Protein AF-0000000075372600 (afdb_homodimer)

Structure (mmCIF, N/CA/C/O backbone):
data_AF-0000000075372600-model_v1
#
loop_
_entity.id
_entity.type
_entity.pdbx_description
1 polymer 'Uncharacterized protein isoform 3'
#
loop_
_atom_site.group_PDB
_atom_site.id
_atom_site.type_symbol
_atom_site.label_atom_id
_atom_site.label_alt_id
_atom_site.label_comp_id
_atom_site.label_asym_id
_atom_site.label_entity_id
_atom_site.label_seq_id
_atom_site.pdbx_PDB_ins_code
_atom_site.Cartn_x
_atom_site.Cartn_y
_atom_site.Cartn_z
_atom_site.occupancy
_atom_site.B_iso_or_equiv
_atom_site.auth_seq_id
_atom_site.auth_comp_id
_atom_site.auth_asym_id
_atom_site.auth_atom_id
_atom_site.pdbx_PDB_model_num
ATOM 1 N N . MET A 1 1 ? 0.836 -6.895 10.203 1 96.25 1 MET A N 1
ATOM 2 C CA . MET A 1 1 ? 1.667 -5.848 9.617 1 96.25 1 MET A CA 1
ATOM 3 C C . MET A 1 1 ? 2.412 -6.367 8.391 1 96.25 1 MET A C 1
ATOM 5 O O . MET A 1 1 ? 2.617 -7.574 8.25 1 96.25 1 MET A O 1
ATOM 9 N N . VAL A 1 2 ? 2.715 -5.445 7.41 1 97.88 2 VAL A N 1
ATOM 10 C CA . VAL A 1 2 ? 3.381 -5.828 6.172 1 97.88 2 VAL A CA 1
ATOM 11 C C . VAL A 1 2 ? 4.625 -4.969 5.961 1 97.88 2 VAL A C 1
ATOM 13 O O . VAL A 1 2 ? 4.68 -3.826 6.426 1 97.88 2 VAL A O 1
ATOM 16 N N . GLY A 1 3 ? 5.637 -5.586 5.32 1 97.5 3 GLY A N 1
ATOM 17 C CA . GLY A 1 3 ? 6.879 -4.887 5.031 1 97.5 3 GLY A CA 1
ATOM 18 C C . GLY A 1 3 ? 6.965 -4.391 3.6 1 97.5 3 GLY A C 1
ATOM 19 O O . GLY A 1 3 ? 6.148 -4.77 2.756 1 97.5 3 GLY A O 1
ATOM 20 N N . LEU A 1 4 ? 7.93 -3.576 3.35 1 97.81 4 LEU A N 1
ATOM 21 C CA . LEU A 1 4 ? 8.094 -2.965 2.035 1 97.81 4 LEU A CA 1
ATOM 22 C C . LEU A 1 4 ? 8.367 -4.023 0.972 1 97.81 4 LEU A C 1
ATOM 24 O O . LEU A 1 4 ? 7.832 -3.947 -0.137 1 97.81 4 LEU A O 1
ATOM 28 N N . GLU A 1 5 ? 9.18 -4.984 1.256 1 96.56 5 GLU A N 1
ATOM 29 C CA . GLU A 1 5 ? 9.5 -6.027 0.285 1 96.56 5 GLU A CA 1
ATOM 30 C C . GLU A 1 5 ? 8.242 -6.75 -0.185 1 96.56 5 GLU A C 1
ATOM 32 O O . GLU A 1 5 ? 8.07 -6.996 -1.381 1 96.56 5 GLU A O 1
ATOM 37 N N . ALA A 1 6 ? 7.41 -7.098 0.727 1 97.5 6 ALA A N 1
ATOM 38 C CA . ALA A 1 6 ? 6.16 -7.766 0.384 1 97.5 6 ALA A CA 1
ATOM 39 C C . ALA A 1 6 ? 5.27 -6.859 -0.465 1 97.5 6 ALA A C 1
ATOM 41 O O . ALA A 1 6 ? 4.625 -7.324 -1.408 1 97.5 6 ALA A O 1
ATOM 42 N N . MET A 1 7 ? 5.238 -5.578 -0.104 1 97.75 7 MET A N 1
ATOM 43 C CA . MET A 1 7 ? 4.441 -4.629 -0.873 1 97.75 7 MET A CA 1
ATOM 44 C C . MET A 1 7 ? 4.969 -4.504 -2.299 1 97.75 7 MET A C 1
ATOM 46 O O . MET A 1 7 ? 4.188 -4.391 -3.246 1 97.75 7 MET A O 1
ATOM 50 N N . GLU A 1 8 ? 6.25 -4.531 -2.42 1 97.12 8 GLU A N 1
ATOM 51 C CA . GLU A 1 8 ? 6.855 -4.449 -3.744 1 97.12 8 GLU A CA 1
ATOM 52 C C . GLU A 1 8 ? 6.551 -5.695 -4.57 1 97.12 8 GLU A C 1
ATOM 54 O O . GLU A 1 8 ? 6.234 -5.598 -5.758 1 97.12 8 GLU A O 1
ATOM 59 N N . ARG A 1 9 ? 6.613 -6.812 -3.971 1 96.44 9 ARG A N 1
ATOM 60 C CA . ARG A 1 9 ? 6.348 -8.062 -4.668 1 96.44 9 ARG A CA 1
ATOM 61 C C . ARG A 1 9 ? 4.875 -8.18 -5.047 1 96.44 9 ARG A C 1
ATOM 63 O O . ARG A 1 9 ? 4.535 -8.75 -6.086 1 96.44 9 ARG A O 1
ATOM 70 N N . ALA A 1 10 ? 4.039 -7.617 -4.219 1 97.56 10 ALA A N 1
ATOM 71 C CA . ALA A 1 10 ? 2.6 -7.684 -4.445 1 97.56 10 ALA A CA 1
ATOM 72 C C . ALA A 1 10 ? 2.178 -6.727 -5.559 1 97.56 10 ALA A C 1
ATOM 74 O O . ALA A 1 10 ? 1.085 -6.855 -6.117 1 97.56 10 ALA A O 1
ATOM 75 N N . ASN A 1 11 ? 3.023 -5.863 -5.863 1 95.88 11 ASN A N 1
ATOM 76 C CA . ASN A 1 11 ? 2.664 -4.734 -6.715 1 95.88 11 ASN A CA 1
ATOM 77 C C . ASN A 1 11 ? 2.229 -5.195 -8.102 1 95.88 11 ASN A C 1
ATOM 79 O O . ASN A 1 11 ? 1.267 -4.664 -8.664 1 95.88 11 ASN A O 1
ATOM 83 N N . SER A 1 12 ? 2.928 -6.129 -8.68 1 93.69 12 SER A N 1
ATOM 84 C CA . SER A 1 12 ? 2.584 -6.598 -10.016 1 93.69 12 SER A CA 1
ATOM 85 C C . SER A 1 12 ? 1.216 -7.273 -10.031 1 93.69 12 SER A C 1
ATOM 87 O O . SER A 1 12 ? 0.449 -7.109 -10.984 1 93.69 12 SER A O 1
ATOM 89 N N . THR A 1 13 ? 0.95 -7.996 -9.039 1 95.88 13 THR A N 1
ATOM 90 C CA . THR A 1 13 ? -0.352 -8.641 -8.914 1 95.88 13 THR A CA 1
ATOM 91 C C . THR A 1 13 ? -1.461 -7.602 -8.781 1 95.88 13 THR A C 1
ATOM 93 O O . THR A 1 13 ? -2.51 -7.719 -9.414 1 95.88 13 THR A O 1
ATOM 96 N N . LEU A 1 14 ? -1.203 -6.609 -7.988 1 95.75 14 LEU A N 1
ATOM 97 C CA . LEU A 1 14 ? -2.193 -5.562 -7.762 1 95.75 14 LEU A CA 1
ATOM 98 C C . LEU A 1 14 ? -2.461 -4.781 -9.047 1 95.75 14 LEU A C 1
ATOM 100 O O . LEU A 1 14 ? -3.611 -4.469 -9.359 1 95.75 14 LEU A O 1
ATOM 104 N N . GLU A 1 15 ? -1.406 -4.484 -9.734 1 93.19 15 GLU A N 1
ATOM 105 C CA . GLU A 1 15 ? -1.583 -3.807 -11.016 1 93.19 15 GLU A CA 1
ATOM 106 C C . GLU A 1 15 ? -2.412 -4.652 -11.984 1 93.19 15 GLU A C 1
ATOM 108 O O . GLU A 1 15 ? -3.348 -4.152 -12.609 1 93.19 15 GLU A O 1
ATOM 113 N N . ASP A 1 16 ? -2.051 -5.895 -12.094 1 93.56 16 ASP A N 1
ATOM 114 C CA . ASP A 1 16 ? -2.801 -6.797 -12.961 1 93.56 16 ASP A CA 1
ATOM 115 C C . ASP A 1 16 ? -4.262 -6.895 -12.523 1 93.56 16 ASP A C 1
ATOM 117 O O . ASP A 1 16 ? -5.168 -6.895 -13.359 1 93.56 16 ASP A O 1
ATOM 121 N N . PHE A 1 17 ? -4.461 -6.984 -11.281 1 95.69 17 PHE A N 1
ATOM 122 C CA . PHE A 1 17 ? -5.816 -7.109 -10.766 1 95.69 17 PHE A CA 1
ATOM 123 C C . PHE A 1 17 ? -6.656 -5.895 -11.148 1 95.69 17 PHE A C 1
ATOM 125 O O . PHE A 1 17 ? -7.801 -6.035 -11.578 1 95.69 17 PHE A O 1
ATOM 132 N N . CYS A 1 18 ? -6.113 -4.75 -10.969 1 92.88 18 CYS A N 1
ATOM 133 C CA . CYS A 1 18 ? -6.844 -3.533 -11.305 1 92.88 18 CYS A CA 1
ATOM 134 C C . CYS A 1 18 ? -7.133 -3.467 -12.797 1 92.88 18 CYS A C 1
ATOM 136 O O . CYS A 1 18 ? -8.219 -3.062 -13.203 1 92.88 18 CYS A O 1
ATOM 138 N N . ARG A 1 19 ? -6.219 -3.934 -13.539 1 91.5 19 ARG A N 1
ATOM 139 C CA . ARG A 1 19 ? -6.336 -3.789 -14.984 1 91.5 19 ARG A CA 1
ATOM 140 C C . ARG A 1 19 ? -7.188 -4.906 -15.578 1 91.5 19 ARG A C 1
ATOM 142 O O . ARG A 1 19 ? -7.824 -4.727 -16.609 1 91.5 19 ARG A O 1
ATOM 149 N N . SER A 1 20 ? -7.234 -6.07 -14.875 1 93.38 20 SER A N 1
ATOM 150 C CA . SER A 1 20 ? -7.852 -7.234 -15.5 1 93.38 20 SER A CA 1
ATOM 151 C C . SER A 1 20 ? -9.117 -7.652 -14.766 1 93.38 20 SER A C 1
ATOM 153 O O . SER A 1 20 ? -9.977 -8.336 -15.328 1 93.38 20 SER A O 1
ATOM 155 N N . TYR A 1 21 ? -9.32 -7.227 -13.57 1 95.56 21 TYR A N 1
ATOM 156 C CA . TYR A 1 21 ? -10.438 -7.754 -12.797 1 95.56 21 TYR A CA 1
ATOM 157 C C . TYR A 1 21 ? -11.43 -6.648 -12.461 1 95.56 21 TYR A C 1
ATOM 159 O O . TYR A 1 21 ? -12.617 -6.918 -12.25 1 95.56 21 TYR A O 1
ATOM 167 N N . PHE A 1 22 ? -10.984 -5.383 -12.406 1 94.88 22 PHE A N 1
ATOM 168 C CA . PHE A 1 22 ? -11.891 -4.285 -12.062 1 94.88 22 PHE A CA 1
ATOM 169 C C . PHE A 1 22 ? -13.055 -4.219 -13.047 1 94.88 22 PHE A C 1
ATOM 171 O O . PHE A 1 22 ? -14.172 -3.855 -12.664 1 94.88 22 PHE A O 1
ATOM 178 N N . MET A 1 23 ? -12.789 -4.531 -14.266 1 95.19 23 MET A N 1
ATOM 179 C CA . MET A 1 23 ? -13.836 -4.477 -15.281 1 95.19 23 MET A CA 1
ATOM 180 C C . MET A 1 23 ? -15 -5.387 -14.906 1 95.19 23 MET A C 1
ATOM 182 O O . MET A 1 23 ? -16.156 -5.082 -15.211 1 95.19 23 MET A O 1
ATOM 186 N N . PHE A 1 24 ? -14.758 -6.473 -14.203 1 97.38 24 PHE A N 1
ATOM 187 C CA . PHE A 1 24 ? -15.812 -7.387 -13.781 1 97.38 24 PHE A CA 1
ATOM 188 C C . PHE A 1 24 ? -16.641 -6.773 -12.648 1 97.38 24 PHE A C 1
ATOM 190 O O . PHE A 1 24 ? -17.719 -7.266 -12.328 1 97.38 24 PHE A O 1
ATOM 197 N N . HIS A 1 25 ? -16.125 -5.711 -12.094 1 96.25 25 HIS A N 1
ATOM 198 C CA . HIS A 1 25 ? -16.812 -4.992 -11.023 1 96.25 25 HIS A CA 1
ATOM 199 C C . HIS A 1 25 ? -17.375 -3.666 -11.523 1 96.25 25 HIS A C 1
ATOM 201 O O . HIS A 1 25 ? -17.812 -2.832 -10.727 1 96.25 25 HIS A O 1
ATOM 207 N N . GLY A 1 26 ? -17.25 -3.434 -12.805 1 92.94 26 GLY A N 1
ATOM 208 C CA . GLY A 1 26 ? -17.75 -2.197 -13.383 1 92.94 26 GLY A CA 1
ATOM 209 C C . GLY A 1 26 ? -16.906 -0.99 -13.031 1 92.94 26 GLY A C 1
ATOM 210 O O . GLY A 1 26 ? -17.375 0.145 -13.078 1 92.94 26 GLY A O 1
ATOM 211 N N . ILE A 1 27 ? -15.742 -1.23 -12.609 1 92.5 27 ILE A N 1
ATOM 212 C CA . ILE A 1 27 ? -14.859 -0.146 -12.195 1 92.5 27 ILE A CA 1
ATOM 213 C C . ILE A 1 27 ? -13.953 0.259 -13.352 1 92.5 27 ILE A C 1
ATOM 215 O O . ILE A 1 27 ? -13.297 -0.589 -13.961 1 92.5 27 ILE A O 1
ATOM 219 N N . ASP A 1 28 ? -13.922 1.519 -13.602 1 86.62 28 ASP A N 1
ATOM 220 C CA . ASP A 1 28 ? -13.062 2.078 -14.641 1 86.62 28 ASP A CA 1
ATOM 221 C C . ASP A 1 28 ? -11.719 2.514 -14.062 1 86.62 28 ASP A C 1
ATOM 223 O O . ASP A 1 28 ? -11.648 3.492 -13.312 1 86.62 28 ASP A O 1
ATOM 227 N N . ILE A 1 29 ? -10.719 1.922 -14.5 1 84.12 29 ILE A N 1
ATOM 228 C CA . ILE A 1 29 ? -9.398 2.109 -13.914 1 84.12 29 ILE A CA 1
ATOM 229 C C . ILE A 1 29 ? -8.766 3.395 -14.445 1 84.12 29 ILE A C 1
ATOM 231 O O . ILE A 1 29 ? -7.777 3.883 -13.898 1 84.12 29 ILE A O 1
ATOM 235 N N . THR A 1 30 ? -9.398 3.998 -15.414 1 79.38 30 THR A N 1
ATOM 236 C CA . THR A 1 30 ? -8.844 5.223 -15.977 1 79.38 30 THR A CA 1
ATOM 237 C C . THR A 1 30 ? -9.047 6.398 -15.023 1 79.38 30 THR A C 1
ATOM 239 O O . THR A 1 30 ? -8.43 7.453 -15.188 1 79.38 30 THR A O 1
ATOM 242 N N . SER A 1 31 ? -9.828 6.207 -14.055 1 80 31 SER A N 1
ATOM 243 C CA . SER A 1 31 ? -9.969 7.199 -12.992 1 80 31 SER A CA 1
ATOM 244 C C . SER A 1 31 ? -9.078 6.867 -11.805 1 80 31 SER A C 1
ATOM 246 O O . SER A 1 31 ? -9.344 5.914 -11.062 1 80 31 SER A O 1
ATOM 248 N N . PRO A 1 32 ? -8.148 7.641 -11.609 1 77.44 32 PRO A N 1
ATOM 249 C CA . PRO A 1 32 ? -7.203 7.305 -10.547 1 77.44 32 PRO A CA 1
ATOM 250 C C . PRO A 1 32 ? -7.871 7.207 -9.172 1 77.44 32 PRO A C 1
ATOM 252 O O . PRO A 1 32 ? -7.426 6.434 -8.32 1 77.44 32 PRO A O 1
ATOM 255 N N . GLN A 1 33 ? -8.914 7.898 -8.961 1 82.81 33 GLN A N 1
ATOM 256 C CA . GLN A 1 33 ? -9.594 7.938 -7.672 1 82.81 33 GLN A CA 1
ATOM 257 C C . GLN A 1 33 ? -10.109 6.555 -7.277 1 82.81 33 GLN A C 1
ATOM 259 O O . GLN A 1 33 ? -10.133 6.207 -6.098 1 82.81 33 GLN A O 1
ATOM 264 N N . VAL A 1 34 ? -10.422 5.848 -8.273 1 81.69 34 VAL A N 1
ATOM 265 C CA . VAL A 1 34 ? -11.023 4.551 -8.008 1 81.69 34 VAL A CA 1
ATOM 266 C C . VAL A 1 34 ? -9.977 3.59 -7.457 1 81.69 34 VAL A C 1
ATOM 268 O O . VAL A 1 34 ? -10.273 2.748 -6.605 1 81.69 34 VAL A O 1
ATOM 271 N N . ILE A 1 35 ? -8.805 3.75 -7.895 1 83.06 35 ILE A N 1
ATOM 272 C CA . ILE A 1 35 ? -7.715 2.898 -7.426 1 83.06 35 ILE A CA 1
ATOM 273 C C . ILE A 1 35 ? -7.48 3.137 -5.938 1 83.06 35 ILE A C 1
ATOM 275 O O . ILE A 1 35 ? -7.324 2.186 -5.168 1 83.06 35 ILE A O 1
ATOM 279 N N . PHE A 1 36 ? -7.617 4.328 -5.531 1 89.75 36 PHE A N 1
ATOM 280 C CA . PHE A 1 36 ? -7.305 4.688 -4.156 1 89.75 36 PHE A CA 1
ATOM 281 C C . PHE A 1 36 ? -8.438 4.281 -3.219 1 89.75 36 PHE A C 1
ATOM 283 O O . PHE A 1 36 ? -8.211 4.035 -2.033 1 89.75 36 PHE A O 1
ATOM 290 N N . LYS A 1 37 ? -9.562 4.199 -3.785 1 90.44 37 LYS A N 1
ATOM 291 C CA . LYS A 1 37 ? -10.727 3.902 -2.947 1 90.44 37 LYS A CA 1
ATOM 292 C C . LYS A 1 37 ? -10.594 2.527 -2.299 1 90.44 37 LYS A C 1
ATOM 294 O O . LYS A 1 37 ? -10.922 2.357 -1.122 1 90.44 37 LYS A O 1
ATOM 299 N N . TYR A 1 38 ? -10.078 1.561 -2.979 1 92.56 38 TYR A N 1
ATOM 300 C CA . TYR A 1 38 ? -10.102 0.184 -2.494 1 92.56 38 TYR A CA 1
ATOM 301 C C . TYR A 1 38 ? -8.688 -0.318 -2.229 1 92.56 38 TYR A C 1
ATOM 303 O O . TYR A 1 38 ? -8.5 -1.357 -1.591 1 92.56 38 TYR A O 1
ATOM 311 N N . PHE A 1 39 ? -7.762 0.408 -2.533 1 93.88 39 PHE A N 1
ATOM 312 C CA . PHE A 1 39 ? -6.383 -0.059 -2.643 1 93.88 39 PHE A CA 1
ATOM 313 C C . PHE A 1 39 ? -5.812 -0.38 -1.267 1 93.88 39 PHE A C 1
ATOM 315 O O . PHE A 1 39 ? -5.062 -1.349 -1.11 1 93.88 39 PHE A O 1
ATOM 322 N N . PRO A 1 40 ? -6.117 0.382 -0.22 1 96.62 40 PRO A N 1
ATOM 323 C CA . PRO A 1 40 ? -5.48 0.066 1.06 1 96.62 40 PRO A CA 1
ATOM 324 C C . PRO A 1 40 ? -5.766 -1.36 1.525 1 96.62 40 PRO A C 1
ATOM 326 O O . PRO A 1 40 ? -4.844 -2.086 1.907 1 96.62 40 PRO A O 1
ATOM 329 N N . VAL A 1 41 ? -7.004 -1.769 1.387 1 97.88 41 VAL A N 1
ATOM 330 C CA . VAL A 1 41 ? -7.379 -3.105 1.836 1 97.88 41 VAL A CA 1
ATOM 331 C C . VAL A 1 41 ? -6.785 -4.152 0.895 1 97.88 41 VAL A C 1
ATOM 333 O O . VAL A 1 41 ? -6.234 -5.16 1.345 1 97.88 41 VAL A O 1
ATOM 336 N N . LEU A 1 42 ? -6.863 -3.92 -0.395 1 97.94 42 LEU A N 1
ATOM 337 C CA . LEU A 1 42 ? -6.363 -4.867 -1.384 1 97.94 42 LEU A CA 1
ATOM 338 C C . LEU A 1 42 ? -4.848 -5.012 -1.283 1 97.94 42 LEU A C 1
ATOM 340 O O . LEU A 1 42 ? -4.324 -6.125 -1.28 1 97.94 42 LEU A O 1
ATOM 344 N N . SER A 1 43 ? -4.23 -3.875 -1.196 1 98 43 SER A N 1
ATOM 345 C CA . SER A 1 43 ? -2.775 -3.861 -1.118 1 98 43 SER A CA 1
ATOM 346 C C . SER A 1 43 ? -2.285 -4.512 0.172 1 98 43 SER A C 1
ATOM 348 O O . SER A 1 43 ? -1.305 -5.258 0.163 1 98 43 SER A O 1
ATOM 350 N N . PHE A 1 44 ? -2.93 -4.25 1.273 1 98.69 44 PHE A N 1
ATOM 351 C CA . PHE A 1 44 ? -2.551 -4.855 2.543 1 98.69 44 PHE A CA 1
ATOM 352 C C . PHE A 1 44 ? -2.695 -6.375 2.484 1 98.69 44 PHE A C 1
ATOM 354 O O . PHE A 1 44 ? -1.79 -7.105 2.889 1 98.69 44 PHE A O 1
ATOM 361 N N . THR A 1 45 ? -3.812 -6.797 1.965 1 98.88 45 THR A N 1
ATOM 362 C CA . THR A 1 45 ? -4.109 -8.219 1.902 1 98.88 45 THR A CA 1
ATOM 363 C C . THR A 1 45 ? -3.105 -8.945 1.006 1 98.88 45 THR A C 1
ATOM 365 O O . THR A 1 45 ? -2.525 -9.953 1.403 1 98.88 45 THR A O 1
ATOM 368 N N . GLU A 1 46 ? -2.926 -8.414 -0.186 1 98.81 46 GLU A N 1
ATOM 369 C CA . GLU A 1 46 ? -2.008 -9.047 -1.127 1 98.81 46 GLU A CA 1
ATOM 370 C C . GLU A 1 46 ? -0.581 -9.055 -0.586 1 98.81 46 GLU A C 1
ATOM 372 O O . GLU A 1 46 ? 0.151 -10.031 -0.765 1 98.81 46 GLU A O 1
ATOM 377 N N . SER A 1 47 ? -0.183 -7.949 0.046 1 98.75 47 SER A N 1
ATOM 378 C CA . SER A 1 47 ? 1.152 -7.875 0.63 1 98.75 47 SER A CA 1
ATOM 379 C C . SER A 1 47 ? 1.327 -8.906 1.738 1 98.75 47 SER A C 1
ATOM 381 O O . SER A 1 47 ? 2.398 -9.5 1.878 1 98.75 47 SER A O 1
ATOM 383 N N . PHE A 1 48 ? 0.292 -9.078 2.51 1 98.75 48 PHE A N 1
ATOM 384 C CA . PHE A 1 48 ? 0.341 -10.086 3.564 1 98.75 48 PHE A CA 1
ATOM 385 C C . PHE A 1 48 ? 0.529 -11.477 2.977 1 98.75 48 PHE A C 1
ATOM 387 O O . PHE A 1 48 ? 1.312 -12.273 3.496 1 98.75 48 PHE A O 1
ATOM 394 N N . ILE A 1 49 ? -0.189 -11.758 1.936 1 98.75 49 ILE A N 1
ATOM 395 C CA . ILE A 1 49 ? -0.088 -13.047 1.26 1 98.75 49 ILE A CA 1
ATOM 396 C C . ILE A 1 49 ? 1.333 -13.242 0.737 1 98.75 49 ILE A C 1
ATOM 398 O O . ILE A 1 49 ? 1.92 -14.312 0.909 1 98.75 49 ILE A O 1
ATOM 402 N N . TYR A 1 50 ? 1.877 -12.258 0.154 1 98.06 50 TYR A N 1
ATOM 403 C CA . TYR A 1 50 ? 3.225 -12.367 -0.393 1 98.06 50 TYR A CA 1
ATOM 404 C C . TYR A 1 50 ? 4.254 -12.539 0.719 1 98.06 50 TYR A C 1
ATOM 406 O O . TYR A 1 50 ? 5.305 -13.148 0.51 1 98.06 50 TYR A O 1
ATOM 414 N N . GLN A 1 51 ? 3.996 -11.969 1.883 1 96.94 51 GLN A N 1
ATOM 415 C CA . GLN A 1 51 ? 4.867 -12.219 3.025 1 96.94 51 GLN A CA 1
ATOM 416 C C . GLN A 1 51 ? 4.895 -13.703 3.383 1 96.94 51 GLN A C 1
ATOM 418 O O . GLN A 1 51 ? 5.965 -14.266 3.627 1 96.94 51 GLN A O 1
ATOM 423 N N . LEU A 1 52 ? 3.75 -14.289 3.416 1 97.44 52 LEU A N 1
ATOM 424 C CA . LEU A 1 52 ? 3.652 -15.711 3.732 1 97.44 52 LEU A CA 1
ATOM 425 C C . LEU A 1 52 ? 4.238 -16.562 2.609 1 97.44 52 LEU A C 1
ATOM 427 O O . LEU A 1 52 ? 4.887 -17.578 2.867 1 97.44 52 LEU A O 1
ATOM 431 N N . ASP A 1 53 ? 3.955 -16.141 1.368 1 96.38 53 ASP A N 1
ATOM 432 C CA . ASP A 1 53 ? 4.543 -16.844 0.23 1 96.38 53 ASP A CA 1
ATOM 433 C C . ASP A 1 53 ? 6.066 -16.828 0.301 1 96.38 53 ASP A C 1
ATOM 435 O O . ASP A 1 53 ? 6.723 -17.812 -0.051 1 96.38 53 ASP A O 1
ATOM 439 N N . GLY A 1 54 ? 6.625 -15.688 0.699 1 93.88 54 GLY A N 1
ATOM 440 C CA . GLY A 1 54 ? 8.062 -15.594 0.888 1 93.88 54 GLY A CA 1
ATOM 441 C C . GLY A 1 54 ? 8.594 -16.578 1.914 1 93.88 54 GLY A C 1
ATOM 442 O O . GLY A 1 54 ? 9.664 -17.156 1.73 1 93.88 54 GLY A O 1
ATOM 443 N N . LEU A 1 55 ? 7.883 -16.734 2.949 1 93.75 55 LEU A N 1
ATOM 444 C CA . LEU A 1 55 ? 8.258 -17.719 3.965 1 93.75 55 LEU A CA 1
ATOM 445 C C . LEU A 1 55 ? 8.227 -19.125 3.393 1 93.75 55 LEU A C 1
ATOM 447 O O . LEU A 1 55 ? 9.125 -19.922 3.654 1 93.75 55 LEU A O 1
ATOM 451 N N . ASN A 1 56 ? 7.176 -19.391 2.662 1 94.56 56 ASN A N 1
ATOM 452 C CA . ASN A 1 56 ? 7.055 -20.703 2.025 1 94.56 56 ASN A CA 1
ATOM 453 C C . ASN A 1 56 ? 8.227 -20.984 1.092 1 94.56 56 ASN A C 1
ATOM 455 O O . ASN A 1 56 ? 8.773 -22.078 1.093 1 94.56 56 ASN A O 1
ATOM 459 N N . GLU A 1 57 ? 8.562 -19.984 0.307 1 90.94 57 GLU A N 1
ATOM 460 C CA . GLU A 1 57 ? 9.68 -20.094 -0.624 1 90.94 57 GLU A CA 1
ATOM 461 C C . GLU A 1 57 ? 10.992 -20.375 0.116 1 90.94 57 GLU A C 1
ATOM 463 O O . GLU A 1 57 ? 11.828 -21.141 -0.362 1 90.94 57 GLU A O 1
ATOM 468 N N . LYS A 1 58 ? 11.188 -19.812 1.221 1 88.19 58 LYS A N 1
ATOM 469 C CA . LYS A 1 58 ? 12.406 -19.984 2.002 1 88.19 58 LYS A CA 1
ATOM 470 C C . LYS A 1 58 ? 12.492 -21.406 2.566 1 88.19 58 LYS A C 1
ATOM 472 O O . LYS A 1 58 ? 13.578 -21.953 2.719 1 88.19 58 LYS A O 1
ATOM 477 N N . ILE A 1 59 ? 11.406 -21.906 2.875 1 88.56 59 ILE A N 1
ATOM 478 C CA . ILE A 1 59 ? 11.375 -23.297 3.338 1 88.56 59 ILE A CA 1
ATOM 479 C C . ILE A 1 59 ? 11.859 -24.219 2.225 1 88.56 59 ILE A C 1
ATOM 481 O O . ILE A 1 59 ? 12.586 -25.188 2.484 1 88.56 59 ILE A O 1
ATOM 485 N N . LEU A 1 60 ? 11.516 -23.922 0.992 1 87.12 60 LEU A N 1
ATOM 486 C CA . LEU A 1 60 ? 11.805 -24.766 -0.163 1 87.12 60 LEU A CA 1
ATOM 487 C C . LEU A 1 60 ? 13.203 -24.484 -0.698 1 87.12 60 LEU A C 1
ATOM 489 O O . LEU A 1 60 ? 13.742 -25.266 -1.487 1 87.12 60 LEU A O 1
ATOM 493 N N . TYR A 1 61 ? 13.75 -23.422 -0.163 1 81.81 61 TYR A N 1
ATOM 494 C CA . TYR A 1 61 ? 15.039 -22.984 -0.687 1 81.81 61 TYR A CA 1
ATOM 495 C C . TYR A 1 61 ? 16.094 -24.062 -0.503 1 81.81 61 TYR A C 1
ATOM 497 O O . TYR A 1 61 ? 16.188 -24.672 0.564 1 81.81 61 TYR A O 1
ATOM 505 N N . ILE A 1 62 ? 16.781 -24.406 -1.512 1 70.56 62 ILE A N 1
ATOM 506 C CA . ILE A 1 62 ? 17.875 -25.375 -1.522 1 70.56 62 ILE A CA 1
ATOM 507 C C . ILE A 1 62 ? 19.219 -24.656 -1.518 1 70.56 62 ILE A C 1
ATOM 509 O O . ILE A 1 62 ? 19.531 -23.906 -2.443 1 70.56 62 ILE A O 1
ATOM 513 N N . PRO A 1 63 ? 19.906 -24.812 -0.299 1 65.81 63 PRO A N 1
ATOM 514 C CA . PRO A 1 63 ? 21.219 -24.141 -0.272 1 65.81 63 PRO A CA 1
ATOM 515 C C . PRO A 1 63 ? 22.156 -24.641 -1.358 1 65.81 63 PRO A C 1
ATOM 517 O O . PRO A 1 63 ? 22.125 -25.828 -1.709 1 65.81 63 PRO A O 1
ATOM 520 N N . MET A 1 64 ? 22.469 -23.781 -2.215 1 57.31 64 MET A N 1
ATOM 521 C CA . MET A 1 64 ? 23.484 -24.141 -3.188 1 57.31 64 MET A CA 1
ATOM 522 C C . MET A 1 64 ? 24.75 -24.625 -2.486 1 57.31 64 MET A C 1
ATOM 524 O O . MET A 1 64 ? 25.047 -24.188 -1.372 1 57.31 64 MET A O 1
ATOM 528 N N . GLU A 1 65 ? 25.156 -25.828 -2.707 1 54 65 GLU A N 1
ATOM 529 C CA . GLU A 1 65 ? 26.297 -26.578 -2.17 1 54 65 GLU A CA 1
ATOM 530 C C . GLU A 1 65 ? 27.391 -25.625 -1.68 1 54 65 GLU A C 1
ATOM 532 O O . GLU A 1 65 ? 28.391 -26.078 -1.116 1 54 65 GLU A O 1
ATOM 537 N N . GLY A 1 66 ? 27.422 -24.359 -2.076 1 51.28 66 GLY A N 1
ATOM 538 C CA . GLY A 1 66 ? 28.75 -23.922 -1.679 1 51.28 66 GLY A CA 1
ATOM 539 C C . GLY A 1 66 ? 28.984 -24.031 -0.184 1 51.28 66 GLY A C 1
ATOM 540 O O . GLY A 1 66 ? 28.078 -24.391 0.572 1 51.28 66 GLY A O 1
ATOM 541 N N . VAL A 1 67 ? 30.188 -23.594 0.338 1 56.38 67 VAL A N 1
ATOM 542 C CA . VAL A 1 67 ? 30.859 -23.672 1.634 1 56.38 67 VAL A CA 1
ATOM 543 C C . VAL A 1 67 ? 29.969 -23.047 2.709 1 56.38 67 VAL A C 1
ATOM 545 O O . VAL A 1 67 ? 29.969 -21.828 2.875 1 56.38 67 VAL A O 1
ATOM 548 N N . THR A 1 68 ? 28.703 -23.594 2.791 1 64.88 68 THR A N 1
ATOM 549 C CA . THR A 1 68 ? 27.984 -22.969 3.9 1 64.88 68 THR A CA 1
ATOM 550 C C . THR A 1 68 ? 28.625 -23.359 5.234 1 64.88 68 THR A C 1
ATOM 552 O O . THR A 1 68 ? 28.969 -24.516 5.445 1 64.88 68 THR A O 1
ATOM 555 N N . THR A 1 69 ? 29.031 -22.484 5.992 1 77 69 THR A N 1
ATOM 556 C CA . THR A 1 69 ? 29.547 -22.719 7.34 1 77 69 THR A CA 1
ATOM 557 C C . THR A 1 69 ? 28.5 -23.375 8.219 1 77 69 THR A C 1
ATOM 559 O O . THR A 1 69 ? 27.297 -23.25 7.969 1 77 69 THR A O 1
ATOM 562 N N . PRO A 1 70 ? 28.938 -24.266 8.977 1 82 70 PRO A N 1
ATOM 563 C CA . PRO A 1 70 ? 28.031 -24.891 9.922 1 82 70 PRO A CA 1
ATOM 564 C C . PRO A 1 70 ? 27.094 -23.891 10.602 1 82 70 PRO A C 1
ATOM 566 O O . PRO A 1 70 ? 25.922 -24.203 10.852 1 82 70 PRO A O 1
ATOM 569 N N . GLU A 1 71 ? 27.594 -22.781 10.875 1 82.69 71 GLU A N 1
ATOM 570 C CA . GLU A 1 71 ? 26.781 -21.766 11.531 1 82.69 71 GLU A CA 1
ATOM 571 C C . GLU A 1 71 ? 25.625 -21.328 10.641 1 82.69 71 GLU A C 1
ATOM 573 O O . GLU A 1 71 ? 24.5 -21.172 11.117 1 82.69 71 GLU A O 1
ATOM 578 N N . LYS A 1 72 ? 25.812 -21.234 9.391 1 81.25 72 LYS A N 1
ATOM 579 C CA . LYS A 1 72 ? 24.797 -20.812 8.438 1 81.25 72 LYS A CA 1
ATOM 580 C C . LYS A 1 72 ? 23.75 -21.906 8.219 1 81.25 72 LYS A C 1
ATOM 582 O O . LYS A 1 72 ? 22.578 -21.625 8.023 1 81.25 72 LYS A O 1
ATOM 587 N N . GLU A 1 73 ? 24.297 -23.016 8.367 1 81.62 73 GLU A N 1
ATOM 588 C CA . GLU A 1 73 ? 23.391 -24.156 8.227 1 81.62 73 GLU A CA 1
ATOM 589 C C . GLU A 1 73 ? 22.438 -24.25 9.406 1 81.62 73 GLU A C 1
ATOM 591 O O . GLU A 1 73 ? 21.25 -24.562 9.234 1 81.62 73 GLU A O 1
ATOM 596 N N . LEU A 1 74 ? 22.969 -23.984 10.492 1 85.44 74 LEU A N 1
ATOM 597 C CA . LEU A 1 74 ? 22.141 -24.016 11.695 1 85.44 74 LEU A CA 1
ATOM 598 C C . LEU A 1 74 ? 21.109 -22.906 11.68 1 85.44 74 LEU A C 1
ATOM 600 O O . LEU A 1 74 ? 19.969 -23.094 12.094 1 85.44 74 LEU A O 1
ATOM 604 N N . GLU A 1 75 ? 21.5 -21.828 11.227 1 83.31 75 GLU A N 1
ATOM 605 C CA . GLU A 1 75 ? 20.594 -20.703 11.133 1 83.31 75 GLU A CA 1
ATOM 606 C C . GLU A 1 75 ? 19.453 -20.984 10.148 1 83.31 75 GLU A C 1
ATOM 608 O O . GLU A 1 75 ? 18.297 -20.625 10.398 1 83.31 75 GLU A O 1
ATOM 613 N N . LYS A 1 76 ? 19.844 -21.531 9.133 1 83.56 76 LYS A N 1
ATOM 614 C CA . LYS A 1 76 ? 18.875 -21.906 8.117 1 83.56 76 LYS A CA 1
ATOM 615 C C . LYS A 1 76 ? 17.859 -22.906 8.672 1 83.56 76 LYS A C 1
ATOM 617 O O . LYS A 1 76 ? 16.656 -22.781 8.453 1 83.56 76 LYS A O 1
ATOM 622 N N . GLU A 1 77 ? 18.344 -23.766 9.352 1 83.88 77 GLU A N 1
ATOM 623 C CA . GLU A 1 77 ? 17.484 -24.797 9.914 1 83.88 77 GLU A CA 1
ATOM 624 C C . GLU A 1 77 ? 16.516 -24.203 10.945 1 83.88 77 GLU A C 1
ATOM 626 O O . GLU A 1 77 ? 15.352 -24.594 11.008 1 83.88 77 GLU A O 1
ATOM 631 N N . LYS A 1 78 ? 17.031 -23.359 11.68 1 85.5 78 LYS A N 1
ATOM 632 C CA . LYS A 1 78 ? 16.203 -22.703 12.68 1 85.5 78 LYS A CA 1
ATOM 633 C C . LYS A 1 78 ? 15.102 -21.891 12.016 1 85.5 78 LYS A C 1
ATOM 635 O O . LYS A 1 78 ? 13.945 -21.922 12.461 1 85.5 78 LYS A O 1
ATOM 640 N N . PHE A 1 79 ? 15.539 -21.297 10.977 1 87.06 79 PHE A N 1
ATOM 641 C CA . PHE A 1 79 ? 14.555 -20.5 10.266 1 87.06 79 PHE A CA 1
ATOM 642 C C . PHE A 1 79 ? 13.477 -21.375 9.641 1 87.06 79 PHE A C 1
ATOM 644 O O . PHE A 1 79 ? 12.289 -21.062 9.711 1 87.06 79 PHE A O 1
ATOM 651 N N . GLN A 1 80 ? 13.906 -22.359 9.055 1 86.25 80 GLN A N 1
ATOM 652 C CA . GLN A 1 80 ? 12.961 -23.266 8.422 1 86.25 80 GLN A CA 1
ATOM 653 C C . GLN A 1 80 ? 12 -23.875 9.445 1 86.25 80 GLN A C 1
ATOM 655 O O . GLN A 1 80 ? 10.805 -24.016 9.172 1 86.25 80 GLN A O 1
ATOM 660 N N . GLY A 1 81 ? 12.508 -24.172 10.609 1 87.31 81 GLY A N 1
ATOM 661 C CA . GLY A 1 81 ? 11.664 -24.656 11.688 1 87.31 81 GLY A CA 1
ATOM 662 C C . GLY A 1 81 ? 10.633 -23.641 12.148 1 87.31 81 GLY A C 1
ATOM 663 O O . GLY A 1 81 ? 9.461 -23.984 12.344 1 87.31 81 GLY A O 1
ATOM 664 N N . TRP A 1 82 ? 11.094 -22.531 12.219 1 89.44 82 TRP A N 1
ATOM 665 C CA . TRP A 1 82 ? 10.195 -21.453 12.609 1 89.44 82 TRP A CA 1
ATOM 666 C C . TRP A 1 82 ? 9.109 -21.234 11.562 1 89.44 82 TRP A C 1
ATOM 668 O O . TRP A 1 82 ? 7.93 -21.078 11.898 1 89.44 82 TRP A O 1
ATOM 678 N N . ALA A 1 83 ? 9.516 -21.156 10.312 1 88.75 83 ALA A N 1
ATOM 679 C CA . ALA A 1 83 ? 8.57 -20.938 9.219 1 88.75 83 ALA A CA 1
ATOM 680 C C . ALA A 1 83 ? 7.535 -22.062 9.164 1 88.75 83 ALA A C 1
ATOM 682 O O . ALA A 1 83 ? 6.348 -21.797 8.953 1 88.75 83 ALA A O 1
ATOM 683 N N . MET A 1 84 ? 7.961 -23.219 9.414 1 90.06 84 MET A N 1
ATOM 684 C CA . MET A 1 84 ? 7.047 -24.359 9.414 1 90.06 84 MET A CA 1
ATOM 685 C C . MET A 1 84 ? 6.039 -24.25 10.555 1 90.06 84 MET A C 1
ATOM 687 O O . MET A 1 84 ? 4.871 -24.609 10.391 1 90.06 84 MET A O 1
ATOM 691 N N . ASN A 1 85 ? 6.508 -23.781 11.602 1 90.25 85 ASN A N 1
ATOM 692 C CA . ASN A 1 85 ? 5.617 -23.578 12.742 1 90.25 85 ASN A CA 1
ATOM 693 C C . ASN A 1 85 ? 4.539 -22.547 12.438 1 90.25 85 ASN A C 1
ATOM 695 O O . ASN A 1 85 ? 3.4 -22.672 12.883 1 90.25 85 ASN A O 1
ATOM 699 N N . VAL A 1 86 ? 4.926 -21.578 11.711 1 90.75 86 VAL A N 1
ATOM 700 C CA . VAL A 1 86 ? 3.973 -20.547 11.312 1 90.75 86 VAL A CA 1
ATOM 701 C C . VAL A 1 86 ? 2.848 -21.188 10.492 1 90.75 86 VAL A C 1
ATOM 703 O O . VAL A 1 86 ? 1.671 -20.891 10.711 1 90.75 86 VAL A O 1
ATOM 706 N N . PHE A 1 87 ? 3.191 -22 9.617 1 92.69 87 PHE A N 1
ATOM 707 C CA . PHE A 1 87 ? 2.203 -22.594 8.711 1 92.69 87 PHE A CA 1
ATOM 708 C C . PHE A 1 87 ? 1.383 -23.656 9.43 1 92.69 87 PHE A C 1
ATOM 710 O O . PHE A 1 87 ? 0.269 -23.969 9.008 1 92.69 87 PHE A O 1
ATOM 717 N N . GLU A 1 88 ? 1.908 -24.109 10.523 1 90.31 88 GLU A N 1
ATOM 718 C CA . GLU A 1 88 ? 1.164 -25.078 11.312 1 90.31 88 GLU A CA 1
ATOM 719 C C . GLU A 1 88 ? 0.113 -24.406 12.188 1 90.31 88 GLU A C 1
ATOM 721 O O . GLU A 1 88 ? -0.907 -25 12.523 1 90.31 88 GLU A O 1
ATOM 726 N N . LYS A 1 89 ? 0.351 -23.188 12.672 1 87.88 89 LYS A N 1
ATOM 727 C CA . LYS A 1 89 ? -0.5 -22.453 13.609 1 87.88 89 LYS A CA 1
ATOM 728 C C . LYS A 1 89 ? -1.458 -21.531 12.859 1 87.88 89 LYS A C 1
ATOM 730 O O . LYS A 1 89 ? -1.707 -20.406 13.297 1 87.88 89 LYS A O 1
ATOM 735 N N . ASP A 1 90 ? -1.939 -21.688 11.664 1 92.06 90 ASP A N 1
ATOM 736 C CA . ASP A 1 90 ? -2.846 -20.859 10.883 1 92.06 90 ASP A CA 1
ATOM 737 C C . ASP A 1 90 ? -2.166 -19.562 10.445 1 92.06 90 ASP A C 1
ATOM 739 O O . ASP A 1 90 ? -2.352 -18.516 11.062 1 92.06 90 ASP A O 1
ATOM 743 N N . PRO A 1 91 ? -1.556 -19.578 9.484 1 96 91 PRO A N 1
ATOM 744 C CA . PRO A 1 91 ? -0.719 -18.453 9.062 1 96 91 PRO A CA 1
ATOM 745 C C . PRO A 1 91 ? -1.534 -17.203 8.727 1 96 91 PRO A C 1
ATOM 747 O O . PRO A 1 91 ? -1.019 -16.078 8.805 1 96 91 PRO A O 1
ATOM 750 N N . PHE A 1 92 ? -2.816 -17.328 8.477 1 97.81 92 PHE A N 1
ATOM 751 C CA . PHE A 1 92 ? -3.627 -16.203 8.039 1 97.81 92 PHE A CA 1
ATOM 752 C C . PHE A 1 92 ? -4.395 -15.594 9.203 1 97.81 92 PHE A C 1
ATOM 754 O O . PHE A 1 92 ? -5.105 -14.602 9.047 1 97.81 92 PHE A O 1
ATOM 761 N N . ARG A 1 93 ? -4.227 -16.109 10.367 1 96.81 93 ARG A N 1
ATOM 762 C CA . ARG A 1 93 ? -5.027 -15.688 11.508 1 96.81 93 ARG A CA 1
ATOM 763 C C . ARG A 1 93 ? -4.949 -14.18 11.703 1 96.81 93 ARG A C 1
ATOM 765 O O . ARG A 1 93 ? -5.977 -13.516 11.859 1 96.81 93 ARG A O 1
ATOM 772 N N . PRO A 1 94 ? -3.777 -13.578 11.703 1 96.94 94 PRO A N 1
ATOM 773 C CA . PRO A 1 94 ? -3.713 -12.125 11.883 1 96.94 94 PRO A CA 1
ATOM 774 C C . PRO A 1 94 ? -4.48 -11.359 10.805 1 96.94 94 PRO A C 1
ATOM 776 O O . PRO A 1 94 ? -5.168 -10.383 11.102 1 96.94 94 PRO A O 1
ATOM 779 N N . LEU A 1 95 ? -4.367 -11.773 9.594 1 98.38 95 LEU A N 1
ATOM 780 C CA . LEU A 1 95 ? -5.07 -11.125 8.5 1 98.38 95 LEU A CA 1
ATOM 781 C C . LEU A 1 95 ? -6.578 -11.312 8.625 1 98.38 95 LEU A C 1
ATOM 783 O O . LEU A 1 95 ? -7.348 -10.375 8.414 1 98.38 95 LEU A O 1
ATOM 787 N N . LEU A 1 96 ? -6.98 -12.523 8.969 1 98.25 96 LEU A N 1
ATOM 788 C CA . LEU A 1 96 ? -8.398 -12.812 9.148 1 98.25 96 LEU A CA 1
ATOM 789 C C . LEU A 1 96 ? -9 -11.93 10.234 1 98.25 96 LEU A C 1
ATOM 791 O O . LEU A 1 96 ? -10.117 -11.43 10.086 1 98.25 96 LEU A O 1
ATOM 795 N N . ASN A 1 97 ? -8.25 -11.719 11.258 1 97.81 97 ASN A N 1
ATOM 796 C CA . ASN A 1 97 ? -8.719 -10.867 12.344 1 97.81 97 ASN A CA 1
ATOM 797 C C . ASN A 1 97 ? -8.906 -9.422 11.875 1 97.81 97 ASN A C 1
ATOM 799 O O . ASN A 1 97 ? -9.883 -8.773 12.242 1 97.81 97 ASN A O 1
ATOM 803 N N . VAL A 1 98 ? -8.008 -8.953 11.141 1 98 98 VAL A N 1
ATOM 804 C CA . VAL A 1 98 ? -8.07 -7.594 10.617 1 98 98 VAL A CA 1
ATOM 805 C C . VAL A 1 98 ? -9.305 -7.441 9.719 1 98 98 VAL A C 1
ATOM 807 O O . VAL A 1 98 ? -10.055 -6.469 9.844 1 98 98 VAL A O 1
ATOM 810 N N . LEU A 1 99 ? -9.539 -8.375 8.859 1 98.38 99 LEU A N 1
ATOM 811 C CA . LEU A 1 99 ? -10.664 -8.32 7.934 1 98.38 99 LEU A CA 1
ATOM 812 C C . LEU A 1 99 ? -11.992 -8.469 8.672 1 98.38 99 LEU A C 1
ATOM 814 O O . LEU A 1 99 ? -12.984 -7.828 8.32 1 98.38 99 LEU A O 1
ATOM 818 N N . LYS A 1 100 ? -11.961 -9.32 9.664 1 97.94 100 LYS A N 1
ATOM 819 C CA . LYS A 1 100 ? -13.156 -9.492 10.484 1 97.94 100 LYS A CA 1
ATOM 820 C C . LYS A 1 100 ? -13.531 -8.195 11.195 1 97.94 100 LYS A C 1
ATOM 822 O O . LYS A 1 100 ? -14.703 -7.805 11.211 1 97.94 100 LYS A O 1
ATOM 827 N N . CYS A 1 101 ? -12.578 -7.539 11.734 1 97 101 CYS A N 1
ATOM 828 C CA . CYS A 1 101 ? -12.797 -6.293 12.461 1 97 101 CYS A CA 1
ATOM 829 C C . CYS A 1 101 ? -13.352 -5.219 11.539 1 97 101 CYS A C 1
ATOM 831 O O . CYS A 1 101 ? -14.094 -4.34 11.977 1 97 101 CYS A O 1
ATOM 833 N N . ARG A 1 102 ? -13.109 -5.34 10.281 1 95.81 102 ARG A N 1
ATOM 834 C CA . ARG A 1 102 ? -13.578 -4.359 9.312 1 95.81 102 ARG A CA 1
ATOM 835 C C . ARG A 1 102 ? -14.898 -4.801 8.68 1 95.81 102 ARG A C 1
ATOM 837 O O . ARG A 1 102 ? -15.414 -4.133 7.785 1 95.81 102 ARG A O 1
ATOM 844 N N . GLY A 1 103 ? -15.352 -5.957 9.094 1 96.75 103 GLY A N 1
ATOM 845 C CA . GLY A 1 103 ? -16.594 -6.477 8.555 1 96.75 103 GLY A CA 1
ATOM 846 C C . GLY A 1 103 ? -16.469 -6.98 7.125 1 96.75 103 GLY A C 1
ATOM 847 O O . GLY A 1 103 ? -17.453 -7.031 6.383 1 96.75 103 GLY A O 1
ATOM 848 N N . LEU A 1 104 ? -15.266 -7.363 6.7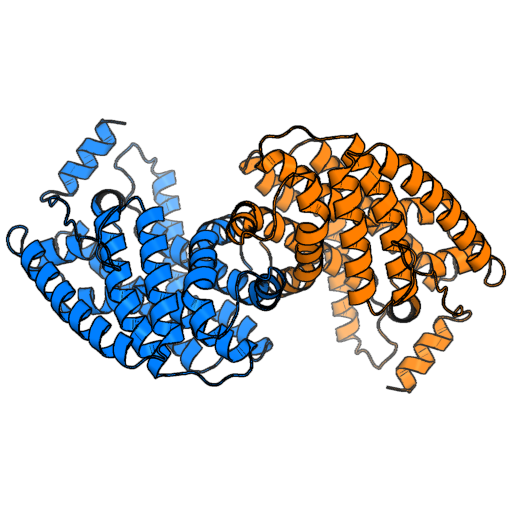81 1 98.19 104 LEU A N 1
ATOM 849 C CA . LEU A 1 104 ? -15.023 -7.723 5.391 1 98.19 104 LEU A CA 1
ATOM 850 C C . LEU A 1 104 ? -14.891 -9.234 5.234 1 98.19 104 LEU A C 1
ATOM 852 O O . LEU A 1 104 ? -14.938 -9.758 4.117 1 98.19 104 LEU A O 1
ATOM 856 N N . LEU A 1 105 ? -14.766 -9.914 6.309 1 98.44 105 LEU A N 1
ATOM 857 C CA . LEU A 1 105 ? -14.492 -11.344 6.246 1 98.44 105 LEU A CA 1
ATOM 858 C C . LEU A 1 105 ? -15.773 -12.141 6.008 1 98.44 105 LEU A C 1
ATOM 860 O O . LEU A 1 105 ? -16.734 -12.023 6.77 1 98.44 105 LEU A O 1
ATOM 864 N N . THR A 1 106 ? -15.836 -12.844 4.945 1 98.25 106 THR A N 1
ATOM 865 C CA . THR A 1 106 ? -16.922 -13.773 4.652 1 98.25 106 THR A CA 1
ATOM 866 C C . THR A 1 106 ? -16.422 -15.219 4.691 1 98.25 106 THR A C 1
ATOM 868 O O . THR A 1 106 ? -15.211 -15.461 4.715 1 98.25 106 THR A O 1
ATOM 871 N N . GLU A 1 107 ? -17.312 -16.125 4.699 1 97.88 107 GLU A N 1
ATOM 872 C CA . GLU A 1 107 ? -16.938 -17.547 4.684 1 97.88 107 GLU A CA 1
ATOM 873 C C . GLU A 1 107 ? -16.203 -17.906 3.398 1 97.88 107 GLU A C 1
ATOM 875 O O . GLU A 1 107 ? -15.266 -18.703 3.418 1 97.88 107 GLU A O 1
ATOM 880 N N . ARG A 1 108 ? -16.609 -17.359 2.334 1 98.06 108 ARG A N 1
ATOM 881 C CA . ARG A 1 108 ? -15.969 -17.625 1.054 1 98.06 108 ARG A CA 1
ATOM 882 C C . ARG A 1 108 ? -14.523 -17.156 1.057 1 98.06 108 ARG A C 1
ATOM 884 O O . ARG A 1 108 ? -13.641 -17.812 0.501 1 98.06 108 ARG A O 1
ATOM 891 N N . ILE A 1 109 ? -14.312 -15.977 1.623 1 98.69 109 ILE A N 1
ATOM 892 C CA . ILE A 1 109 ? -12.953 -15.453 1.727 1 98.69 109 ILE A CA 1
ATOM 893 C C . ILE A 1 109 ? -12.109 -16.375 2.611 1 98.69 109 ILE A C 1
ATOM 895 O O . ILE A 1 109 ? -10.969 -16.688 2.277 1 98.69 109 ILE A O 1
ATOM 899 N N . ARG A 1 110 ? -12.656 -16.844 3.666 1 98.31 110 ARG A N 1
ATOM 900 C CA . ARG A 1 110 ? -11.969 -17.781 4.547 1 98.31 110 ARG A CA 1
ATOM 901 C C . ARG A 1 110 ? -11.578 -19.062 3.803 1 98.31 110 ARG A C 1
ATOM 903 O O . ARG A 1 110 ? -10.477 -19.578 3.99 1 98.31 110 ARG A O 1
ATOM 910 N N . GLU A 1 111 ? -12.469 -19.531 3.033 1 98.38 111 GLU A N 1
ATOM 911 C CA . GLU A 1 111 ? -12.227 -20.75 2.27 1 98.38 111 GLU A CA 1
ATOM 912 C C . GLU A 1 111 ? -11.086 -20.547 1.268 1 98.38 111 GLU A C 1
ATOM 914 O O . GLU A 1 111 ? -10.289 -21.453 1.046 1 98.38 111 GLU A O 1
ATOM 919 N N . GLU A 1 112 ? -11.062 -19.375 0.694 1 98.62 112 GLU A N 1
ATOM 920 C CA . GLU A 1 112 ? -9.984 -19.109 -0.251 1 98.62 112 GLU A CA 1
ATOM 921 C C . GLU A 1 112 ? -8.633 -19.031 0.458 1 98.62 112 GLU A C 1
ATOM 923 O O . GLU A 1 112 ? -7.617 -19.484 -0.082 1 98.62 112 GLU A O 1
ATOM 928 N N . PHE A 1 113 ? -8.617 -18.453 1.65 1 98.62 113 PHE A N 1
ATOM 929 C CA . PHE A 1 113 ? -7.371 -18.453 2.408 1 98.62 113 PHE A CA 1
ATOM 930 C C . PHE A 1 113 ? -6.945 -19.875 2.75 1 98.62 113 PHE A C 1
ATOM 932 O O . PHE A 1 113 ? -5.758 -20.203 2.686 1 98.62 113 PHE A O 1
ATOM 939 N N . LYS A 1 114 ? -7.871 -20.688 3.043 1 97.94 114 LYS A N 1
ATOM 940 C CA . LYS A 1 114 ? -7.57 -22.109 3.279 1 97.94 114 LYS A CA 1
ATOM 941 C C . LYS A 1 114 ? -7.008 -22.766 2.023 1 97.94 114 LYS A C 1
ATOM 943 O O . LYS A 1 114 ? -6.098 -23.594 2.105 1 97.94 114 LYS A O 1
ATOM 948 N N . SER A 1 115 ? -7.59 -22.406 0.918 1 98.31 115 SER A N 1
ATOM 949 C CA . SER A 1 115 ? -7.066 -22.891 -0.354 1 98.31 115 SER A CA 1
ATOM 950 C C . SER A 1 115 ? -5.605 -22.5 -0.539 1 98.31 115 SER A C 1
ATOM 952 O O . SER A 1 115 ? -4.812 -23.281 -1.07 1 98.31 115 SER A O 1
ATOM 954 N N . GLY A 1 116 ? -5.258 -21.312 -0.103 1 98.44 116 GLY A N 1
ATOM 955 C CA . GLY A 1 116 ? -3.869 -20.891 -0.16 1 98.44 116 GLY A CA 1
ATOM 956 C C . GLY A 1 116 ? -2.951 -21.719 0.707 1 98.44 116 GLY A C 1
ATOM 957 O O . GLY A 1 116 ? -1.855 -22.094 0.282 1 98.44 116 GLY A O 1
ATOM 958 N N . GLU A 1 117 ? -3.414 -22.047 1.851 1 97.75 117 GLU A N 1
ATOM 959 C CA . GLU A 1 117 ? -2.643 -22.906 2.746 1 97.75 117 GLU A CA 1
ATOM 960 C C . GLU A 1 117 ? -2.418 -24.281 2.133 1 97.75 117 GLU A C 1
ATOM 962 O O . GLU A 1 117 ? -1.314 -24.828 2.203 1 97.75 117 GLU A O 1
ATOM 967 N N . VAL A 1 118 ? -3.475 -24.812 1.579 1 98.06 118 VAL A N 1
ATOM 968 C CA . VAL A 1 118 ? -3.385 -26.109 0.941 1 98.06 118 VAL A CA 1
ATOM 969 C C . VAL A 1 118 ? -2.42 -26.047 -0.24 1 98.06 118 VAL A C 1
ATOM 971 O O . VAL A 1 118 ? -1.609 -26.953 -0.438 1 98.06 118 VAL A O 1
ATOM 974 N N . TYR A 1 119 ? -2.5 -25 -0.963 1 98.31 119 TYR A N 1
ATOM 975 C CA . TYR A 1 119 ? -1.585 -24.844 -2.088 1 98.31 119 TYR A CA 1
ATOM 976 C C . TYR A 1 119 ? -0.135 -24.875 -1.619 1 98.31 119 TYR A C 1
ATOM 978 O O . TYR A 1 119 ? 0.693 -25.594 -2.182 1 98.31 119 TYR A O 1
ATOM 986 N N . TRP A 1 120 ? 0.179 -24.062 -0.654 1 97.75 120 TRP A N 1
ATOM 987 C CA . TRP A 1 120 ? 1.555 -24 -0.171 1 97.75 120 TRP A CA 1
ATOM 988 C C . TRP A 1 120 ? 2.014 -25.359 0.346 1 97.75 120 TRP A C 1
ATOM 990 O O . TRP A 1 120 ? 3.162 -25.75 0.137 1 97.75 120 TRP A O 1
ATOM 1000 N N . ALA A 1 121 ? 1.152 -26.047 1.032 1 96.81 121 ALA A N 1
ATOM 1001 C CA . ALA A 1 121 ? 1.479 -27.391 1.504 1 96.81 121 ALA A CA 1
ATOM 1002 C C . ALA A 1 121 ? 1.761 -28.328 0.335 1 96.81 121 ALA A C 1
ATOM 1004 O O . ALA A 1 121 ? 2.709 -29.125 0.376 1 96.81 121 ALA A O 1
ATOM 1005 N N . LEU A 1 122 ? 0.901 -28.297 -0.681 1 98.12 122 LEU A N 1
ATOM 1006 C CA . LEU A 1 122 ? 1.089 -29.125 -1.866 1 98.12 122 LEU A CA 1
ATOM 1007 C C . LEU A 1 122 ? 2.387 -28.766 -2.582 1 98.12 122 LEU A C 1
ATOM 1009 O O . LEU A 1 122 ? 3.105 -29.641 -3.057 1 98.12 122 LEU A O 1
ATOM 1013 N N . GLU A 1 123 ? 2.613 -27.469 -2.658 1 97.69 123 GLU A N 1
ATOM 1014 C CA . GLU A 1 123 ? 3.848 -27.016 -3.293 1 97.69 123 GLU A CA 1
ATOM 1015 C C . GLU A 1 123 ? 5.07 -27.594 -2.59 1 97.69 123 GLU A C 1
ATOM 1017 O O . GLU A 1 123 ? 5.984 -28.109 -3.24 1 97.69 123 GLU A O 1
ATOM 1022 N N . ARG A 1 124 ? 5.145 -27.5 -1.303 1 95.5 124 ARG A N 1
ATOM 1023 C CA . ARG A 1 124 ? 6.262 -28.047 -0.545 1 95.5 124 ARG A CA 1
ATOM 1024 C C . ARG A 1 124 ? 6.371 -29.562 -0.76 1 95.5 124 ARG A C 1
ATOM 1026 O O . ARG A 1 124 ? 7.469 -30.078 -0.945 1 95.5 124 ARG A O 1
ATOM 1033 N N . LYS A 1 125 ? 5.246 -30.234 -0.697 1 96.94 125 LYS A N 1
ATOM 1034 C CA . LYS A 1 125 ? 5.211 -31.688 -0.889 1 96.94 125 LYS A CA 1
ATOM 1035 C C . LYS A 1 125 ? 5.754 -32.062 -2.262 1 96.94 125 LYS A C 1
ATOM 1037 O O . LYS A 1 125 ? 6.633 -32.938 -2.371 1 96.94 125 LYS A O 1
ATOM 1042 N N . LEU A 1 126 ? 5.25 -31.453 -3.289 1 98.12 126 LEU A N 1
ATOM 1043 C CA . LEU A 1 126 ? 5.582 -31.797 -4.668 1 98.12 126 LEU A CA 1
ATOM 1044 C C . LEU A 1 126 ? 7.035 -31.453 -4.98 1 98.12 126 LEU A C 1
ATOM 1046 O O . LEU A 1 126 ? 7.758 -32.281 -5.555 1 98.12 126 LEU A O 1
ATOM 1050 N N . CYS A 1 127 ? 7.484 -30.312 -4.578 1 96.31 127 CYS A N 1
ATOM 1051 C CA . CYS A 1 127 ? 8.844 -29.875 -4.883 1 96.31 127 CYS A CA 1
ATOM 1052 C C . CYS A 1 127 ? 9.867 -30.688 -4.09 1 96.31 127 CYS A C 1
ATOM 1054 O O . CYS A 1 127 ? 10.945 -30.984 -4.594 1 96.31 127 CYS A O 1
ATOM 1056 N N . SER A 1 128 ? 9.5 -30.984 -2.877 1 93.88 128 SER A N 1
ATOM 1057 C CA . SER A 1 128 ? 10.383 -31.844 -2.1 1 93.88 128 SER A CA 1
ATOM 1058 C C . SER A 1 128 ? 10.484 -33.25 -2.717 1 93.88 128 SER A C 1
ATOM 1060 O O . SER A 1 128 ? 11.562 -33.844 -2.754 1 93.88 128 SER A O 1
ATOM 1062 N N . ALA A 1 129 ? 9.383 -33.781 -3.096 1 95.69 129 ALA A N 1
ATOM 1063 C CA . ALA A 1 129 ? 9.367 -35.094 -3.734 1 95.69 129 ALA A CA 1
ATOM 1064 C C . ALA A 1 129 ? 10.234 -35.125 -4.988 1 95.69 129 ALA A C 1
ATOM 1066 O O . ALA A 1 129 ? 10.953 -36.094 -5.246 1 95.69 129 ALA A O 1
ATOM 1067 N N . LEU A 1 130 ? 10.227 -34.062 -5.762 1 93.94 130 LEU A N 1
ATOM 1068 C CA . LEU A 1 130 ? 11.062 -33.938 -6.953 1 93.94 130 LEU A CA 1
ATOM 1069 C C . LEU A 1 130 ? 12.539 -33.969 -6.59 1 93.94 130 LEU A C 1
ATOM 1071 O O . LEU A 1 130 ? 13.328 -34.656 -7.242 1 93.94 130 LEU A O 1
ATOM 1075 N N . MET A 1 131 ? 12.852 -33.312 -5.555 1 90.19 131 MET A N 1
ATOM 1076 C CA . MET A 1 131 ? 14.25 -33.219 -5.125 1 90.19 131 MET A CA 1
ATOM 1077 C C . MET A 1 131 ? 14.742 -34.562 -4.633 1 90.19 131 MET A C 1
ATOM 1079 O O . MET A 1 131 ? 15.914 -34.906 -4.816 1 90.19 131 MET A O 1
ATOM 1083 N N . CYS A 1 132 ? 13.859 -35.25 -4.109 1 91.5 132 CYS A N 1
ATOM 1084 C CA . CYS A 1 132 ? 14.227 -36.531 -3.541 1 91.5 132 CYS A CA 1
ATOM 1085 C C . CYS A 1 132 ? 13.961 -37.656 -4.531 1 91.5 132 CYS A C 1
ATOM 1087 O O . CYS A 1 132 ? 14.062 -38.844 -4.18 1 91.5 132 CYS A O 1
ATOM 1089 N N . LYS A 1 133 ? 13.57 -37.312 -5.66 1 92.31 133 LYS A N 1
ATOM 1090 C CA . LYS A 1 133 ? 13.312 -38.281 -6.73 1 92.31 133 LYS A CA 1
ATOM 1091 C C . LYS A 1 133 ? 12.211 -39.281 -6.336 1 92.31 133 LYS A C 1
ATOM 1093 O O . LYS A 1 133 ? 12.32 -40.469 -6.59 1 92.31 133 LYS A O 1
ATOM 1098 N N . MET A 1 134 ? 11.289 -38.719 -5.672 1 95.44 134 MET A N 1
ATOM 1099 C CA . MET A 1 134 ? 10.125 -39.5 -5.289 1 95.44 134 MET A CA 1
ATOM 1100 C C . MET A 1 134 ? 8.977 -39.312 -6.277 1 95.44 134 MET A C 1
ATOM 1102 O O . MET A 1 134 ? 8.938 -38.281 -6.988 1 95.44 134 MET A O 1
ATOM 1106 N N . GLU A 1 135 ? 8.109 -40.25 -6.258 1 96 135 GLU A N 1
ATOM 1107 C CA . GLU A 1 135 ? 6.949 -40.156 -7.137 1 96 135 GLU A CA 1
ATOM 1108 C C . GLU A 1 135 ? 5.973 -39.094 -6.648 1 96 135 GLU A C 1
ATOM 1110 O O . GLU A 1 135 ? 5.883 -38.812 -5.445 1 96 135 GLU A O 1
ATOM 1115 N N . ILE A 1 136 ? 5.273 -38.469 -7.621 1 97.06 136 ILE A N 1
ATOM 1116 C CA . ILE A 1 136 ? 4.262 -37.469 -7.273 1 97.06 136 ILE A CA 1
ATOM 1117 C C . ILE A 1 136 ? 2.947 -37.812 -7.977 1 97.06 136 ILE A C 1
ATOM 1119 O O . ILE A 1 136 ? 2.941 -38.5 -9 1 97.06 136 ILE A O 1
ATOM 1123 N N . SER A 1 137 ? 1.863 -37.406 -7.41 1 97.31 137 SER A N 1
ATOM 1124 C CA . SER A 1 137 ? 0.535 -37.688 -7.941 1 97.31 137 SER A CA 1
ATOM 1125 C C . SER A 1 137 ? 0.049 -36.562 -8.859 1 97.31 137 SER A C 1
ATOM 1127 O O . SER A 1 137 ? 0.2 -35.406 -8.539 1 97.31 137 SER A O 1
ATOM 1129 N N . ILE A 1 138 ? -0.58 -37 -9.977 1 97.94 138 ILE A N 1
ATOM 1130 C CA . ILE A 1 138 ? -1.145 -36.031 -10.914 1 97.94 138 ILE A CA 1
ATOM 1131 C C . ILE A 1 138 ? -2.301 -35.281 -10.258 1 97.94 138 ILE A C 1
ATOM 1133 O O . ILE A 1 138 ? -2.518 -34.094 -10.523 1 97.94 138 ILE A O 1
ATOM 1137 N N . GLU A 1 139 ? -2.967 -35.938 -9.367 1 98.12 139 GLU A N 1
ATOM 1138 C CA . GLU A 1 139 ? -4.066 -35.312 -8.648 1 98.12 139 GLU A CA 1
ATOM 1139 C C . GLU A 1 139 ? -3.57 -34.156 -7.801 1 98.12 139 GLU A C 1
ATOM 1141 O O . GLU A 1 139 ? -4.184 -33.062 -7.785 1 98.12 139 GLU A O 1
ATOM 1146 N N . ASP A 1 140 ? -2.477 -34.375 -7.117 1 98.56 140 ASP A N 1
ATOM 1147 C CA . ASP A 1 140 ? -1.889 -33.312 -6.301 1 98.56 140 ASP A CA 1
ATOM 1148 C C . ASP A 1 140 ? -1.401 -32.156 -7.176 1 98.56 140 ASP A C 1
ATOM 1150 O O . ASP A 1 140 ? -1.553 -30.984 -6.809 1 98.56 140 ASP A O 1
ATOM 1154 N N . VAL A 1 141 ? -0.832 -32.438 -8.32 1 98.69 141 VAL A N 1
ATOM 1155 C CA . VAL A 1 141 ? -0.318 -31.438 -9.242 1 98.69 141 VAL A CA 1
ATOM 1156 C C . VAL A 1 141 ? -1.464 -30.562 -9.742 1 98.69 141 VAL A C 1
ATOM 1158 O O . VAL A 1 141 ? -1.378 -29.328 -9.695 1 98.69 141 VAL A O 1
ATOM 1161 N N . MET A 1 142 ? -2.523 -31.219 -10.18 1 98.38 142 MET A N 1
ATOM 1162 C CA . MET A 1 142 ? -3.658 -30.484 -10.734 1 98.38 142 MET A CA 1
ATOM 1163 C C . MET A 1 142 ? -4.355 -29.656 -9.648 1 98.38 142 MET A C 1
ATOM 1165 O O . MET A 1 142 ? -4.801 -28.547 -9.906 1 98.38 142 MET A O 1
ATOM 1169 N N . ARG A 1 143 ? -4.445 -30.25 -8.5 1 98.5 143 ARG A N 1
ATOM 1170 C CA . ARG A 1 143 ? -5.016 -29.5 -7.387 1 98.5 143 ARG A CA 1
ATOM 1171 C C . ARG A 1 143 ? -4.184 -28.266 -7.074 1 98.5 143 ARG A C 1
ATOM 1173 O O . ARG A 1 143 ? -4.73 -27.188 -6.855 1 98.5 143 ARG A O 1
ATOM 1180 N N . ALA A 1 144 ? -2.893 -28.359 -7.098 1 98.62 144 ALA A N 1
ATOM 1181 C CA . ALA A 1 144 ? -1.991 -27.25 -6.777 1 98.62 144 ALA A CA 1
ATOM 1182 C C . ALA A 1 144 ? -2.152 -26.109 -7.77 1 98.62 144 ALA A C 1
ATOM 1184 O O . ALA A 1 144 ? -2.297 -24.953 -7.375 1 98.62 144 ALA A O 1
ATOM 1185 N N . ILE A 1 145 ? -2.15 -26.406 -9.039 1 98.44 145 ILE A N 1
ATOM 1186 C CA . ILE A 1 145 ? -2.199 -25.344 -10.031 1 98.44 145 ILE A CA 1
ATOM 1187 C C . ILE A 1 145 ? -3.551 -24.625 -9.961 1 98.44 145 ILE A C 1
ATOM 1189 O O . ILE A 1 145 ? -3.639 -23.422 -10.18 1 98.44 145 ILE A O 1
ATOM 1193 N N . HIS A 1 146 ? -4.59 -25.359 -9.617 1 97.94 146 HIS A N 1
ATOM 1194 C CA . HIS A 1 146 ? -5.914 -24.766 -9.523 1 97.94 146 HIS A CA 1
ATOM 1195 C C . HIS A 1 146 ? -6.031 -23.875 -8.289 1 97.94 146 HIS A C 1
ATOM 1197 O O . HIS A 1 146 ? -6.859 -22.953 -8.25 1 97.94 146 HIS A O 1
ATOM 1203 N N . LEU A 1 147 ? -5.234 -24.141 -7.312 1 98.5 147 LEU A N 1
ATOM 1204 C CA . LEU A 1 147 ? -5.309 -23.375 -6.066 1 98.5 147 LEU A CA 1
ATOM 1205 C C . LEU A 1 147 ? -4.332 -22.203 -6.086 1 98.5 147 LEU A C 1
ATOM 1207 O O . LEU A 1 147 ? -4.438 -21.297 -5.262 1 98.5 147 LEU A O 1
ATOM 1211 N N . LYS A 1 148 ? -3.469 -22.109 -7.012 1 97.69 148 LYS A N 1
ATOM 1212 C CA . LYS A 1 148 ? -2.332 -21.203 -7.066 1 97.69 148 LYS A CA 1
ATOM 1213 C C . LYS A 1 148 ? -2.793 -19.75 -7.074 1 97.69 148 LYS A C 1
ATOM 1215 O O . LYS A 1 148 ? -2.152 -18.875 -6.473 1 97.69 148 LYS A O 1
ATOM 1220 N N . SER A 1 149 ? -3.93 -19.453 -7.715 1 98 149 SER A N 1
ATOM 1221 C CA . SER A 1 149 ? -4.395 -18.078 -7.898 1 98 149 SER A CA 1
ATOM 1222 C C . SER A 1 149 ? -5.391 -17.688 -6.812 1 98 149 SER A C 1
ATOM 1224 O O . SER A 1 149 ? -6.246 -16.828 -7.031 1 98 149 SER A O 1
ATOM 1226 N N . PHE A 1 150 ? -5.289 -18.312 -5.637 1 98.62 150 PHE A N 1
ATOM 1227 C CA . PHE A 1 150 ? -6.25 -18.047 -4.574 1 98.62 150 PHE A CA 1
ATOM 1228 C C . PHE A 1 150 ? -6.242 -16.562 -4.199 1 98.62 150 PHE A C 1
ATOM 1230 O O . PHE A 1 150 ? -7.27 -16.016 -3.787 1 98.62 150 PHE A O 1
ATOM 1237 N N . ASP A 1 151 ? -5.109 -15.938 -4.277 1 98.56 151 ASP A N 1
ATOM 1238 C CA . ASP A 1 151 ? -5.016 -14.531 -3.895 1 98.56 151 ASP A CA 1
ATOM 1239 C C . ASP A 1 151 ? -5.891 -13.664 -4.793 1 98.56 151 ASP A C 1
ATOM 1241 O O . ASP A 1 151 ? -6.559 -12.742 -4.316 1 98.56 151 ASP A O 1
ATOM 1245 N N . TYR A 1 152 ? -5.984 -13.969 -6.121 1 98.5 152 TYR A N 1
ATOM 1246 C CA . TYR A 1 152 ? -6.871 -13.227 -7.016 1 98.5 152 TYR A CA 1
ATOM 1247 C C . TYR A 1 152 ? -8.328 -13.422 -6.613 1 98.5 152 TYR A C 1
ATOM 1249 O O . TYR A 1 152 ? -9.133 -12.484 -6.691 1 98.5 152 TYR A O 1
ATOM 1257 N N . ARG A 1 153 ? -8.641 -14.594 -6.223 1 98.56 153 ARG A N 1
ATOM 1258 C CA . ARG A 1 153 ? -10.008 -14.867 -5.793 1 98.56 153 ARG A CA 1
ATOM 1259 C C . ARG A 1 153 ? -10.328 -14.133 -4.492 1 98.56 153 ARG A C 1
ATOM 1261 O O . ARG A 1 153 ? -11.422 -13.594 -4.336 1 98.56 153 ARG A O 1
ATOM 1268 N N . VAL A 1 154 ? -9.344 -14.109 -3.613 1 98.81 154 VAL A N 1
ATOM 1269 C CA . VAL A 1 154 ? -9.516 -13.352 -2.379 1 98.81 154 VAL A CA 1
ATOM 1270 C C . VAL A 1 154 ? -9.734 -11.875 -2.707 1 98.81 154 VAL A C 1
ATOM 1272 O O . VAL A 1 154 ? -10.656 -11.25 -2.182 1 98.81 154 VAL A O 1
ATOM 1275 N N . LEU A 1 155 ? -8.922 -11.305 -3.545 1 98.69 155 LEU A N 1
ATOM 1276 C CA . LEU A 1 155 ? -9.031 -9.898 -3.908 1 98.69 155 LEU A CA 1
ATOM 1277 C C . LEU A 1 155 ? -10.383 -9.609 -4.551 1 98.69 155 LEU A C 1
ATOM 1279 O O . LEU A 1 155 ? -11.008 -8.578 -4.266 1 98.69 155 LEU A O 1
ATOM 1283 N N . ASN A 1 156 ? -10.805 -10.516 -5.398 1 98.5 156 ASN A N 1
ATOM 1284 C CA . ASN A 1 156 ? -12.102 -10.367 -6.043 1 98.5 156 ASN A CA 1
ATOM 1285 C C . ASN A 1 156 ? -13.234 -10.344 -5.02 1 98.5 156 ASN A C 1
ATOM 1287 O O . ASN A 1 156 ? -14.117 -9.484 -5.086 1 98.5 156 ASN A O 1
ATOM 1291 N N . LEU A 1 157 ? -13.18 -11.266 -4.141 1 98.75 157 LEU A N 1
ATOM 1292 C CA . LEU A 1 157 ? -14.219 -11.375 -3.119 1 98.75 157 LEU A CA 1
ATOM 1293 C C . LEU A 1 157 ? -14.195 -10.156 -2.197 1 98.75 157 LEU A C 1
ATOM 1295 O O . LEU A 1 157 ? -15.25 -9.656 -1.798 1 98.75 157 LEU A O 1
ATOM 1299 N N . LEU A 1 158 ? -13.016 -9.711 -1.842 1 98.56 158 LEU A N 1
ATOM 1300 C CA . LEU A 1 158 ? -12.891 -8.508 -1.027 1 98.56 158 LEU A CA 1
ATOM 1301 C C . LEU A 1 158 ? -13.516 -7.305 -1.732 1 98.56 158 LEU A C 1
ATOM 1303 O O . LEU A 1 158 ? -14.188 -6.488 -1.099 1 98.56 158 LEU A O 1
ATOM 1307 N N . LEU A 1 159 ? -13.242 -7.219 -3.014 1 97.69 159 LEU A N 1
ATOM 1308 C CA . LEU A 1 159 ? -13.781 -6.086 -3.76 1 97.69 159 LEU A CA 1
ATOM 1309 C C . LEU A 1 159 ? -15.312 -6.121 -3.773 1 97.69 159 LEU A C 1
ATOM 1311 O O . LEU A 1 159 ? -15.961 -5.078 -3.658 1 97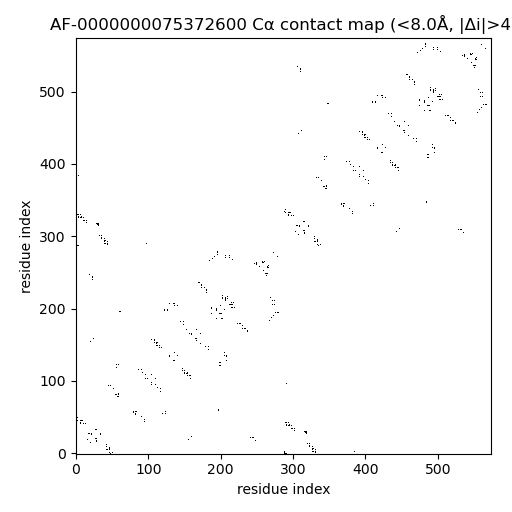.69 159 LEU A O 1
ATOM 1315 N N . TYR A 1 160 ? -15.898 -7.324 -3.928 1 98.12 160 TYR A N 1
ATOM 1316 C CA . TYR A 1 160 ? -17.344 -7.441 -3.809 1 98.12 160 TYR A CA 1
ATOM 1317 C C . TYR A 1 160 ? -17.828 -6.914 -2.463 1 98.12 160 TYR A C 1
ATOM 1319 O O . TYR A 1 160 ? -18.812 -6.176 -2.395 1 98.12 160 TYR A O 1
ATOM 1327 N N . GLN A 1 161 ? -17.141 -7.289 -1.404 1 97.69 161 GLN A N 1
ATOM 1328 C CA . GLN A 1 161 ? -17.516 -6.875 -0.058 1 97.69 161 GLN A CA 1
ATOM 1329 C C . GLN A 1 161 ? -17.344 -5.371 0.121 1 97.69 161 GLN A C 1
ATOM 1331 O O . GLN A 1 161 ? -18.219 -4.711 0.701 1 97.69 161 GLN A O 1
ATOM 1336 N N . LEU A 1 162 ? -16.297 -4.84 -0.356 1 96.62 162 LEU A N 1
ATOM 1337 C CA . LEU A 1 162 ? -16.016 -3.416 -0.224 1 96.62 162 LEU A CA 1
ATOM 1338 C C . LEU A 1 162 ? -17.047 -2.582 -0.963 1 96.62 162 LEU A C 1
ATOM 1340 O O . LEU A 1 162 ? -17.375 -1.466 -0.545 1 96.62 162 LEU A O 1
ATOM 1344 N N . ARG A 1 163 ? -17.562 -3.109 -2.004 1 95.5 163 ARG A N 1
ATOM 1345 C CA . ARG A 1 163 ? -18.531 -2.391 -2.822 1 95.5 163 ARG A CA 1
ATOM 1346 C C . ARG A 1 163 ? -19.953 -2.682 -2.363 1 95.5 163 ARG A C 1
ATOM 1348 O O . ARG A 1 163 ? -20.906 -2.059 -2.84 1 95.5 163 ARG A O 1
ATOM 1355 N N . GLY A 1 164 ? -20.156 -3.619 -1.486 1 95.62 164 GLY A N 1
ATOM 1356 C CA . GLY A 1 164 ? -21.469 -4.004 -1.016 1 95.62 164 GLY A CA 1
ATOM 1357 C C . GLY A 1 164 ? -22.281 -4.742 -2.062 1 95.62 164 GLY A C 1
ATOM 1358 O O . GLY A 1 164 ? -23.5 -4.566 -2.145 1 95.62 164 GLY A O 1
ATOM 1359 N N . GLU A 1 165 ? -21.562 -5.504 -2.9 1 96.94 165 GLU A N 1
ATOM 1360 C CA . GLU A 1 165 ? -22.234 -6.234 -3.977 1 96.94 165 GLU A CA 1
ATOM 1361 C C . GLU A 1 165 ? -22.172 -7.738 -3.74 1 96.94 165 GLU A C 1
ATOM 1363 O O . GLU A 1 165 ? -21.25 -8.234 -3.098 1 96.94 165 GLU A O 1
ATOM 1368 N N . GLU A 1 166 ? -23.109 -8.344 -4.266 1 97 166 GLU A N 1
ATOM 1369 C CA . GLU A 1 166 ? -23.109 -9.797 -4.211 1 97 166 GLU A CA 1
ATOM 1370 C C . GLU A 1 166 ? -22.125 -10.391 -5.215 1 97 166 GLU A C 1
ATOM 1372 O O . GLU A 1 166 ? -21.938 -9.844 -6.305 1 97 166 GLU A O 1
ATOM 1377 N N . VAL A 1 167 ? -21.656 -11.5 -4.848 1 98 167 VAL A N 1
ATOM 1378 C CA . VAL A 1 167 ? -20.688 -12.18 -5.703 1 98 167 VAL A CA 1
ATOM 1379 C C . VAL A 1 167 ? -21.375 -12.695 -6.961 1 98 167 VAL A C 1
ATOM 1381 O O . VAL A 1 167 ? -22.453 -13.305 -6.883 1 98 167 VAL A O 1
ATOM 1384 N N . ASN A 1 168 ? -20.812 -12.414 -8.094 1 97.81 168 ASN A N 1
ATOM 1385 C CA . ASN A 1 168 ? -21.266 -12.961 -9.367 1 97.81 168 ASN A CA 1
ATOM 1386 C C . ASN A 1 168 ? -20.594 -14.289 -9.68 1 97.81 168 ASN A C 1
ATOM 1388 O O . ASN A 1 168 ? -19.469 -14.32 -10.172 1 97.81 168 ASN A O 1
ATOM 1392 N N . ASP A 1 169 ? -21.297 -15.336 -9.594 1 97.12 169 ASP A N 1
ATOM 1393 C CA . ASP A 1 169 ? -20.719 -16.672 -9.695 1 97.12 169 ASP A CA 1
ATOM 1394 C C . ASP A 1 169 ? -20.281 -16.969 -11.133 1 97.12 169 ASP A C 1
ATOM 1396 O O . ASP A 1 169 ? -19.328 -17.703 -11.352 1 97.12 169 ASP A O 1
ATOM 1400 N N . LEU A 1 170 ? -20.969 -16.453 -12.062 1 97.5 170 LEU A N 1
ATOM 1401 C CA . LEU A 1 170 ? -20.547 -16.609 -13.445 1 97.5 170 LEU A CA 1
ATOM 1402 C C . LEU A 1 170 ? -19.172 -15.992 -13.672 1 97.5 170 LEU A C 1
ATOM 1404 O O . LEU A 1 170 ? -18.312 -16.594 -14.32 1 97.5 170 LEU A O 1
ATOM 1408 N N . HIS A 1 171 ? -19.016 -14.742 -13.164 1 97.81 171 HIS A N 1
ATOM 1409 C CA . HIS A 1 171 ? -17.719 -14.094 -13.258 1 97.81 171 HIS A CA 1
ATOM 1410 C C . HIS A 1 171 ? -16.625 -14.922 -12.578 1 97.81 171 HIS A C 1
ATOM 1412 O O . HIS A 1 171 ? -15.539 -15.102 -13.141 1 97.81 171 HIS A O 1
ATOM 1418 N N . MET A 1 172 ? -16.938 -15.453 -11.43 1 97.94 172 MET A N 1
ATOM 1419 C CA . MET A 1 172 ? -15.961 -16.234 -10.68 1 97.94 172 MET A CA 1
ATOM 1420 C C . MET A 1 172 ? -15.594 -17.5 -11.445 1 97.94 172 MET A C 1
ATOM 1422 O O . MET A 1 172 ? -14.422 -17.906 -11.453 1 97.94 172 MET A O 1
ATOM 1426 N N . GLU A 1 173 ? -16.547 -18.141 -12.031 1 97.38 173 GLU A N 1
ATOM 1427 C CA . GLU A 1 173 ? -16.297 -19.359 -12.812 1 97.38 173 GLU A CA 1
ATOM 1428 C C . GLU A 1 173 ? -15.406 -19.062 -14.023 1 97.38 173 GLU A C 1
ATOM 1430 O O . GLU A 1 173 ? -14.445 -19.781 -14.281 1 97.38 173 GLU A O 1
ATOM 1435 N N . PHE A 1 174 ? -15.766 -18.062 -14.727 1 98.12 174 PHE A N 1
ATOM 1436 C CA . PHE A 1 174 ? -14.969 -17.656 -15.883 1 98.12 174 PHE A CA 1
ATOM 1437 C C . PHE A 1 174 ? -13.531 -17.359 -15.477 1 98.12 174 PHE A C 1
ATOM 1439 O O . PHE A 1 174 ? -12.594 -17.828 -16.125 1 98.12 174 PHE A O 1
ATOM 1446 N N . LEU A 1 175 ? -13.406 -16.578 -14.422 1 96.88 175 LEU A N 1
ATOM 1447 C CA . LEU A 1 175 ? -12.078 -16.156 -13.984 1 96.88 175 LEU A CA 1
ATOM 1448 C C . LEU A 1 175 ? -11.258 -17.359 -13.516 1 96.88 175 LEU A C 1
ATOM 1450 O O . LEU A 1 175 ? -10.039 -17.375 -13.695 1 96.88 175 LEU A O 1
ATOM 1454 N N . SER A 1 176 ? -11.914 -18.328 -12.969 1 96.56 176 SER A N 1
ATOM 1455 C CA . SER A 1 176 ? -11.211 -19.531 -12.539 1 96.56 176 SER A CA 1
ATOM 1456 C C . SER A 1 176 ? -10.555 -20.234 -13.719 1 96.56 176 SER A C 1
ATOM 1458 O O . SER A 1 176 ? -9.422 -20.719 -13.617 1 96.56 176 SER A O 1
ATOM 1460 N N . VAL A 1 177 ? -11.219 -20.312 -14.82 1 96.88 177 VAL A N 1
ATOM 1461 C CA . VAL A 1 177 ? -10.68 -20.953 -16.016 1 96.88 177 VAL A CA 1
ATOM 1462 C C . VAL A 1 177 ? -9.562 -20.078 -16.609 1 96.88 177 VAL A C 1
ATOM 1464 O O . VAL A 1 177 ? -8.523 -20.594 -17.016 1 96.88 177 VAL A O 1
ATOM 1467 N N . SER A 1 178 ? -9.812 -18.812 -16.625 1 95.75 178 SER A N 1
ATOM 1468 C CA . SER A 1 178 ? -8.797 -17.891 -17.109 1 95.75 178 SER A CA 1
ATOM 1469 C C . SER A 1 178 ? -7.523 -17.969 -16.266 1 95.75 178 SER A C 1
ATOM 1471 O O . SER A 1 178 ? -6.418 -18 -16.812 1 95.75 178 SER A O 1
ATOM 1473 N N . GLU A 1 179 ? -7.695 -18.031 -15 1 96.5 179 GLU A N 1
ATOM 1474 C CA . GLU A 1 179 ? -6.566 -18.141 -14.078 1 96.5 179 GLU A CA 1
ATOM 1475 C C . GLU A 1 179 ? -5.715 -19.375 -14.383 1 96.5 179 GLU A C 1
ATOM 1477 O O . GLU A 1 179 ? -4.484 -19.312 -14.352 1 96.5 179 GLU A O 1
ATOM 1482 N N . PHE A 1 180 ? -6.355 -20.438 -14.648 1 97 180 PHE A N 1
ATOM 1483 C CA . PHE A 1 180 ? -5.656 -21.688 -14.961 1 97 180 PHE A CA 1
ATOM 1484 C C . PHE A 1 180 ? -4.754 -21.5 -16.172 1 97 180 PHE A C 1
ATOM 1486 O O . PHE A 1 180 ? -3.578 -21.875 -16.141 1 97 180 PHE A O 1
ATOM 1493 N N . LEU A 1 181 ? -5.293 -20.938 -17.188 1 95.62 181 LEU A N 1
ATOM 1494 C CA . LEU A 1 181 ? -4.551 -20.734 -18.422 1 95.62 181 LEU A CA 1
ATOM 1495 C C . LEU A 1 181 ? -3.412 -19.734 -18.219 1 95.62 181 LEU A C 1
ATOM 1497 O O . LEU A 1 181 ? -2.312 -19.922 -18.734 1 95.62 181 LEU A O 1
ATOM 1501 N N . VAL A 1 182 ? -3.645 -18.734 -17.453 1 93.75 182 VAL A N 1
ATOM 1502 C CA . VAL A 1 182 ? -2.621 -17.734 -17.172 1 93.75 182 VAL A CA 1
ATOM 1503 C C . VAL A 1 182 ? -1.497 -18.359 -16.344 1 93.75 182 VAL A C 1
ATOM 1505 O O . VAL A 1 182 ? -0.318 -18.094 -16.594 1 93.75 182 VAL A O 1
ATOM 1508 N N . GLU A 1 183 ? -1.879 -19.203 -15.383 1 96.06 183 GLU A N 1
ATOM 1509 C CA . GLU A 1 183 ? -0.873 -19.875 -14.562 1 96.06 183 GLU A CA 1
ATOM 1510 C C . GLU A 1 183 ? 0.02 -20.781 -15.406 1 96.06 183 GLU A C 1
ATOM 1512 O O . GLU A 1 183 ? 1.229 -20.844 -15.18 1 96.06 183 GLU A O 1
ATOM 1517 N N . ILE A 1 184 ? -0.593 -21.453 -16.312 1 96.12 184 ILE A N 1
ATOM 1518 C CA . ILE A 1 184 ? 0.195 -22.297 -17.203 1 96.12 184 ILE A CA 1
ATOM 1519 C C . ILE A 1 184 ? 1.161 -21.438 -18.016 1 96.12 184 ILE A C 1
ATOM 1521 O O . ILE A 1 184 ? 2.342 -21.766 -18.141 1 96.12 184 ILE A O 1
ATOM 1525 N N . SER A 1 185 ? 0.619 -20.406 -18.531 1 93.06 185 SER A N 1
ATOM 1526 C CA . SER A 1 185 ? 1.456 -19.5 -19.312 1 93.06 185 SER A CA 1
ATOM 1527 C C . SER A 1 185 ? 2.641 -19 -18.5 1 93.06 185 SER A C 1
ATOM 1529 O O . SER A 1 185 ? 3.773 -18.984 -18.984 1 93.06 185 SER A O 1
ATOM 1531 N N . ASP A 1 186 ? 2.395 -18.625 -17.312 1 92.56 186 ASP A N 1
ATOM 1532 C CA . ASP A 1 186 ? 3.449 -18.141 -16.422 1 92.56 186 ASP A CA 1
ATOM 1533 C C . ASP A 1 186 ? 4.465 -19.234 -16.125 1 92.56 186 ASP A C 1
ATOM 1535 O O . ASP A 1 186 ? 5.672 -18.984 -16.094 1 92.56 186 ASP A O 1
ATOM 1539 N N . ASP A 1 187 ? 3.98 -20.391 -15.859 1 96.44 187 ASP A N 1
ATOM 1540 C CA . ASP A 1 187 ? 4.863 -21.516 -15.594 1 96.44 187 ASP A CA 1
ATOM 1541 C C . ASP A 1 187 ? 5.773 -21.797 -16.797 1 96.44 187 ASP A C 1
ATOM 1543 O O . ASP A 1 187 ? 6.965 -22.062 -16.625 1 96.44 187 ASP A O 1
ATOM 1547 N N . LEU A 1 188 ? 5.184 -21.734 -17.953 1 95.5 188 LEU A N 1
ATOM 1548 C CA . LEU A 1 188 ? 5.98 -21.984 -19.156 1 95.5 188 LEU A CA 1
ATOM 1549 C C . LEU A 1 188 ? 7.023 -20.891 -19.359 1 95.5 188 LEU A C 1
ATOM 1551 O O . LEU A 1 188 ? 8.164 -21.172 -19.734 1 95.5 188 LEU A O 1
ATOM 1555 N N . PHE A 1 189 ? 6.695 -19.766 -19.078 1 92.06 189 PHE A N 1
ATOM 1556 C CA . PHE A 1 189 ? 7.602 -18.625 -19.219 1 92.06 189 PHE A CA 1
ATOM 1557 C C . PHE A 1 189 ? 8.734 -18.719 -18.188 1 92.06 189 PHE A C 1
ATOM 1559 O O . PHE A 1 189 ? 9.883 -18.422 -18.516 1 92.06 189 PHE A O 1
ATOM 1566 N N . ASP A 1 190 ? 8.414 -19.141 -17 1 94.12 190 ASP A N 1
ATOM 1567 C CA . ASP A 1 190 ? 9.375 -19.141 -15.898 1 94.12 190 ASP A CA 1
ATOM 1568 C C . ASP A 1 190 ? 9.992 -20.516 -15.703 1 94.12 190 ASP A C 1
ATOM 1570 O O . ASP A 1 190 ? 10.602 -20.797 -14.664 1 94.12 190 ASP A O 1
ATOM 1574 N N . TYR A 1 191 ? 9.906 -21.328 -16.625 1 96.38 191 TYR A N 1
ATOM 1575 C CA . TYR A 1 191 ? 10.242 -22.734 -16.469 1 96.38 191 TYR A CA 1
ATOM 1576 C C . TYR A 1 191 ? 11.664 -22.906 -15.938 1 96.38 191 TYR A C 1
ATOM 1578 O O . TYR A 1 191 ? 11.883 -23.531 -14.906 1 96.38 191 TYR A O 1
ATOM 1586 N N . GLU A 1 192 ? 12.625 -22.312 -16.578 1 95.31 192 GLU A N 1
ATOM 1587 C CA . GLU A 1 192 ? 14.023 -22.469 -16.203 1 95.31 192 GLU A CA 1
ATOM 1588 C C . GLU A 1 192 ? 14.281 -21.922 -14.805 1 95.31 192 GLU A C 1
ATOM 1590 O O . GLU A 1 192 ? 14.969 -22.562 -14 1 95.31 192 GLU A O 1
ATOM 1595 N N . ASP A 1 193 ? 13.711 -20.828 -14.523 1 93.06 193 ASP A N 1
ATOM 1596 C CA . ASP A 1 193 ? 13.875 -20.219 -13.211 1 93.06 193 ASP A CA 1
ATOM 1597 C C . ASP A 1 193 ? 13.258 -21.094 -12.117 1 93.06 193 ASP A C 1
ATOM 1599 O O . ASP A 1 193 ? 13.812 -21.219 -11.023 1 93.06 193 ASP A O 1
ATOM 1603 N N . ASP A 1 194 ? 12.109 -21.625 -12.453 1 94.38 194 ASP A N 1
ATOM 1604 C CA . ASP A 1 194 ? 11.422 -22.453 -11.461 1 94.38 194 ASP A CA 1
ATOM 1605 C C . ASP A 1 194 ? 12.219 -23.734 -11.172 1 94.38 194 ASP A C 1
ATOM 1607 O O . ASP A 1 194 ? 12.203 -24.234 -10.039 1 94.38 194 ASP A O 1
ATOM 1611 N N . VAL A 1 195 ? 12.898 -24.203 -12.156 1 93.81 195 VAL A N 1
ATOM 1612 C CA . VAL A 1 195 ? 13.773 -25.344 -11.953 1 93.81 195 VAL A CA 1
ATOM 1613 C C . VAL A 1 195 ? 14.938 -24.953 -11.047 1 93.81 195 VAL A C 1
ATOM 1615 O O . VAL A 1 195 ? 15.258 -25.672 -10.094 1 93.81 195 VAL A O 1
ATOM 1618 N N . LEU A 1 196 ? 15.5 -23.828 -11.328 1 90.62 196 LEU A N 1
ATOM 1619 C CA . LEU A 1 196 ? 16.656 -23.375 -10.57 1 90.62 196 LEU A CA 1
ATOM 1620 C C . LEU A 1 196 ? 16.297 -23.125 -9.109 1 90.62 196 LEU A C 1
ATOM 1622 O O . LEU A 1 196 ? 17.062 -23.453 -8.211 1 90.62 196 LEU A O 1
ATOM 1626 N N . GLU A 1 197 ? 15.148 -22.672 -8.891 1 90.19 197 GLU A N 1
ATOM 1627 C CA . GLU A 1 197 ? 14.758 -22.25 -7.551 1 90.19 197 GLU A CA 1
ATOM 1628 C C . GLU A 1 197 ? 13.93 -23.328 -6.848 1 90.19 197 GLU A C 1
ATOM 1630 O O . GLU A 1 197 ? 13.531 -23.156 -5.695 1 90.19 197 GLU A O 1
ATOM 1635 N N . ASN A 1 198 ? 13.641 -24.391 -7.551 1 92.56 198 ASN A N 1
ATOM 1636 C CA . ASN A 1 198 ? 12.844 -25.484 -7.027 1 92.56 198 ASN A CA 1
ATOM 1637 C C . ASN A 1 198 ? 11.422 -25.047 -6.68 1 92.56 198 ASN A C 1
ATOM 1639 O O . ASN A 1 198 ? 10.922 -25.344 -5.598 1 92.56 198 ASN A O 1
ATOM 1643 N N . ASN A 1 199 ? 10.844 -24.266 -7.516 1 93.62 199 ASN A N 1
ATOM 1644 C CA . ASN A 1 199 ? 9.469 -23.812 -7.367 1 93.62 199 ASN A CA 1
ATOM 1645 C C . ASN A 1 199 ? 8.5 -24.734 -8.102 1 93.62 199 ASN A C 1
ATOM 1647 O O . ASN A 1 199 ? 8.898 -25.5 -8.992 1 93.62 199 ASN A O 1
ATOM 1651 N N . PHE A 1 200 ? 7.324 -24.688 -7.715 1 97.38 200 PHE A N 1
ATOM 1652 C CA . PHE A 1 200 ? 6.285 -25.422 -8.422 1 97.38 200 PHE A CA 1
ATOM 1653 C C . PHE A 1 200 ? 6.168 -24.938 -9.867 1 97.38 200 PHE A C 1
ATOM 1655 O O . PHE A 1 200 ? 6.227 -23.734 -10.133 1 97.38 200 PHE A O 1
ATOM 1662 N N . ASN A 1 201 ? 6.016 -25.844 -10.758 1 97.94 201 ASN A N 1
ATOM 1663 C CA . ASN A 1 201 ? 5.805 -25.625 -12.18 1 97.94 201 ASN A CA 1
ATOM 1664 C C . ASN A 1 201 ? 5.098 -26.812 -12.836 1 97.94 201 ASN A C 1
ATOM 1666 O O . ASN A 1 201 ? 5.559 -27.953 -12.727 1 97.94 201 ASN A O 1
ATOM 1670 N N . ILE A 1 202 ? 4.117 -26.484 -13.492 1 98.44 202 ILE A N 1
ATOM 1671 C CA . ILE A 1 202 ? 3.256 -27.562 -13.969 1 98.44 202 ILE A CA 1
ATOM 1672 C C . ILE A 1 202 ? 4.016 -28.422 -14.969 1 98.44 202 ILE A C 1
ATOM 1674 O O . ILE A 1 202 ? 3.836 -29.641 -15.008 1 98.44 202 ILE A O 1
ATOM 1678 N N . LEU A 1 203 ? 4.828 -27.812 -15.773 1 98 203 LEU A N 1
ATOM 1679 C CA . LEU A 1 203 ? 5.586 -28.594 -16.75 1 98 203 LEU A CA 1
ATOM 1680 C C . LEU A 1 203 ? 6.602 -29.5 -16.047 1 98 203 LEU A C 1
ATOM 1682 O O . LEU A 1 203 ? 6.781 -30.656 -16.438 1 98 203 LEU A O 1
ATOM 1686 N N . ARG A 1 204 ? 7.277 -28.969 -15.023 1 97.06 204 ARG A N 1
ATOM 1687 C CA . ARG A 1 204 ? 8.18 -29.766 -14.195 1 97.06 204 ARG A CA 1
ATOM 1688 C C . ARG A 1 204 ? 7.465 -30.969 -13.609 1 97.06 204 ARG A C 1
ATOM 1690 O O . ARG A 1 204 ? 7.988 -32.094 -13.641 1 97.06 204 ARG A O 1
ATOM 1697 N N . MET A 1 205 ? 6.289 -30.75 -13.133 1 98.38 205 MET A N 1
ATOM 1698 C CA . MET A 1 205 ? 5.52 -31.797 -12.484 1 98.38 205 MET A CA 1
ATOM 1699 C C . MET A 1 205 ? 5.062 -32.844 -13.508 1 98.38 205 MET A C 1
ATOM 1701 O O . MET A 1 205 ? 5.125 -34.031 -13.242 1 98.38 205 MET A O 1
ATOM 1705 N N . PHE A 1 206 ? 4.582 -32.375 -14.633 1 98.25 206 PHE A N 1
ATOM 1706 C CA . PHE A 1 206 ? 4.121 -33.281 -15.68 1 98.25 206 PHE A CA 1
ATOM 1707 C C . PHE A 1 206 ? 5.266 -34.125 -16.188 1 98.25 206 PHE A C 1
ATOM 1709 O O . PHE A 1 206 ? 5.074 -35.344 -16.453 1 98.25 206 PHE A O 1
ATOM 1716 N N . ALA A 1 207 ? 6.457 -33.531 -16.359 1 97.38 207 ALA A N 1
ATOM 1717 C CA . ALA A 1 207 ? 7.621 -34.281 -16.781 1 97.38 207 ALA A CA 1
ATOM 1718 C C . ALA A 1 207 ? 7.906 -35.438 -15.82 1 97.38 207 ALA A C 1
ATOM 1720 O O . ALA A 1 207 ? 8.289 -36.531 -16.234 1 97.38 207 ALA A O 1
ATOM 1721 N N . LYS A 1 208 ? 7.762 -35.156 -14.609 1 96.94 208 LYS A N 1
ATOM 1722 C CA . LYS A 1 208 ? 7.996 -36.188 -13.594 1 96.94 208 LYS A CA 1
ATOM 1723 C C . LYS A 1 208 ? 6.926 -37.281 -13.648 1 96.94 208 LYS A C 1
ATOM 1725 O O . LYS A 1 208 ? 7.23 -38.469 -13.508 1 96.94 208 LYS A O 1
ATOM 1730 N N . VAL A 1 209 ? 5.652 -36.906 -13.859 1 97.69 209 VAL A N 1
ATOM 1731 C CA . VAL A 1 209 ? 4.527 -37.812 -13.797 1 97.69 209 VAL A CA 1
ATOM 1732 C C . VAL A 1 209 ? 4.469 -38.656 -15.086 1 97.69 209 VAL A C 1
ATOM 1734 O O . VAL A 1 209 ? 4.309 -39.875 -15.039 1 97.69 209 VAL A O 1
ATOM 1737 N N . TYR A 1 210 ? 4.656 -38 -16.234 1 97.06 210 TYR A N 1
ATOM 1738 C CA . TYR A 1 210 ? 4.367 -38.656 -17.516 1 97.06 210 TYR A CA 1
ATOM 1739 C C . TYR A 1 210 ? 5.652 -38.969 -18.266 1 97.06 210 TYR A C 1
ATOM 1741 O O . TYR A 1 210 ? 5.629 -39.719 -19.25 1 97.06 210 TYR A O 1
ATOM 1749 N N . GLY A 1 211 ? 6.801 -38.469 -17.781 1 95.5 211 GLY A N 1
ATOM 1750 C CA . GLY A 1 211 ? 8.047 -38.594 -18.516 1 95.5 211 GLY A CA 1
ATOM 1751 C C . GLY A 1 211 ? 8.258 -37.469 -19.5 1 95.5 211 GLY A C 1
ATOM 1752 O O . GLY A 1 211 ? 7.297 -36.812 -19.906 1 95.5 211 GLY A O 1
ATOM 1753 N N . PRO A 1 212 ? 9.43 -37.188 -19.844 1 94.44 212 PRO A N 1
ATOM 1754 C CA . PRO A 1 212 ? 9.781 -36.031 -20.688 1 94.44 212 PRO A CA 1
ATOM 1755 C C . PRO A 1 212 ? 9.148 -36.094 -22.062 1 94.44 212 PRO A C 1
ATOM 1757 O O . PRO A 1 212 ? 8.82 -35.031 -22.641 1 94.44 212 PRO A O 1
ATOM 1760 N N . SER A 1 213 ? 8.945 -37.219 -22.609 1 94.81 213 SER A N 1
ATOM 1761 C CA . SER A 1 213 ? 8.445 -37.344 -23.984 1 94.81 213 SER A CA 1
ATOM 1762 C C . SER A 1 213 ? 6.941 -37.094 -24.047 1 94.81 213 SER A C 1
ATOM 1764 O O . SER A 1 213 ? 6.445 -36.531 -25.016 1 94.81 213 SER A O 1
ATOM 1766 N N . THR A 1 214 ? 6.203 -37.375 -23.047 1 97.12 214 THR A N 1
ATOM 1767 C CA . THR A 1 214 ? 4.746 -37.344 -23.047 1 97.12 214 THR A CA 1
ATOM 1768 C C . THR A 1 214 ? 4.234 -36.062 -22.391 1 97.12 214 THR A C 1
ATOM 1770 O O . THR A 1 214 ? 3.129 -35.625 -22.688 1 97.12 214 THR A O 1
ATOM 1773 N N . ALA A 1 215 ? 4.98 -35.469 -21.562 1 97.5 215 ALA A N 1
ATOM 1774 C CA . ALA A 1 215 ? 4.562 -34.344 -20.719 1 97.5 215 ALA A CA 1
ATOM 1775 C C . ALA A 1 215 ? 4.043 -33.188 -21.547 1 97.5 215 ALA A C 1
ATOM 1777 O O . ALA A 1 215 ? 2.969 -32.656 -21.266 1 97.5 215 ALA A O 1
ATOM 1778 N N . PRO A 1 216 ? 4.746 -32.812 -22.625 1 96.38 216 PRO A N 1
ATOM 1779 C CA . PRO A 1 216 ? 4.254 -31.672 -23.406 1 96.38 216 PRO A CA 1
ATOM 1780 C C . PRO A 1 216 ? 2.896 -31.938 -24.047 1 96.38 216 PRO A C 1
ATOM 1782 O O . PRO A 1 216 ? 2.035 -31.062 -24.078 1 96.38 216 PRO A O 1
ATOM 1785 N N . ALA A 1 217 ? 2.779 -33.125 -24.531 1 96.69 217 ALA A N 1
ATOM 1786 C CA . ALA A 1 217 ? 1.517 -33.469 -25.188 1 96.69 217 ALA A CA 1
ATOM 1787 C C . ALA A 1 217 ? 0.37 -33.5 -24.172 1 96.69 217 ALA A C 1
ATOM 1789 O O . ALA A 1 217 ? -0.745 -33.062 -24.484 1 96.69 217 ALA A O 1
ATOM 1790 N N . MET A 1 218 ? 0.606 -34.031 -23.031 1 97.56 218 MET A N 1
ATOM 1791 C CA . MET A 1 218 ? -0.415 -34.062 -21.984 1 97.56 218 MET A CA 1
ATOM 1792 C C . MET A 1 218 ? -0.806 -32.656 -21.562 1 97.56 218 MET A C 1
ATOM 1794 O O . MET A 1 218 ? -1.987 -32.375 -21.375 1 97.56 218 MET A O 1
ATOM 1798 N N . LEU A 1 219 ? 0.178 -31.797 -21.406 1 97.69 219 LEU A N 1
ATOM 1799 C CA . LEU A 1 219 ? -0.101 -30.406 -21.047 1 97.69 219 LEU A CA 1
ATOM 1800 C C . LEU A 1 219 ? -0.919 -29.719 -22.141 1 97.69 219 LEU A C 1
ATOM 1802 O O . LEU A 1 219 ? -1.854 -28.969 -21.828 1 97.69 219 LEU A O 1
ATOM 1806 N N . ALA A 1 220 ? -0.59 -29.938 -23.375 1 96 220 ALA A N 1
ATOM 1807 C CA . ALA A 1 220 ? -1.321 -29.375 -24.5 1 96 220 ALA A CA 1
ATOM 1808 C C . ALA A 1 220 ? -2.791 -29.781 -24.469 1 96 220 ALA A C 1
ATOM 1810 O O . ALA A 1 220 ? -3.67 -29 -24.828 1 96 220 ALA A O 1
ATOM 1811 N N . LYS A 1 221 ? -2.967 -30.984 -24.109 1 96.81 221 LYS A N 1
ATOM 1812 C CA . LYS A 1 221 ? -4.34 -31.469 -24.016 1 96.81 221 LYS A CA 1
ATOM 1813 C C . LYS A 1 221 ? -5.117 -30.688 -22.953 1 96.81 221 LYS A C 1
ATOM 1815 O O . LYS A 1 221 ? -6.258 -30.266 -23.188 1 96.81 221 LYS A O 1
ATOM 1820 N N . TYR A 1 222 ? -4.527 -30.531 -21.766 1 96.25 222 TYR A N 1
ATOM 1821 C CA . TYR A 1 222 ? -5.168 -29.766 -20.703 1 96.25 222 TYR A CA 1
ATOM 1822 C C . TYR A 1 222 ? -5.414 -28.328 -21.141 1 96.25 222 TYR A C 1
ATOM 1824 O O . TYR A 1 222 ? -6.445 -27.734 -20.812 1 96.25 222 TYR A O 1
ATOM 1832 N N . ILE A 1 223 ? -4.508 -27.734 -21.891 1 96.25 223 ILE A N 1
ATOM 1833 C CA . ILE A 1 223 ? -4.641 -26.375 -22.391 1 96.25 223 ILE A CA 1
ATOM 1834 C C . ILE A 1 223 ? -5.82 -26.297 -23.344 1 96.25 223 ILE A C 1
ATOM 1836 O O . ILE A 1 223 ? -6.684 -25.422 -23.203 1 96.25 223 ILE A O 1
ATOM 1840 N N . THR A 1 224 ? -5.867 -27.219 -24.266 1 95.62 224 THR A N 1
ATOM 1841 C CA . THR A 1 224 ? -6.926 -27.234 -25.266 1 95.62 224 THR A CA 1
ATOM 1842 C C . THR A 1 224 ? -8.297 -27.344 -24.609 1 95.62 224 THR A C 1
ATOM 1844 O O . THR A 1 224 ? -9.219 -26.609 -24.938 1 95.62 224 THR A O 1
ATOM 1847 N N . ASP A 1 225 ? -8.383 -28.297 -23.719 1 96.31 225 ASP A N 1
ATOM 1848 C CA . ASP A 1 225 ? -9.641 -28.5 -23 1 96.31 225 ASP A CA 1
ATOM 1849 C C . ASP A 1 225 ? -10.055 -27.234 -22.266 1 96.31 225 ASP A C 1
ATOM 1851 O O . ASP A 1 225 ? -11.234 -26.859 -22.266 1 96.31 225 ASP A O 1
ATOM 1855 N N . SER A 1 226 ? -9.156 -26.609 -21.625 1 96.31 226 SER A N 1
ATOM 1856 C CA . SER A 1 226 ? -9.438 -25.406 -20.844 1 96.31 226 SER A CA 1
ATOM 1857 C C . SER A 1 226 ? -9.766 -24.219 -21.75 1 96.31 226 SER A C 1
ATOM 1859 O O . SER A 1 226 ? -10.586 -23.375 -21.391 1 96.31 226 SER A O 1
ATOM 1861 N N . GLU A 1 227 ? -9.102 -24.125 -22.891 1 95.81 227 GLU A N 1
ATOM 1862 C CA . GLU A 1 227 ? -9.406 -23.062 -23.844 1 95.81 227 GLU A CA 1
ATOM 1863 C C . GLU A 1 227 ? -10.844 -23.188 -24.359 1 95.81 227 GLU A C 1
ATOM 1865 O O . GLU A 1 227 ? -11.523 -22.172 -24.547 1 95.81 227 GLU A O 1
ATOM 1870 N N . GLU A 1 228 ? -11.227 -24.375 -24.562 1 96.31 228 GLU A N 1
ATOM 1871 C CA . GLU A 1 228 ? -12.609 -24.578 -25 1 96.31 228 GLU A CA 1
ATOM 1872 C C . GLU A 1 228 ? -13.602 -24.109 -23.938 1 96.31 228 GLU A C 1
ATOM 1874 O O . GLU A 1 228 ? -14.594 -23.453 -24.266 1 96.31 228 GLU A O 1
ATOM 1879 N N . ARG A 1 229 ? -13.352 -24.531 -22.781 1 96.69 229 ARG A N 1
ATOM 1880 C CA . ARG A 1 229 ? -14.195 -24.078 -21.688 1 96.69 229 ARG A CA 1
ATOM 1881 C C . ARG A 1 229 ? -14.172 -22.562 -21.562 1 96.69 229 ARG A C 1
ATOM 1883 O O . ARG A 1 229 ? -15.211 -21.922 -21.344 1 96.69 229 ARG A O 1
ATOM 1890 N N . TYR A 1 230 ? -13.008 -21.984 -21.641 1 96.56 230 TYR A N 1
ATOM 1891 C CA . TYR A 1 230 ? -12.82 -20.531 -21.609 1 96.56 230 TYR A CA 1
ATOM 1892 C C . TYR A 1 230 ? -13.68 -19.844 -22.672 1 96.56 230 TYR A C 1
ATOM 1894 O O . TYR A 1 230 ? -14.414 -18.906 -22.359 1 96.56 230 TYR A O 1
ATOM 1902 N N . ASP A 1 231 ? -13.641 -20.328 -23.844 1 95.31 231 ASP A N 1
ATOM 1903 C CA . ASP A 1 231 ? -14.383 -19.734 -24.953 1 95.31 231 ASP A CA 1
ATOM 1904 C C . ASP A 1 231 ? -15.891 -19.828 -24.719 1 95.31 231 ASP A C 1
ATOM 1906 O O . ASP A 1 231 ? -16.625 -18.891 -25 1 95.31 231 ASP A O 1
ATOM 1910 N N . ASN A 1 232 ? -16.297 -20.922 -24.25 1 96.81 232 ASN A N 1
ATOM 1911 C CA . ASN A 1 232 ? -17.719 -21.125 -23.969 1 96.81 232 ASN A CA 1
ATOM 1912 C C . ASN A 1 232 ? -18.203 -20.172 -22.891 1 96.81 232 ASN A C 1
ATOM 1914 O O . ASN A 1 232 ? -19.281 -19.578 -23.016 1 96.81 232 ASN A O 1
ATOM 1918 N N . LEU A 1 233 ? -17.438 -20.031 -21.875 1 97.06 233 LEU A N 1
ATOM 1919 C CA . LEU A 1 233 ? -17.812 -19.141 -20.781 1 97.06 233 LEU A CA 1
ATOM 1920 C C . LEU A 1 233 ? -17.75 -17.672 -21.203 1 97.06 233 LEU A C 1
ATOM 1922 O O . LEU A 1 233 ? -18.594 -16.875 -20.812 1 97.06 233 LEU A O 1
ATOM 1926 N N . LEU A 1 234 ? -16.734 -17.359 -21.953 1 96.31 234 LEU A N 1
ATOM 1927 C CA . LEU A 1 234 ? -16.578 -15.992 -22.453 1 96.31 234 LEU A CA 1
ATOM 1928 C C . LEU A 1 234 ? -17.828 -15.547 -23.219 1 96.31 234 LEU A C 1
ATOM 1930 O O . LEU A 1 234 ? -18.25 -14.391 -23.109 1 96.31 234 LEU A O 1
ATOM 1934 N N . LYS A 1 235 ? -18.422 -16.469 -23.891 1 95.75 235 LYS A N 1
ATOM 1935 C CA . LYS A 1 235 ? -19.609 -16.172 -24.703 1 95.75 235 LYS A CA 1
ATOM 1936 C C . LYS A 1 235 ? -20.828 -15.93 -23.812 1 95.75 235 LYS A C 1
ATOM 1938 O O . LYS A 1 235 ? -21.797 -15.312 -24.25 1 95.75 235 LYS A O 1
ATOM 1943 N N . THR A 1 236 ? -20.734 -16.453 -22.656 1 97.12 236 THR A N 1
ATOM 1944 C CA . THR A 1 236 ? -21.875 -16.328 -21.75 1 97.12 236 THR A CA 1
ATOM 1945 C C . THR A 1 236 ? -21.812 -15 -21 1 97.12 236 THR A C 1
ATOM 1947 O O . THR A 1 236 ? -22.812 -14.562 -20.438 1 97.12 236 THR A O 1
ATOM 1950 N N . LEU A 1 237 ? -20.703 -14.312 -20.984 1 97.19 237 LEU A N 1
ATOM 1951 C CA . LEU A 1 237 ? -20.562 -13.023 -20.312 1 97.19 237 LEU A CA 1
ATOM 1952 C C . LEU A 1 237 ? -21.297 -11.93 -21.078 1 97.19 237 LEU A C 1
ATOM 1954 O O . LEU A 1 237 ? -21.641 -12.117 -22.25 1 97.19 237 LEU A O 1
ATOM 1958 N N . ASP A 1 238 ? -21.562 -10.797 -20.391 1 96.69 238 ASP A N 1
ATOM 1959 C CA . ASP A 1 238 ? -22.016 -9.602 -21.094 1 96.69 238 ASP A CA 1
ATOM 1960 C C . ASP A 1 238 ? -21.094 -9.258 -22.25 1 96.69 238 ASP A C 1
ATOM 1962 O O . ASP A 1 238 ? -19.859 -9.25 -22.094 1 96.69 238 ASP A O 1
ATOM 1966 N N . PRO A 1 239 ? -21.609 -8.984 -23.375 1 96.12 239 PRO A N 1
ATOM 1967 C CA . PRO A 1 239 ? -20.797 -8.766 -24.578 1 96.12 239 PRO A CA 1
ATOM 1968 C C . PRO A 1 239 ? -19.781 -7.629 -24.406 1 96.12 239 PRO A C 1
ATOM 1970 O O . PRO A 1 239 ? -18.656 -7.715 -24.906 1 96.12 239 PRO A O 1
ATOM 1973 N N . GLN A 1 240 ? -20.156 -6.594 -23.75 1 96.06 240 GLN A N 1
ATOM 1974 C CA . GLN A 1 240 ? -19.219 -5.492 -23.531 1 96.06 240 GLN A CA 1
ATOM 1975 C C . GLN A 1 240 ? -18.062 -5.918 -22.625 1 96.06 240 GLN A C 1
ATOM 1977 O O . GLN A 1 240 ? -16.922 -5.539 -22.859 1 96.06 240 GLN A O 1
ATOM 1982 N N . LEU A 1 241 ? -18.406 -6.684 -21.672 1 96.44 241 LEU A N 1
ATOM 1983 C CA . LEU A 1 241 ? -17.375 -7.191 -20.75 1 96.44 241 LEU A CA 1
ATOM 1984 C C . LEU A 1 241 ? -16.438 -8.156 -21.469 1 96.44 241 LEU A C 1
ATOM 1986 O O . LEU A 1 241 ? -15.219 -8.086 -21.297 1 96.44 241 LEU A O 1
ATOM 1990 N N . SER A 1 242 ? -17.047 -9.039 -22.234 1 95.88 242 SER A N 1
ATOM 1991 C CA . SER A 1 242 ? -16.25 -9.992 -22.984 1 95.88 242 SER A CA 1
ATOM 1992 C C . SER A 1 242 ? -15.273 -9.281 -23.922 1 95.88 242 SER A C 1
ATOM 1994 O O . SER A 1 242 ? -14.117 -9.688 -24.047 1 95.88 242 SER A O 1
ATOM 1996 N N . SER A 1 243 ? -15.75 -8.258 -24.531 1 95.12 243 SER A N 1
ATOM 1997 C CA . SER A 1 243 ? -14.914 -7.484 -25.453 1 95.12 243 SER A CA 1
ATOM 1998 C C . SER A 1 243 ? -13.781 -6.781 -24.703 1 95.12 243 SER A C 1
ATOM 2000 O O . SER A 1 243 ? -12.633 -6.797 -25.156 1 95.12 243 SER A O 1
ATOM 2002 N N . LYS A 1 244 ? -14.117 -6.199 -23.625 1 93.5 244 LYS A N 1
ATOM 2003 C CA . LYS A 1 244 ? -13.109 -5.523 -22.812 1 93.5 244 LYS A CA 1
ATOM 2004 C C . LYS A 1 244 ? -12.039 -6.5 -22.328 1 93.5 244 LYS A C 1
ATOM 2006 O O . LYS A 1 244 ? -10.852 -6.18 -22.328 1 93.5 244 LYS A O 1
ATOM 2011 N N . TYR A 1 245 ? -12.523 -7.637 -21.969 1 94.56 245 TYR A N 1
ATOM 2012 C CA . TYR A 1 245 ? -11.586 -8.617 -21.438 1 94.56 245 TYR A CA 1
ATOM 2013 C C . TYR A 1 245 ? -10.656 -9.133 -22.531 1 94.56 245 TYR A C 1
ATOM 2015 O O . TYR A 1 245 ? -9.461 -9.32 -22.297 1 94.56 245 TYR A O 1
ATOM 2023 N N . ARG A 1 246 ? -11.141 -9.32 -23.703 1 92.12 246 ARG A N 1
ATOM 2024 C CA . ARG A 1 246 ? -10.328 -9.75 -24.828 1 92.12 246 ARG A CA 1
ATOM 2025 C C . ARG A 1 246 ? -9.258 -8.703 -25.156 1 92.12 246 ARG A C 1
ATOM 2027 O O . ARG A 1 246 ? -8.102 -9.055 -25.422 1 92.12 246 ARG A O 1
ATOM 2034 N N . ARG A 1 247 ? -9.664 -7.527 -25.125 1 91.31 247 ARG A N 1
ATOM 2035 C CA . ARG A 1 247 ? -8.711 -6.453 -25.391 1 91.31 247 ARG A CA 1
ATOM 2036 C C . ARG A 1 247 ? -7.609 -6.426 -24.344 1 91.31 247 ARG A C 1
ATOM 2038 O O . ARG A 1 247 ? -6.438 -6.234 -24.672 1 91.31 247 ARG A O 1
ATOM 2045 N N . ARG A 1 248 ? -7.988 -6.621 -23.156 1 91.5 248 ARG A N 1
ATOM 2046 C CA . ARG A 1 248 ? -7.016 -6.637 -22.062 1 91.5 248 ARG A CA 1
ATOM 2047 C C . ARG A 1 248 ? -6.031 -7.789 -22.234 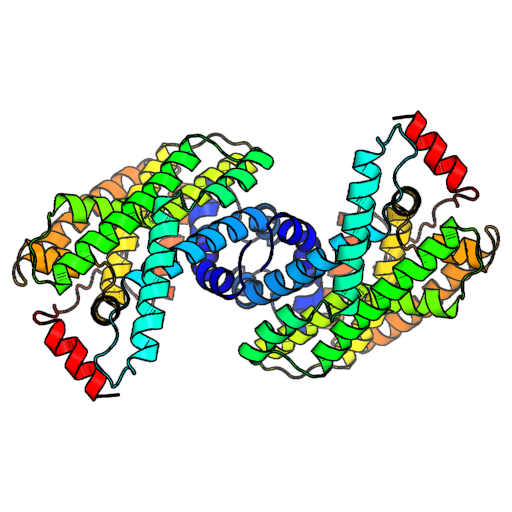1 91.5 248 ARG A C 1
ATOM 2049 O O . ARG A 1 248 ? -4.832 -7.629 -22 1 91.5 248 ARG A O 1
ATOM 2056 N N . CYS A 1 249 ? -6.516 -8.938 -22.578 1 89.56 249 CYS A N 1
ATOM 2057 C CA . CYS A 1 249 ? -5.652 -10.094 -22.797 1 89.56 249 CYS A CA 1
ATOM 2058 C C . CYS A 1 249 ? -4.645 -9.82 -23.906 1 89.56 249 CYS A C 1
ATOM 2060 O O . CYS A 1 249 ? -3.473 -10.188 -23.797 1 89.56 249 CYS A O 1
ATOM 2062 N N . GLU A 1 250 ? -5.09 -9.133 -24.906 1 87 250 GLU A N 1
ATOM 2063 C CA . GLU A 1 250 ? -4.195 -8.758 -26 1 87 250 GLU A CA 1
ATOM 2064 C C . GLU A 1 250 ? -3.111 -7.793 -25.531 1 87 250 GLU A C 1
ATOM 2066 O O . GLU A 1 250 ? -1.938 -7.953 -25.875 1 87 250 GLU A O 1
ATOM 2071 N N . GLU A 1 251 ? -3.527 -6.895 -24.75 1 86.75 251 GLU A N 1
ATOM 2072 C CA . GLU A 1 251 ? -2.582 -5.934 -24.188 1 86.75 251 GLU A CA 1
ATOM 2073 C C . GLU A 1 251 ? -1.559 -6.625 -23.297 1 86.75 251 GLU A C 1
ATOM 2075 O O . GLU A 1 251 ? -0.366 -6.316 -23.359 1 86.75 251 GLU A O 1
ATOM 2080 N N . ALA A 1 252 ? -2.059 -7.535 -22.516 1 85.25 252 ALA A N 1
ATOM 2081 C CA . ALA A 1 252 ? -1.186 -8.25 -21.594 1 85.25 252 ALA A CA 1
ATOM 2082 C C . ALA A 1 252 ? -0.164 -9.102 -22.344 1 85.25 252 ALA A C 1
ATOM 2084 O O . ALA A 1 252 ? 0.988 -9.211 -21.906 1 85.25 252 ALA A O 1
ATOM 2085 N N . THR A 1 253 ? -0.583 -9.711 -23.391 1 81.88 253 THR A N 1
ATOM 2086 C CA . THR A 1 253 ? 0.303 -10.523 -24.219 1 81.88 253 THR A CA 1
ATOM 2087 C C . THR A 1 253 ? 1.405 -9.664 -24.828 1 81.88 253 THR A C 1
ATOM 2089 O O . THR A 1 253 ? 2.57 -10.062 -24.844 1 81.88 253 THR A O 1
ATOM 2092 N N . LYS A 1 254 ? 1.021 -8.523 -25.25 1 82 254 LYS A N 1
ATOM 2093 C CA . LYS A 1 254 ? 1.992 -7.598 -25.828 1 82 254 LYS A CA 1
ATOM 2094 C C . LYS A 1 254 ? 2.992 -7.125 -24.781 1 82 254 LYS A C 1
ATOM 2096 O O . LYS A 1 254 ? 4.191 -7.027 -25.062 1 82 254 LYS A O 1
ATOM 2101 N N . GLU A 1 255 ? 2.463 -6.883 -23.656 1 80.5 255 GLU A N 1
ATOM 2102 C CA . GLU A 1 255 ? 3.307 -6.434 -22.547 1 80.5 255 GLU A CA 1
ATOM 2103 C C . GLU A 1 255 ? 4.273 -7.527 -22.109 1 80.5 255 GLU A C 1
ATOM 2105 O O . GLU A 1 255 ? 5.363 -7.238 -21.609 1 80.5 255 GLU A O 1
ATOM 2110 N N . GLY A 1 256 ? 3.822 -8.727 -22.25 1 73.56 256 GLY A N 1
ATOM 2111 C CA . GLY A 1 256 ? 4.656 -9.859 -21.875 1 73.56 256 GLY A CA 1
ATOM 2112 C C . GLY A 1 256 ? 5.633 -10.266 -22.953 1 73.56 256 GLY A C 1
ATOM 2113 O O . GLY A 1 256 ? 6.434 -11.188 -22.766 1 73.56 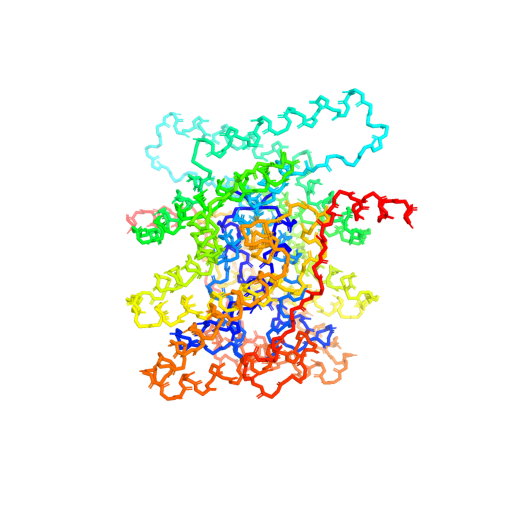256 GLY A O 1
ATOM 2114 N N . GLY A 1 257 ? 5.664 -9.367 -24.016 1 62.53 257 GLY A N 1
ATOM 2115 C CA . GLY A 1 257 ? 6.578 -9.625 -25.125 1 62.53 257 GLY A CA 1
ATOM 2116 C C . GLY A 1 257 ? 6.031 -10.617 -26.125 1 62.53 257 GLY A C 1
ATOM 2117 O O . GLY A 1 257 ? 6.734 -11.008 -27.062 1 62.53 257 GLY A O 1
ATOM 2118 N N . LYS A 1 258 ? 4.934 -11.211 -25.875 1 57.72 258 LYS A N 1
ATOM 2119 C CA . LYS A 1 258 ? 4.41 -12.203 -26.812 1 57.72 258 LYS A CA 1
ATOM 2120 C C . LYS A 1 258 ? 3.572 -11.547 -27.906 1 57.72 258 LYS A C 1
ATOM 2122 O O . LYS A 1 258 ? 2.738 -10.68 -27.625 1 57.72 258 LYS A O 1
ATOM 2127 N N . VAL A 1 259 ? 3.949 -11.414 -29.203 1 49.94 259 VAL A N 1
ATOM 2128 C CA . VAL A 1 259 ? 3.281 -10.836 -30.359 1 49.94 259 VAL A CA 1
ATOM 2129 C C . VAL A 1 259 ? 2.291 -11.844 -30.953 1 49.94 259 VAL A C 1
ATOM 2131 O O . VAL A 1 259 ? 2.682 -12.75 -31.688 1 49.94 259 VAL A O 1
ATOM 2134 N N . SER A 1 260 ? 1.632 -12.719 -30.125 1 48.69 260 SER A N 1
ATOM 2135 C CA . SER A 1 260 ? 0.846 -13.695 -30.875 1 48.69 260 SER A CA 1
ATOM 2136 C C . SER A 1 260 ? -0.592 -13.227 -31.062 1 48.69 260 SER A C 1
ATOM 2138 O O . SER A 1 260 ? -1.068 -12.367 -30.312 1 48.69 260 SER A O 1
ATOM 2140 N N . GLY A 1 261 ? -1.267 -13.664 -32.156 1 46.12 261 GLY A N 1
ATOM 2141 C CA . GLY A 1 261 ? -2.605 -13.391 -32.656 1 46.12 261 GLY A CA 1
ATOM 2142 C C . GLY A 1 261 ? -3.697 -13.836 -31.703 1 46.12 261 GLY A C 1
ATOM 2143 O O . GLY A 1 261 ? -4.852 -13.43 -31.844 1 46.12 261 GLY A O 1
ATOM 2144 N N . HIS A 1 262 ? -3.535 -14.969 -30.984 1 54.38 262 HIS A N 1
ATOM 2145 C CA . HIS A 1 262 ? -4.621 -15.43 -30.141 1 54.38 262 HIS A CA 1
ATOM 2146 C C . HIS A 1 262 ? -4.656 -14.656 -28.828 1 54.38 262 HIS A C 1
ATOM 2148 O O . HIS A 1 262 ? -3.607 -14.273 -28.297 1 54.38 262 HIS A O 1
ATOM 2154 N N . PRO A 1 263 ? -5.848 -14.359 -28.469 1 54.81 263 PRO A N 1
ATOM 2155 C CA . PRO A 1 263 ? -5.992 -13.523 -27.281 1 54.81 263 PRO A CA 1
ATOM 2156 C C . PRO A 1 263 ? -5.172 -14.031 -26.094 1 54.81 263 PRO A C 1
ATOM 2158 O O . PRO A 1 263 ? -4.746 -13.242 -25.25 1 54.81 263 PRO A O 1
ATOM 2161 N N . LEU A 1 264 ? -5.07 -15.359 -26.078 1 63.56 264 LEU A N 1
ATOM 2162 C CA . LEU A 1 264 ? -4.262 -15.914 -25 1 63.56 264 LEU A CA 1
ATOM 2163 C C . LEU A 1 264 ? -2.826 -16.141 -25.453 1 63.56 264 LEU A C 1
ATOM 2165 O O . LEU A 1 264 ? -1.979 -16.562 -24.672 1 63.56 264 LEU A O 1
ATOM 2169 N N . GLY A 1 265 ? -2.504 -15.766 -26.672 1 63.22 265 GLY A N 1
ATOM 2170 C CA . GLY A 1 265 ? -1.168 -15.898 -27.219 1 63.22 265 GLY A CA 1
ATOM 2171 C C . GLY A 1 265 ? -0.853 -17.312 -27.672 1 63.22 265 GLY A C 1
ATOM 2172 O O . GLY A 1 265 ? -1.691 -18.219 -27.562 1 63.22 265 GLY A O 1
ATOM 2173 N N . THR A 1 266 ? 0.197 -17.453 -28.438 1 79.12 266 THR A N 1
ATOM 2174 C CA . THR A 1 266 ? 0.684 -18.75 -28.891 1 79.12 266 THR A CA 1
ATOM 2175 C C . THR A 1 266 ? 1.462 -19.453 -27.766 1 79.12 266 THR A C 1
ATOM 2177 O O . THR A 1 266 ? 2.24 -18.812 -27.062 1 79.12 266 THR A O 1
ATOM 2180 N N . TRP A 1 267 ? 1.021 -20.672 -27.562 1 87.12 267 TRP A N 1
ATOM 2181 C CA . TRP A 1 267 ? 1.678 -21.453 -26.516 1 87.12 267 TRP A CA 1
ATOM 2182 C C . TRP A 1 267 ? 3.051 -21.938 -26.984 1 87.12 267 TRP A C 1
ATOM 2184 O O . TRP A 1 267 ? 3.205 -22.391 -28.125 1 87.12 267 TRP A O 1
ATOM 2194 N N . SER A 1 268 ? 3.986 -21.609 -26.281 1 87.38 268 SER A N 1
ATOM 2195 C CA . SER A 1 268 ? 5.324 -22.141 -26.5 1 87.38 268 SER A CA 1
ATOM 2196 C C . SER A 1 268 ? 5.809 -22.922 -25.281 1 87.38 268 SER A C 1
ATOM 2198 O O . SER A 1 268 ? 6.066 -22.344 -24.219 1 87.38 268 SER A O 1
ATOM 2200 N N . ILE A 1 269 ? 5.887 -24.234 -25.484 1 93.31 269 ILE A N 1
ATOM 2201 C CA . ILE A 1 269 ? 6.383 -25.094 -24.406 1 93.31 269 ILE A CA 1
ATOM 2202 C C . ILE A 1 269 ? 7.906 -25.188 -24.484 1 93.31 269 ILE A C 1
ATOM 2204 O O . ILE A 1 269 ? 8.445 -25.656 -25.5 1 93.31 269 ILE A O 1
ATOM 2208 N N . PRO A 1 270 ? 8.523 -24.766 -23.5 1 95 270 PRO A N 1
ATOM 2209 C CA . PRO A 1 270 ? 9.992 -24.828 -23.547 1 95 270 PRO A CA 1
ATOM 2210 C C . PRO A 1 270 ? 10.523 -26.25 -23.531 1 95 270 PRO A C 1
ATOM 2212 O O . PRO A 1 270 ? 9.82 -27.188 -23.125 1 95 270 PRO A O 1
ATOM 2215 N N . PRO A 1 271 ? 11.805 -26.344 -24.094 1 94.56 271 PRO A N 1
ATOM 2216 C CA . PRO A 1 271 ? 12.414 -27.672 -23.984 1 94.56 271 PRO A CA 1
ATOM 2217 C C . PRO A 1 271 ? 12.562 -28.125 -22.531 1 94.56 271 PRO A C 1
ATOM 2219 O O . PRO A 1 271 ? 12.898 -27.328 -21.656 1 94.56 271 PRO A O 1
ATOM 2222 N N . LEU A 1 272 ? 12.367 -29.359 -22.359 1 96.31 272 LEU A N 1
ATOM 2223 C CA . LEU A 1 272 ? 12.383 -29.906 -21.016 1 96.31 272 LEU A CA 1
ATOM 2224 C C . LEU A 1 272 ? 13.812 -30.062 -20.5 1 96.31 272 LEU A C 1
ATOM 2226 O O . LEU A 1 272 ? 14.711 -30.438 -21.25 1 96.31 272 LEU A O 1
ATOM 2230 N N . ILE A 1 273 ? 13.945 -29.688 -19.297 1 95.5 273 ILE A N 1
ATOM 2231 C CA . ILE A 1 273 ? 15.172 -29.969 -18.578 1 95.5 273 ILE A CA 1
ATOM 2232 C C . ILE A 1 273 ? 15.07 -31.344 -17.906 1 95.5 273 ILE A C 1
ATOM 2234 O O . ILE A 1 273 ? 14.516 -31.469 -16.812 1 95.5 273 ILE A O 1
ATOM 2238 N N . VAL A 1 274 ? 15.656 -32.312 -18.484 1 90.5 274 VAL A N 1
ATOM 2239 C CA . VAL A 1 274 ? 15.477 -33.719 -18.094 1 90.5 274 VAL A CA 1
ATOM 2240 C C . VAL A 1 274 ? 16.234 -33.969 -16.797 1 90.5 274 VAL A C 1
ATOM 2242 O O . VAL A 1 274 ? 15.719 -34.656 -15.906 1 90.5 274 VAL A O 1
ATOM 2245 N N . ASN A 1 275 ? 17.422 -33.438 -16.688 1 92.5 275 ASN A N 1
ATOM 2246 C CA . ASN A 1 275 ? 18.203 -33.562 -15.461 1 92.5 275 ASN A CA 1
ATOM 2247 C C . ASN A 1 275 ? 18.344 -32.219 -14.75 1 92.5 275 ASN A C 1
ATOM 2249 O O . ASN A 1 275 ? 19.297 -31.484 -14.977 1 92.5 275 ASN A O 1
ATOM 2253 N N . GLU A 1 276 ? 17.453 -32.062 -13.82 1 92.44 276 GLU A N 1
ATOM 2254 C CA . GLU A 1 276 ? 17.406 -30.766 -13.133 1 92.44 276 GLU A CA 1
ATOM 2255 C C . GLU A 1 276 ? 18.641 -30.562 -12.266 1 92.44 276 GLU A C 1
ATOM 2257 O O . GLU A 1 276 ? 19.125 -29.438 -12.133 1 92.44 276 GLU A O 1
ATOM 2262 N N . ASP A 1 277 ? 19.125 -31.625 -11.695 1 89.19 277 ASP A N 1
ATOM 2263 C CA . ASP A 1 277 ? 20.312 -31.516 -10.852 1 89.19 277 ASP A CA 1
ATOM 2264 C C . ASP A 1 277 ? 21.516 -31.031 -11.656 1 89.19 277 ASP A C 1
ATOM 2266 O O . ASP A 1 277 ? 22.266 -30.156 -11.203 1 89.19 277 ASP A O 1
ATOM 2270 N N . LEU A 1 278 ? 21.688 -31.672 -12.75 1 90.25 278 LEU A N 1
ATOM 2271 C CA . LEU A 1 278 ? 22.781 -31.281 -13.625 1 90.25 278 LEU A CA 1
ATOM 2272 C C . LEU A 1 278 ? 22.609 -29.844 -14.109 1 90.25 278 LEU A C 1
ATOM 2274 O O . LEU A 1 278 ? 23.594 -29.094 -14.211 1 90.25 278 LEU A O 1
ATOM 2278 N N . TYR A 1 279 ? 21.453 -29.516 -14.422 1 92.06 279 TYR A N 1
ATOM 2279 C CA . TYR A 1 279 ? 21.172 -28.156 -14.883 1 92.06 279 TYR A CA 1
ATOM 2280 C C . TYR A 1 279 ? 21.516 -27.141 -13.812 1 92.06 279 TYR A C 1
ATOM 2282 O O . TYR A 1 279 ? 22.156 -26.125 -14.109 1 92.06 279 TYR A O 1
ATOM 2290 N N . ARG A 1 280 ? 21.141 -27.375 -12.578 1 88.69 280 ARG A N 1
ATOM 2291 C CA . ARG A 1 280 ? 21.438 -26.469 -11.469 1 88.69 280 ARG A CA 1
ATOM 2292 C C . ARG A 1 280 ? 22.938 -26.344 -11.234 1 88.69 280 ARG A C 1
ATOM 2294 O O . ARG A 1 280 ? 23.453 -25.25 -10.992 1 88.69 280 ARG A O 1
ATOM 2301 N N . SER A 1 281 ? 23.609 -27.484 -11.344 1 87.44 281 SER A N 1
ATOM 2302 C CA . SER A 1 281 ? 25.062 -27.5 -11.141 1 87.44 281 SER A CA 1
ATOM 2303 C C . SER A 1 281 ? 25.781 -26.688 -12.211 1 87.44 281 SER A C 1
ATOM 2305 O O . SER A 1 281 ? 26.766 -26 -11.922 1 87.44 281 SER A O 1
ATOM 2307 N N . ASN A 1 282 ? 25.297 -26.797 -13.391 1 87.69 282 ASN A N 1
ATOM 2308 C CA . ASN A 1 282 ? 25.922 -26.078 -14.5 1 87.69 282 ASN A CA 1
ATOM 2309 C C . ASN A 1 282 ? 25.703 -24.578 -14.383 1 87.69 282 ASN A C 1
ATOM 2311 O O . ASN A 1 282 ? 26.562 -23.797 -14.773 1 87.69 282 ASN A O 1
ATOM 2315 N N . CYS A 1 283 ? 24.594 -24.234 -13.992 1 82.81 283 CYS A N 1
ATOM 2316 C CA . CYS A 1 283 ? 24.281 -22.812 -13.867 1 82.81 283 CYS A CA 1
ATOM 2317 C C . CYS A 1 283 ? 25.078 -22.172 -12.734 1 82.81 283 CYS A C 1
ATOM 2319 O O . CYS A 1 283 ? 25.422 -20.984 -12.805 1 82.81 283 CYS A O 1
ATOM 2321 N N . LEU A 1 284 ? 25.25 -22.859 -11.688 1 74 284 LEU A N 1
ATOM 2322 C CA . LEU A 1 284 ? 26.062 -22.375 -10.578 1 74 284 LEU A CA 1
ATOM 2323 C C . LEU A 1 284 ? 27.516 -22.203 -10.992 1 74 284 LEU A C 1
ATOM 2325 O O . LEU A 1 284 ? 28.203 -21.297 -10.516 1 74 284 LEU A O 1
ATOM 2329 N N . ASN A 1 285 ? 27.938 -23.109 -11.844 1 69.12 285 ASN A N 1
ATOM 2330 C CA . ASN A 1 285 ? 29.328 -23.047 -12.289 1 69.12 285 ASN A CA 1
ATOM 2331 C C . ASN A 1 285 ? 29.531 -21.938 -13.32 1 69.12 285 ASN A C 1
ATOM 2333 O O . ASN A 1 285 ? 30.672 -21.5 -13.547 1 69.12 285 ASN A O 1
ATOM 2337 N N . THR A 1 286 ? 28.578 -21.484 -13.906 1 59.88 286 THR A N 1
ATOM 2338 C CA . THR A 1 286 ? 28.75 -20.406 -14.867 1 59.88 286 THR A CA 1
ATOM 2339 C C . THR A 1 286 ? 28.609 -19.047 -14.172 1 59.88 286 THR A C 1
ATOM 2341 O O . THR A 1 286 ? 28.891 -18.016 -14.773 1 59.88 286 THR A O 1
ATOM 2344 N N . LYS A 1 287 ? 28.359 -19.016 -13.125 1 47.22 287 LYS A N 1
ATOM 2345 C CA . LYS A 1 287 ? 28.328 -17.719 -12.453 1 47.22 287 LYS A CA 1
ATOM 2346 C C . LYS A 1 287 ? 29.594 -17.484 -11.641 1 47.22 287 LYS A C 1
ATOM 2348 O O . LYS A 1 287 ? 30.094 -18.391 -10.977 1 47.22 287 LYS A O 1
ATOM 2353 N N . MET B 1 1 ? 7.523 -2.365 9.508 1 96.25 1 MET B N 1
ATOM 2354 C CA . MET B 1 1 ? 6.262 -2.932 9.047 1 96.25 1 MET B CA 1
ATOM 2355 C C . MET B 1 1 ? 5.105 -1.965 9.289 1 96.25 1 MET B C 1
ATOM 2357 O O . MET B 1 1 ? 5.199 -1.082 10.141 1 96.25 1 MET B O 1
ATOM 2361 N N . VAL B 1 2 ? 4.039 -2.047 8.406 1 97.88 2 VAL B N 1
ATOM 2362 C CA . VAL B 1 2 ? 2.9 -1.137 8.508 1 97.88 2 VAL B CA 1
ATOM 2363 C C . VAL B 1 2 ? 1.603 -1.938 8.586 1 97.88 2 VAL B C 1
ATOM 2365 O O . VAL B 1 2 ? 1.525 -3.057 8.07 1 97.88 2 VAL B O 1
ATOM 2368 N N . GLY B 1 3 ? 0.635 -1.358 9.312 1 97.56 3 GLY B N 1
ATOM 2369 C CA . GLY B 1 3 ? -0.665 -1.994 9.461 1 97.56 3 GLY B CA 1
ATOM 2370 C C . GLY B 1 3 ? -1.72 -1.413 8.539 1 97.56 3 GLY B C 1
ATOM 2371 O O . GLY B 1 3 ? -1.504 -0.368 7.922 1 97.56 3 GLY B O 1
ATOM 2372 N N . LEU B 1 4 ? -2.83 -2.084 8.461 1 97.81 4 LEU B N 1
ATOM 2373 C CA . LEU B 1 4 ? -3.906 -1.685 7.562 1 97.81 4 LEU B CA 1
ATOM 2374 C C . LEU B 1 4 ? -4.453 -0.313 7.945 1 97.81 4 LEU B C 1
ATOM 2376 O O . LEU B 1 4 ? -4.738 0.512 7.074 1 97.81 4 LEU B O 1
ATOM 2380 N N . GLU B 1 5 ? -4.629 -0.049 9.188 1 96.56 5 GLU B N 1
ATOM 2381 C CA . GLU B 1 5 ? -5.164 1.234 9.633 1 96.56 5 GLU B CA 1
ATOM 2382 C C . GLU B 1 5 ? -4.297 2.393 9.148 1 96.56 5 GLU B C 1
ATOM 2384 O O . GLU B 1 5 ? -4.816 3.402 8.672 1 96.56 5 GLU B O 1
ATOM 2389 N N . ALA B 1 6 ? -3.041 2.252 9.305 1 97.5 6 ALA B N 1
ATOM 2390 C CA . ALA B 1 6 ? -2.119 3.289 8.844 1 97.5 6 ALA B CA 1
ATOM 2391 C C . ALA B 1 6 ? -2.201 3.465 7.328 1 97.5 6 ALA B C 1
ATOM 2393 O O . ALA B 1 6 ? -2.148 4.59 6.824 1 97.5 6 ALA B O 1
ATOM 2394 N N . MET B 1 7 ? -2.316 2.336 6.617 1 97.81 7 MET B N 1
ATOM 2395 C CA . MET B 1 7 ? -2.432 2.396 5.164 1 97.81 7 MET B CA 1
ATOM 2396 C C . MET B 1 7 ? -3.713 3.111 4.75 1 97.81 7 MET B C 1
ATOM 2398 O O . MET B 1 7 ? -3.719 3.873 3.779 1 97.81 7 MET B O 1
ATOM 2402 N N . GLU B 1 8 ? -4.742 2.869 5.48 1 97.19 8 GLU B N 1
ATOM 2403 C CA . GLU B 1 8 ? -6.012 3.523 5.191 1 97.19 8 GLU B CA 1
ATOM 2404 C C . GLU B 1 8 ? -5.938 5.023 5.461 1 97.19 8 GLU B C 1
ATOM 2406 O O . GLU B 1 8 ? -6.434 5.828 4.672 1 97.19 8 GLU B O 1
ATOM 2411 N N . ARG B 1 9 ? -5.328 5.391 6.516 1 96.44 9 ARG B N 1
ATOM 2412 C CA . ARG B 1 9 ? -5.199 6.801 6.871 1 96.44 9 ARG B CA 1
ATOM 2413 C C . ARG B 1 9 ? -4.285 7.531 5.891 1 96.44 9 ARG B C 1
ATOM 2415 O O . ARG B 1 9 ? -4.5 8.711 5.598 1 96.44 9 ARG B O 1
ATOM 2422 N N . ALA B 1 10 ? -3.318 6.816 5.395 1 97.56 10 ALA B N 1
ATOM 2423 C CA . ALA B 1 10 ? -2.352 7.406 4.473 1 97.56 10 ALA B CA 1
ATOM 2424 C C . ALA B 1 10 ? -2.957 7.59 3.084 1 97.56 10 ALA B C 1
ATOM 2426 O O . ALA B 1 10 ? -2.432 8.352 2.268 1 97.56 10 ALA B O 1
ATOM 2427 N N . ASN B 1 11 ? -4.016 6.965 2.879 1 95.94 11 ASN B N 1
ATOM 2428 C CA . ASN B 1 11 ? -4.562 6.84 1.533 1 95.94 11 ASN B CA 1
ATOM 2429 C C . ASN B 1 11 ? -4.941 8.195 0.951 1 95.94 11 ASN B C 1
ATOM 2431 O O . ASN B 1 11 ? -4.695 8.461 -0.227 1 95.94 11 ASN B O 1
ATOM 2435 N N . SER B 1 12 ? -5.551 9.039 1.728 1 93.75 12 SER B N 1
ATOM 2436 C CA . SER B 1 12 ? -5.965 10.352 1.229 1 93.75 12 SER B CA 1
ATOM 2437 C C . SER B 1 12 ? -4.762 11.203 0.849 1 93.75 12 SER B C 1
ATOM 2439 O O . SER B 1 12 ? -4.797 11.93 -0.145 1 93.75 12 SER B O 1
ATOM 2441 N N . THR B 1 13 ? -3.756 11.117 1.621 1 95.88 13 THR B N 1
ATOM 2442 C CA . THR B 1 13 ? -2.523 11.836 1.324 1 95.88 13 THR B CA 1
ATOM 2443 C C . THR B 1 13 ? -1.896 11.328 0.032 1 95.88 13 THR B C 1
ATOM 2445 O O . THR B 1 13 ? -1.453 12.117 -0.805 1 95.88 13 THR B O 1
ATOM 2448 N N . LEU B 1 14 ? -1.894 10.039 -0.111 1 95.75 14 LEU B N 1
ATOM 2449 C CA . LEU B 1 14 ? -1.298 9.43 -1.295 1 95.75 14 LEU B CA 1
ATOM 2450 C C . LEU B 1 14 ? -2.076 9.805 -2.551 1 95.75 14 LEU B C 1
ATOM 2452 O O . LEU B 1 14 ? -1.48 10.109 -3.588 1 95.75 14 LEU B O 1
ATOM 2456 N N . GLU B 1 15 ? -3.365 9.773 -2.428 1 93.25 15 GLU B N 1
ATOM 2457 C CA . GLU B 1 15 ? -4.184 10.195 -3.561 1 93.25 15 GLU B CA 1
ATOM 2458 C C . GLU B 1 15 ? -3.902 11.648 -3.93 1 93.25 15 GLU B C 1
ATOM 2460 O O . GLU B 1 15 ? -3.711 11.969 -5.105 1 93.25 15 GLU B O 1
ATOM 2465 N N . ASP B 1 16 ? -3.896 12.492 -2.949 1 93.69 16 ASP B N 1
ATOM 2466 C CA . ASP B 1 16 ? -3.604 13.898 -3.191 1 93.69 16 ASP B CA 1
ATOM 2467 C C . ASP B 1 16 ? -2.215 14.078 -3.799 1 93.69 16 ASP B C 1
ATOM 2469 O O . ASP B 1 16 ? -2.029 14.875 -4.723 1 93.69 16 ASP B O 1
ATOM 2473 N N . PHE B 1 17 ? -1.298 13.367 -3.293 1 95.62 17 PHE B N 1
ATOM 2474 C CA . PHE B 1 17 ? 0.069 13.484 -3.787 1 95.62 17 PHE B CA 1
ATOM 2475 C C . PHE B 1 17 ? 0.144 13.109 -5.262 1 95.62 17 PHE B C 1
ATOM 2477 O O . PHE B 1 17 ? 0.787 13.812 -6.051 1 95.62 17 PHE B O 1
ATOM 2484 N N . CYS B 1 18 ? -0.479 12.055 -5.609 1 92.88 18 CYS B N 1
ATOM 2485 C CA . CYS B 1 18 ? -0.46 11.633 -7.004 1 92.88 18 CYS B CA 1
ATOM 2486 C C . CYS B 1 18 ? -1.152 12.648 -7.898 1 92.88 18 CYS B C 1
ATOM 2488 O O . CYS B 1 18 ? -0.681 12.938 -9 1 92.88 18 CYS B O 1
ATOM 2490 N N . ARG B 1 19 ? -2.148 13.219 -7.387 1 91.56 19 ARG B N 1
ATOM 2491 C CA . ARG B 1 19 ? -2.963 14.109 -8.211 1 91.56 19 ARG B CA 1
ATOM 2492 C C . ARG B 1 19 ? -2.375 15.516 -8.242 1 91.56 19 ARG B C 1
ATOM 2494 O O . ARG B 1 19 ? -2.568 16.25 -9.211 1 91.56 19 ARG B O 1
ATOM 2501 N N . SER B 1 20 ? -1.606 15.867 -7.195 1 93.5 20 SER B N 1
ATOM 2502 C CA . SER B 1 20 ? -1.202 17.266 -7.07 1 93.5 20 SER B CA 1
ATOM 2503 C C . SER B 1 20 ? 0.309 17.422 -7.211 1 93.5 20 SER B C 1
ATOM 2505 O O . SER B 1 20 ? 0.803 18.5 -7.516 1 93.5 20 SER B O 1
ATOM 2507 N N . TYR B 1 21 ? 1.057 16.391 -7.07 1 95.56 21 TYR B N 1
ATOM 2508 C CA . TYR B 1 21 ? 2.506 16.547 -7.043 1 95.56 21 TYR B CA 1
ATOM 2509 C C . TYR B 1 21 ? 3.16 15.82 -8.211 1 95.56 21 TYR B C 1
ATOM 2511 O O . TYR B 1 21 ? 4.258 16.188 -8.641 1 95.56 21 TYR B O 1
ATOM 2519 N N . PHE B 1 22 ? 2.518 14.773 -8.766 1 94.88 22 PHE B N 1
ATOM 2520 C CA . PHE B 1 22 ? 3.105 14.031 -9.875 1 94.88 22 PHE B CA 1
ATOM 2521 C C . PHE B 1 22 ? 3.381 14.945 -11.062 1 94.88 22 PHE B C 1
ATOM 2523 O O . PHE B 1 22 ? 4.352 14.742 -11.789 1 94.88 22 PHE B O 1
ATOM 2530 N N . MET B 1 23 ? 2.539 15.906 -11.242 1 95.19 23 MET B N 1
ATOM 2531 C CA . MET B 1 23 ? 2.711 16.812 -12.367 1 95.19 23 MET B CA 1
ATOM 2532 C C . MET B 1 23 ? 4.059 17.531 -12.289 1 95.19 23 MET B C 1
ATOM 2534 O O . MET B 1 23 ? 4.664 17.828 -13.32 1 95.19 23 MET B O 1
ATOM 2538 N N . PHE B 1 24 ? 4.586 17.75 -11.109 1 97.38 24 PHE B N 1
ATOM 2539 C CA . PHE B 1 24 ? 5.883 18.391 -10.945 1 97.38 24 PHE B CA 1
ATOM 2540 C C . PHE B 1 24 ? 7.012 17.438 -11.328 1 97.38 24 PHE B C 1
ATOM 2542 O O . PHE B 1 24 ? 8.156 17.859 -11.5 1 97.38 24 PHE B O 1
ATOM 2549 N N . HIS B 1 25 ? 6.672 16.188 -11.477 1 96.19 25 HIS B N 1
ATOM 2550 C CA . HIS B 1 25 ? 7.629 15.164 -11.883 1 96.19 25 HIS B CA 1
ATOM 2551 C C . HIS B 1 25 ? 7.395 14.727 -13.32 1 96.19 25 HIS B C 1
ATOM 2553 O O . HIS B 1 25 ? 7.969 13.734 -13.773 1 96.19 25 HIS B O 1
ATOM 2559 N N . GLY B 1 26 ? 6.477 15.375 -13.977 1 92.94 26 GLY B N 1
ATOM 2560 C CA . GLY B 1 26 ? 6.164 15.031 -15.352 1 92.94 26 GLY B CA 1
ATOM 2561 C C . GLY B 1 26 ? 5.402 13.727 -15.484 1 92.94 26 GLY B C 1
ATOM 2562 O O . GLY B 1 26 ? 5.434 13.086 -16.531 1 92.94 26 GLY B O 1
ATOM 2563 N N . ILE B 1 27 ? 4.84 13.297 -14.445 1 92.56 27 ILE B N 1
ATOM 2564 C CA . ILE B 1 27 ? 4.133 12.023 -14.445 1 92.56 27 ILE B CA 1
ATOM 2565 C C . ILE B 1 27 ? 2.645 12.258 -14.703 1 92.56 27 ILE B C 1
ATOM 2567 O O . ILE B 1 27 ? 2.014 13.07 -14.023 1 92.56 27 ILE B O 1
ATOM 2571 N N . ASP B 1 28 ? 2.133 11.539 -15.625 1 86.56 28 ASP B N 1
ATOM 2572 C CA . ASP B 1 28 ? 0.711 11.602 -15.945 1 86.56 28 ASP B CA 1
ATOM 2573 C C . ASP B 1 28 ? -0.075 10.547 -15.164 1 86.56 28 ASP B C 1
ATOM 2575 O O . ASP B 1 28 ? 0.043 9.352 -15.438 1 86.56 28 ASP B O 1
ATOM 2579 N N . ILE B 1 29 ? -0.924 10.977 -14.367 1 84.25 29 ILE B N 1
ATOM 2580 C CA . ILE B 1 29 ? -1.619 10.094 -13.438 1 84.25 29 ILE B CA 1
ATOM 2581 C C . ILE B 1 29 ? -2.762 9.383 -14.148 1 84.25 29 ILE B C 1
ATOM 2583 O O . ILE B 1 29 ? -3.312 8.406 -13.633 1 84.25 29 ILE B O 1
ATOM 2587 N N . THR B 1 30 ? -3.027 9.781 -15.359 1 79.38 30 THR B N 1
ATOM 2588 C CA . THR B 1 30 ? -4.117 9.148 -16.094 1 79.38 30 THR B CA 1
ATOM 2589 C C . THR B 1 30 ? -3.705 7.762 -16.578 1 79.38 30 THR B C 1
ATOM 2591 O O . THR B 1 30 ? -4.551 6.961 -16.984 1 79.38 30 THR B O 1
ATOM 2594 N N . SER B 1 31 ? -2.486 7.473 -16.484 1 80 31 SER B N 1
ATOM 2595 C CA . SER B 1 31 ? -2.008 6.117 -16.75 1 80 31 SER B CA 1
ATOM 2596 C C . SER B 1 31 ? -1.885 5.309 -15.469 1 80 31 SER B C 1
ATOM 2598 O O . SER B 1 31 ? -0.998 5.562 -14.648 1 80 31 SER B O 1
ATOM 2600 N N . PRO B 1 32 ? -2.678 4.367 -15.352 1 77.25 32 PRO B N 1
ATOM 2601 C CA . PRO B 1 32 ? -2.668 3.623 -14.094 1 77.25 32 PRO B CA 1
ATOM 2602 C C . PRO B 1 32 ? -1.318 2.969 -13.805 1 77.25 32 PRO B C 1
ATOM 2604 O O . PRO B 1 32 ? -0.939 2.816 -12.641 1 77.25 32 PRO B O 1
ATOM 2607 N N . GLN B 1 33 ? -0.59 2.65 -14.773 1 82.75 33 GLN B N 1
ATOM 2608 C CA . GLN B 1 33 ? 0.689 1.963 -14.625 1 82.75 33 GLN B CA 1
ATOM 2609 C C . GLN B 1 33 ? 1.678 2.809 -13.828 1 82.75 33 GLN B C 1
ATOM 2611 O O . GLN B 1 33 ? 2.502 2.273 -13.086 1 82.75 33 GLN B O 1
ATOM 2616 N N . VAL B 1 34 ? 1.509 4.055 -13.984 1 81.38 34 VAL B N 1
ATOM 2617 C CA . VAL B 1 34 ? 2.471 4.949 -13.352 1 81.38 34 VAL B CA 1
ATOM 2618 C C . VAL B 1 34 ? 2.26 4.957 -11.844 1 81.38 34 VAL B C 1
ATOM 2620 O O . VAL B 1 34 ? 3.219 5.066 -11.078 1 81.38 34 VAL B O 1
ATOM 2623 N N . ILE B 1 35 ? 1.055 4.797 -11.461 1 83 35 ILE B N 1
ATOM 2624 C CA . ILE B 1 35 ? 0.738 4.773 -10.039 1 83 35 ILE B CA 1
ATOM 2625 C C . ILE B 1 35 ? 1.385 3.555 -9.383 1 83 35 ILE B C 1
ATOM 2627 O O . ILE B 1 35 ? 1.972 3.658 -8.305 1 83 35 ILE B O 1
ATOM 2631 N N . PHE B 1 36 ? 1.438 2.508 -10.078 1 89.69 36 PHE B N 1
ATOM 2632 C CA . PHE B 1 36 ? 1.93 1.26 -9.508 1 89.69 36 PHE B CA 1
ATOM 2633 C C . PHE B 1 36 ? 3.453 1.231 -9.5 1 89.69 36 PHE B C 1
ATOM 2635 O O . PHE B 1 36 ? 4.062 0.549 -8.68 1 89.69 36 PHE B O 1
ATOM 2642 N N . LYS B 1 37 ? 3.977 1.981 -10.375 1 90.44 37 LYS B N 1
ATOM 2643 C CA . LYS B 1 37 ? 5.434 1.953 -10.5 1 90.44 37 LYS B CA 1
ATOM 2644 C C . LYS B 1 37 ? 6.102 2.445 -9.219 1 90.44 37 LYS B C 1
ATOM 2646 O O . LYS B 1 37 ? 7.102 1.873 -8.773 1 90.44 37 LYS B O 1
ATOM 2651 N N . TYR B 1 38 ? 5.582 3.441 -8.57 1 92.62 38 TYR B N 1
ATOM 2652 C CA . TYR B 1 38 ? 6.262 4.082 -7.445 1 92.62 38 TYR B CA 1
ATOM 2653 C C . TYR B 1 38 ? 5.492 3.869 -6.148 1 92.62 38 TYR B C 1
ATOM 2655 O O . TYR B 1 38 ? 6.02 4.117 -5.062 1 92.62 38 TYR B O 1
ATOM 2663 N N . PHE B 1 39 ? 4.41 3.311 -6.219 1 93.81 39 PHE B N 1
ATOM 2664 C CA . PHE B 1 39 ? 3.434 3.34 -5.141 1 93.81 39 PHE B CA 1
ATOM 2665 C C . PHE B 1 39 ? 3.904 2.494 -3.961 1 93.81 39 PHE B C 1
ATOM 2667 O O . PHE B 1 39 ? 3.695 2.863 -2.803 1 93.81 39 PHE B O 1
ATOM 2674 N N . PRO B 1 40 ? 4.551 1.354 -4.172 1 96.62 40 PRO B N 1
ATOM 2675 C CA . PRO B 1 40 ? 4.918 0.551 -3.004 1 96.62 40 PRO B CA 1
ATOM 2676 C C . PRO B 1 40 ? 5.797 1.314 -2.018 1 96.62 40 PRO B C 1
ATOM 2678 O O . PRO B 1 40 ? 5.527 1.314 -0.813 1 96.62 40 PRO B O 1
ATOM 2681 N N . VAL B 1 41 ? 6.766 2.031 -2.549 1 97.88 41 VAL B N 1
ATOM 2682 C CA . VAL B 1 41 ? 7.684 2.77 -1.685 1 97.88 41 VAL B CA 1
ATOM 2683 C C . VAL B 1 41 ? 6.957 3.963 -1.063 1 97.88 41 VAL B C 1
ATOM 2685 O O . VAL B 1 41 ? 7.086 4.219 0.136 1 97.88 41 VAL B O 1
ATOM 2688 N N . LEU B 1 42 ? 6.188 4.676 -1.842 1 97.94 42 LEU B N 1
ATOM 2689 C CA . LEU B 1 42 ? 5.48 5.855 -1.363 1 97.94 42 LEU B CA 1
ATOM 2690 C C . LEU B 1 42 ? 4.43 5.477 -0.322 1 97.94 42 LEU B C 1
ATOM 2692 O O . LEU B 1 42 ? 4.34 6.109 0.732 1 97.94 42 LEU B O 1
ATOM 2696 N N . SER B 1 43 ? 3.707 4.453 -0.663 1 97.94 43 SER B N 1
ATOM 2697 C CA . SER B 1 43 ? 2.65 3.998 0.235 1 97.94 43 SER B CA 1
ATOM 2698 C C . SER B 1 43 ? 3.229 3.465 1.542 1 97.94 43 SER B C 1
ATOM 2700 O O . SER B 1 43 ? 2.689 3.727 2.619 1 97.94 43 SER B O 1
ATOM 2702 N N . PHE B 1 44 ? 4.301 2.729 1.474 1 98.69 44 PHE B N 1
ATOM 2703 C CA . PHE B 1 44 ? 4.941 2.207 2.678 1 98.69 44 PHE B CA 1
ATOM 2704 C C . PHE B 1 44 ? 5.426 3.346 3.566 1 98.69 44 PHE B C 1
ATOM 2706 O O . PHE B 1 44 ? 5.188 3.342 4.777 1 98.69 44 PHE B O 1
ATOM 2713 N N . THR B 1 45 ? 6.074 4.289 2.949 1 98.88 45 THR B N 1
ATOM 2714 C CA . THR B 1 45 ? 6.652 5.41 3.688 1 98.88 45 THR B CA 1
ATOM 2715 C C . THR B 1 45 ? 5.559 6.234 4.359 1 98.88 45 THR B C 1
ATOM 2717 O O . THR B 1 45 ? 5.633 6.52 5.555 1 98.88 45 THR B O 1
ATOM 2720 N N . GLU B 1 46 ? 4.562 6.602 3.582 1 98.81 46 GLU B N 1
ATOM 2721 C CA . GLU B 1 46 ? 3.484 7.418 4.129 1 98.81 46 GLU B CA 1
ATOM 2722 C C . GLU B 1 46 ? 2.732 6.68 5.23 1 98.81 46 GLU B C 1
ATOM 2724 O O . GLU B 1 46 ? 2.338 7.281 6.23 1 98.81 46 GLU B O 1
ATOM 2729 N N . SER B 1 47 ? 2.51 5.379 5.023 1 98.75 47 SER B N 1
ATOM 2730 C CA . SER B 1 47 ? 1.833 4.578 6.035 1 98.75 47 SER B CA 1
ATOM 2731 C C . SER B 1 47 ? 2.646 4.516 7.324 1 98.75 47 SER B C 1
ATOM 2733 O O . SER B 1 47 ? 2.084 4.551 8.422 1 98.75 47 SER B O 1
ATOM 2735 N N . PHE B 1 48 ? 3.93 4.41 7.164 1 98.75 48 PHE B N 1
ATOM 2736 C CA . PHE B 1 48 ? 4.797 4.398 8.336 1 98.75 48 PHE B CA 1
ATOM 2737 C C . PHE B 1 48 ? 4.688 5.707 9.102 1 98.75 48 PHE B C 1
ATOM 2739 O O . PHE B 1 48 ? 4.625 5.707 10.336 1 98.75 48 PHE B O 1
ATOM 2746 N N . ILE B 1 49 ? 4.688 6.789 8.398 1 98.75 49 ILE B N 1
ATOM 2747 C CA . ILE B 1 49 ? 4.559 8.109 9 1 98.75 49 ILE B CA 1
ATOM 2748 C C . ILE B 1 49 ? 3.229 8.211 9.75 1 98.75 49 ILE B C 1
ATOM 2750 O O . ILE B 1 49 ? 3.182 8.68 10.883 1 98.75 49 ILE B O 1
ATOM 2754 N N . TYR B 1 50 ? 2.197 7.746 9.156 1 98.12 50 TYR B N 1
ATOM 2755 C CA . TYR B 1 50 ? 0.884 7.816 9.789 1 98.12 50 TYR B CA 1
ATOM 2756 C C . TYR B 1 50 ? 0.825 6.922 11.023 1 98.12 50 TYR B C 1
ATOM 2758 O O . TYR B 1 50 ? 0.077 7.199 11.961 1 98.12 50 TYR B O 1
ATOM 2766 N N . GLN B 1 51 ? 1.557 5.832 11.016 1 97.06 51 GLN B N 1
ATOM 2767 C CA . GLN B 1 51 ? 1.651 5.008 12.211 1 97.06 51 GLN B CA 1
ATOM 2768 C C . GLN B 1 51 ? 2.25 5.797 13.375 1 97.06 51 GLN B C 1
ATOM 2770 O O . GLN B 1 51 ? 1.751 5.734 14.5 1 97.06 51 GLN B O 1
ATOM 2775 N N . LEU B 1 52 ? 3.291 6.492 13.086 1 97.5 52 LEU B N 1
ATOM 2776 C CA . LEU B 1 52 ? 3.941 7.301 14.117 1 97.5 52 LEU B CA 1
ATOM 2777 C C . LEU B 1 52 ? 3.057 8.477 14.523 1 97.5 52 LEU B C 1
ATOM 2779 O O . LEU B 1 52 ? 2.996 8.828 15.703 1 97.5 52 LEU B O 1
ATOM 2783 N N . ASP B 1 53 ? 2.416 9.094 13.531 1 96.38 53 ASP B N 1
ATOM 2784 C CA . ASP B 1 53 ? 1.483 10.172 13.828 1 96.38 53 ASP B CA 1
ATOM 2785 C C . ASP B 1 53 ? 0.371 9.695 14.758 1 96.38 53 ASP B C 1
ATOM 2787 O O . ASP B 1 53 ? -0.069 10.438 15.641 1 96.38 53 ASP B O 1
ATOM 2791 N N . GLY B 1 54 ? -0.109 8.484 14.516 1 94 54 GLY B N 1
ATOM 2792 C CA . GLY B 1 54 ? -1.105 7.902 15.398 1 94 54 GLY B CA 1
ATOM 2793 C C . GLY B 1 54 ? -0.626 7.77 16.828 1 94 54 GLY B C 1
ATOM 2794 O O . GLY B 1 54 ? -1.389 8 17.766 1 94 54 GLY B O 1
ATOM 2795 N N . LEU B 1 55 ? 0.563 7.387 16.984 1 93.81 55 LEU B N 1
ATOM 2796 C CA . LEU B 1 55 ? 1.151 7.301 18.312 1 93.81 55 LEU B CA 1
ATOM 2797 C C . LEU B 1 55 ? 1.213 8.68 18.969 1 93.81 55 LEU B C 1
ATOM 2799 O O . LEU B 1 55 ? 0.907 8.82 20.156 1 93.81 55 LEU B O 1
ATOM 2803 N N . ASN B 1 56 ? 1.634 9.641 18.188 1 94.62 56 ASN B N 1
ATOM 2804 C CA . ASN B 1 56 ? 1.695 11.008 18.688 1 94.62 56 ASN B CA 1
ATOM 2805 C C . ASN B 1 56 ? 0.326 11.5 19.156 1 94.62 56 ASN B C 1
ATOM 2807 O O . ASN B 1 56 ? 0.208 12.117 20.203 1 94.62 56 ASN B O 1
ATOM 2811 N N . GLU B 1 57 ? -0.661 11.211 18.344 1 91.06 57 GLU B N 1
ATOM 2812 C CA . GLU B 1 57 ? -2.029 11.602 18.656 1 91.06 57 GLU B CA 1
ATOM 2813 C C . GLU B 1 57 ? -2.5 10.953 19.953 1 91.06 57 GLU B C 1
ATOM 2815 O O . GLU B 1 57 ? -3.211 11.57 20.75 1 91.06 57 GLU B O 1
ATOM 2820 N N . LYS B 1 58 ? -2.146 9.766 20.188 1 88.25 58 LYS B N 1
ATOM 2821 C CA . LYS B 1 58 ? -2.551 9.047 21.391 1 88.25 58 LYS B CA 1
ATOM 2822 C C . LYS B 1 58 ? -1.897 9.633 22.641 1 88.25 58 LYS B C 1
ATOM 2824 O O . LYS B 1 58 ? -2.484 9.617 23.719 1 88.25 58 LYS B O 1
ATOM 2829 N N . ILE B 1 59 ? -0.751 10.086 22.469 1 88.5 59 ILE B N 1
ATOM 2830 C CA . ILE B 1 59 ? -0.079 10.75 23.578 1 88.5 59 ILE B CA 1
ATOM 2831 C C . ILE B 1 59 ? -0.86 12.008 23.984 1 88.5 59 ILE B C 1
ATOM 2833 O O . ILE B 1 59 ? -0.993 12.312 25.172 1 88.5 59 ILE B O 1
ATOM 2837 N N . LEU B 1 60 ? -1.414 12.703 23.016 1 86.94 60 LEU B N 1
ATOM 2838 C CA . LEU B 1 60 ? -2.092 13.977 23.219 1 86.94 60 LEU B CA 1
ATOM 2839 C C . LEU B 1 60 ? -3.543 13.766 23.641 1 86.94 60 LEU B C 1
ATOM 2841 O O . LEU B 1 60 ? -4.199 14.688 24.125 1 86.94 60 LEU B O 1
ATOM 2845 N N . TYR B 1 61 ? -3.922 12.516 23.484 1 81.38 61 TYR B N 1
ATOM 2846 C CA . TYR B 1 61 ? -5.328 12.211 23.719 1 81.38 61 TYR B CA 1
ATOM 2847 C C . TYR B 1 61 ? -5.715 12.547 25.156 1 81.38 61 TYR B C 1
ATOM 2849 O O . TYR B 1 61 ? -4.98 12.227 26.094 1 81.38 61 TYR B O 1
ATOM 2857 N N . ILE B 1 62 ? -6.742 13.273 25.344 1 70 62 ILE B N 1
ATOM 2858 C CA . ILE B 1 62 ? -7.305 13.656 26.625 1 70 62 ILE B CA 1
ATOM 2859 C C . ILE B 1 62 ? -8.516 12.781 26.938 1 70 62 ILE B C 1
ATOM 2861 O O . ILE B 1 62 ? -9.508 12.797 26.219 1 70 62 ILE B O 1
ATOM 2865 N N . PRO B 1 63 ? -8.273 11.883 28 1 65.19 63 PRO B N 1
ATOM 2866 C CA . PRO B 1 63 ? -9.43 11.047 28.344 1 65.19 63 PRO B CA 1
ATOM 2867 C C . PRO B 1 63 ? -10.648 11.867 28.75 1 65.19 63 PRO B C 1
ATOM 2869 O O . PRO B 1 63 ? -10.508 12.93 29.359 1 65.19 63 PRO B O 1
ATOM 2872 N N . MET B 1 64 ? -11.609 11.766 27.953 1 56.97 64 MET B N 1
ATOM 2873 C CA . MET B 1 64 ? -12.859 12.398 28.375 1 56.97 64 MET B CA 1
ATOM 2874 C C . MET B 1 64 ? -13.281 11.898 29.75 1 56.97 64 MET B C 1
ATOM 2876 O O . MET B 1 64 ? -12.969 10.773 30.141 1 56.97 64 MET B O 1
ATOM 2880 N N . GLU B 1 65 ? -13.398 12.75 30.719 1 53.56 65 GLU B N 1
ATOM 2881 C CA . GLU B 1 65 ? -13.75 12.586 32.125 1 53.56 65 GLU B CA 1
ATOM 2882 C C . GLU B 1 65 ? -14.555 11.305 32.344 1 53.56 65 GLU B C 1
ATOM 2884 O O . GLU B 1 65 ? -14.945 11 33.469 1 53.56 65 GLU B O 1
ATOM 2889 N N . GLY B 1 66 ? -15.109 10.672 31.344 1 51.25 66 GLY B N 1
ATOM 2890 C CA . GLY B 1 66 ? -16 9.75 32 1 51.25 66 GLY B CA 1
ATOM 2891 C C . GLY B 1 66 ? -15.289 8.789 32.938 1 51.25 66 GLY B C 1
ATOM 2892 O O . GLY B 1 66 ? -14.055 8.789 33 1 51.25 66 GLY B O 1
ATOM 2893 N N . VAL B 1 67 ? -16 7.879 33.656 1 56.25 67 VAL B N 1
ATOM 2894 C CA . VAL B 1 67 ? -15.711 6.906 34.688 1 56.25 67 VAL B CA 1
ATOM 2895 C C . VAL B 1 67 ? -14.578 5.988 34.25 1 56.25 67 VAL B C 1
ATOM 2897 O O . VAL B 1 67 ? -14.797 5.039 33.5 1 56.25 67 VAL B O 1
ATOM 2900 N N . THR B 1 68 ? -13.398 6.617 33.906 1 64.81 68 THR B N 1
ATOM 2901 C CA . THR B 1 68 ? -12.367 5.645 33.562 1 64.81 68 THR B CA 1
ATOM 2902 C C . THR B 1 68 ? -11.938 4.855 34.781 1 64.81 68 THR B C 1
ATOM 2904 O O . THR B 1 68 ? -11.781 5.426 35.875 1 64.81 68 THR B O 1
ATOM 2907 N N . THR B 1 69 ? -12.023 3.641 34.812 1 76.44 69 THR B N 1
ATOM 2908 C CA . THR B 1 69 ? -11.547 2.758 35.875 1 76.44 69 THR B CA 1
ATOM 2909 C C . THR B 1 69 ? -10.047 2.922 36.062 1 76.44 69 THR B C 1
ATOM 2911 O O . THR B 1 69 ? -9.328 3.324 35.156 1 76.44 69 THR B O 1
ATOM 2914 N N . PRO B 1 70 ? -9.695 2.916 37.281 1 81.69 70 PRO B N 1
ATOM 2915 C CA . PRO B 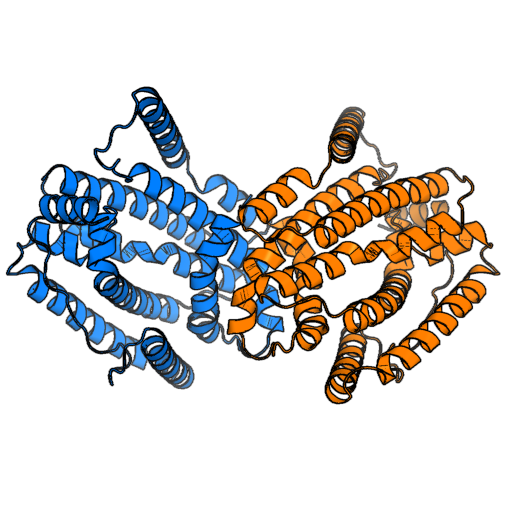1 70 ? -8.266 2.977 37.594 1 81.69 70 PRO B CA 1
ATOM 2916 C C . PRO B 1 70 ? -7.434 2.078 36.688 1 81.69 70 PRO B C 1
ATOM 2918 O O . PRO B 1 70 ? -6.32 2.441 36.281 1 81.69 70 PRO B O 1
ATOM 2921 N N . GLU B 1 71 ? -7.949 0.976 36.344 1 82.56 71 GLU B N 1
ATOM 2922 C CA . GLU B 1 71 ? -7.23 0.044 35.469 1 82.56 71 GLU B CA 1
ATOM 2923 C C . GLU B 1 71 ? -7.004 0.64 34.094 1 82.56 71 GLU B C 1
ATOM 2925 O O . GLU B 1 71 ? -5.91 0.525 33.531 1 82.56 71 GLU B O 1
ATOM 2930 N N . LYS B 1 72 ? -7.93 1.331 33.562 1 82.25 72 LYS B N 1
ATOM 2931 C CA . LYS B 1 72 ? -7.84 1.955 32.25 1 82.25 72 LYS B CA 1
ATOM 2932 C C . LYS B 1 72 ? -6.887 3.146 32.25 1 82.25 72 LYS B C 1
ATOM 2934 O O . LYS B 1 72 ? -6.195 3.41 31.281 1 82.25 72 LYS B O 1
ATOM 2939 N N . GLU B 1 73 ? -6.902 3.676 33.375 1 81.12 73 GLU B N 1
ATOM 2940 C CA . GLU B 1 73 ? -5.996 4.809 33.531 1 81.12 73 GLU B CA 1
ATOM 2941 C C . GLU B 1 73 ? -4.539 4.352 33.531 1 81.12 73 GLU B C 1
ATOM 2943 O O . GLU B 1 73 ? -3.666 4.996 32.969 1 81.12 73 GLU B O 1
ATOM 2948 N N . LEU B 1 74 ? -4.363 3.312 34.188 1 85.19 74 LEU B N 1
ATOM 2949 C CA . LEU B 1 74 ? -3.016 2.76 34.281 1 85.19 74 LEU B CA 1
ATOM 2950 C C . LEU B 1 74 ? -2.547 2.273 32.906 1 85.19 74 LEU B C 1
ATOM 2952 O O . LEU B 1 74 ? -1.383 2.453 32.531 1 85.19 74 LEU B O 1
ATOM 2956 N N . GLU B 1 75 ? -3.41 1.728 32.219 1 83.75 75 GLU B N 1
ATOM 2957 C CA . GLU B 1 75 ? -3.084 1.249 30.891 1 83.75 75 GLU B CA 1
ATOM 2958 C C . GLU B 1 75 ? -2.736 2.408 29.953 1 83.75 75 GLU B C 1
ATOM 2960 O O . GLU B 1 75 ? -1.82 2.301 29.141 1 83.75 75 GLU B O 1
ATOM 2965 N N . LYS B 1 76 ? -3.494 3.357 30.078 1 83.56 76 LYS B N 1
ATOM 2966 C CA . LYS B 1 76 ? -3.256 4.555 29.281 1 83.56 76 LYS B CA 1
ATOM 2967 C C . LYS B 1 76 ? -1.893 5.164 29.594 1 83.56 76 LYS B C 1
ATOM 2969 O O . LYS B 1 76 ? -1.15 5.543 28.688 1 83.56 76 LYS B O 1
ATOM 2974 N N . GLU B 1 77 ? -1.617 5.176 30.781 1 83.94 77 GLU B N 1
ATOM 2975 C CA . GLU B 1 77 ? -0.344 5.75 31.203 1 83.94 77 GLU B CA 1
ATOM 2976 C C . GLU B 1 77 ? 0.832 4.918 30.688 1 83.94 77 GLU B C 1
ATOM 2978 O O . GLU B 1 77 ? 1.856 5.469 30.281 1 83.94 77 GLU B O 1
ATOM 2983 N N . LYS B 1 78 ? 0.653 3.715 30.781 1 86.62 78 LYS B N 1
ATOM 2984 C CA . LYS B 1 78 ? 1.697 2.818 30.281 1 86.62 78 LYS B CA 1
ATOM 2985 C C . LYS B 1 78 ? 1.917 2.996 28.781 1 86.62 78 LYS B C 1
ATOM 2987 O O . LYS B 1 78 ? 3.059 3.043 28.328 1 86.62 78 LYS B O 1
ATOM 2992 N N . PHE B 1 79 ? 0.829 3.152 28.172 1 87.19 79 PHE B N 1
ATOM 2993 C CA . PHE B 1 79 ? 0.923 3.33 26.719 1 87.19 79 PHE B CA 1
ATOM 2994 C C . PHE B 1 79 ? 1.601 4.652 26.375 1 87.19 79 PHE B C 1
ATOM 2996 O O . PHE B 1 79 ? 2.455 4.711 25.5 1 87.19 79 PHE B O 1
ATOM 3003 N N . GLN B 1 80 ? 1.177 5.621 27.047 1 86.38 80 GLN B N 1
ATOM 3004 C CA . GLN B 1 80 ? 1.765 6.934 26.797 1 86.38 80 GLN B CA 1
ATOM 3005 C C . GLN B 1 80 ? 3.264 6.926 27.078 1 86.38 80 GLN B C 1
ATOM 3007 O O . GLN B 1 80 ? 4.043 7.539 26.344 1 86.38 80 GLN B O 1
ATOM 3012 N N . GLY B 1 81 ? 3.652 6.215 28.109 1 87.81 81 GLY B N 1
ATOM 3013 C CA . GLY B 1 81 ? 5.066 6.066 28.406 1 87.81 81 GLY B CA 1
ATOM 3014 C C . GLY B 1 81 ? 5.84 5.344 27.328 1 87.81 81 GLY B C 1
ATOM 3015 O O . GLY B 1 81 ? 6.93 5.77 26.938 1 87.81 81 GLY B O 1
ATOM 3016 N N . TRP B 1 82 ? 5.234 4.402 26.891 1 89.75 82 TRP B N 1
ATOM 3017 C CA . TRP B 1 82 ? 5.852 3.637 25.812 1 89.75 82 TRP B CA 1
ATOM 3018 C C . TRP B 1 82 ? 5.984 4.484 24.547 1 89.75 82 TRP B C 1
ATOM 3020 O O . TRP B 1 82 ? 7.031 4.477 23.891 1 89.75 82 TRP B O 1
ATOM 3030 N N . ALA B 1 83 ? 4.902 5.137 24.172 1 89.06 83 ALA B N 1
ATOM 3031 C CA . ALA B 1 83 ? 4.902 5.977 22.984 1 89.06 83 ALA B CA 1
ATOM 3032 C C . ALA B 1 83 ? 5.961 7.07 23.078 1 89.06 83 ALA B C 1
ATOM 3034 O O . ALA B 1 83 ? 6.66 7.359 22.109 1 89.06 83 ALA B O 1
ATOM 3035 N N . MET B 1 84 ? 6.105 7.605 24.219 1 90.19 84 MET B N 1
ATOM 3036 C CA . MET B 1 84 ? 7.102 8.648 24.438 1 90.19 84 MET B CA 1
ATOM 3037 C C . MET B 1 84 ? 8.516 8.094 24.266 1 90.19 84 MET B C 1
ATOM 3039 O O . MET B 1 84 ? 9.398 8.766 23.75 1 90.19 84 MET B O 1
ATOM 3043 N N . ASN B 1 85 ? 8.664 6.938 24.719 1 90.44 85 ASN B N 1
ATOM 3044 C CA . ASN B 1 85 ? 9.961 6.285 24.562 1 90.44 85 ASN B CA 1
ATOM 3045 C C . ASN B 1 85 ? 10.305 6.062 23.094 1 90.44 85 ASN B C 1
ATOM 3047 O O . ASN B 1 85 ? 11.469 6.176 22.703 1 90.44 85 ASN B O 1
ATOM 3051 N N . VAL B 1 86 ? 9.328 5.766 22.344 1 91.06 86 VAL B N 1
ATOM 3052 C CA . VAL B 1 86 ? 9.531 5.578 20.922 1 91.06 86 VAL B CA 1
ATOM 3053 C C . VAL B 1 86 ? 10.062 6.871 20.297 1 91.06 86 VAL B C 1
ATOM 3055 O O . VAL B 1 86 ? 11 6.844 19.5 1 91.06 86 VAL B O 1
ATOM 3058 N N . PHE B 1 87 ? 9.492 7.938 20.656 1 92.75 87 PHE B N 1
ATOM 3059 C CA . PHE B 1 87 ? 9.859 9.211 20.047 1 92.75 87 PHE B CA 1
ATOM 3060 C C . PHE B 1 87 ? 11.195 9.703 20.594 1 92.75 87 PHE B C 1
ATOM 3062 O O . PHE B 1 87 ? 11.875 10.516 19.953 1 92.75 87 PHE B O 1
ATOM 3069 N N . GLU B 1 88 ? 11.578 9.148 21.703 1 90.44 88 GLU B N 1
ATOM 3070 C CA . GLU B 1 88 ? 12.875 9.508 22.266 1 90.44 88 GLU B CA 1
ATOM 3071 C C . GLU B 1 88 ? 14.008 8.742 21.578 1 90.44 88 GLU B C 1
ATOM 3073 O O . GLU B 1 88 ? 15.141 9.219 21.531 1 90.44 88 GLU B O 1
ATOM 3078 N N . LYS B 1 89 ? 13.758 7.516 21.125 1 88.56 89 LYS B N 1
ATOM 3079 C CA . LYS B 1 89 ? 14.75 6.621 20.547 1 88.56 89 LYS B CA 1
ATOM 3080 C C . LYS B 1 89 ? 14.758 6.719 19.031 1 88.56 89 LYS B C 1
ATOM 3082 O O . LYS B 1 89 ? 14.867 5.707 18.328 1 88.56 89 LYS B O 1
ATOM 3087 N N . ASP B 1 90 ? 14.547 7.777 18.328 1 92.06 90 ASP B N 1
ATOM 3088 C CA . ASP B 1 90 ? 14.539 7.957 16.891 1 92.06 90 ASP B CA 1
ATOM 3089 C C . ASP B 1 90 ? 13.414 7.156 16.234 1 92.06 90 ASP B C 1
ATOM 3091 O O . ASP B 1 90 ? 13.641 6.062 15.719 1 92.06 90 ASP B O 1
ATOM 3095 N N . PRO B 1 91 ? 12.359 7.617 16.188 1 96.19 91 PRO B N 1
ATOM 3096 C CA . PRO B 1 91 ? 11.172 6.887 15.742 1 96.19 91 PRO B CA 1
ATOM 3097 C C . PRO B 1 91 ? 11.242 6.461 14.273 1 96.19 91 PRO B C 1
ATOM 3099 O O . PRO B 1 91 ? 10.602 5.484 13.875 1 96.19 91 PRO B O 1
ATOM 3102 N N . PHE B 1 92 ? 12.086 7.066 13.469 1 97.88 92 PHE B N 1
ATOM 3103 C CA . PHE B 1 92 ? 12.125 6.789 12.039 1 97.88 92 PHE B CA 1
ATOM 3104 C C . PHE B 1 92 ? 13.242 5.801 11.711 1 97.88 92 PHE B C 1
ATOM 3106 O O . PHE B 1 92 ? 13.406 5.41 10.555 1 97.88 92 PHE B O 1
ATOM 3113 N N . ARG B 1 93 ? 13.953 5.348 12.68 1 96.88 93 ARG B N 1
ATOM 3114 C CA . ARG B 1 93 ? 15.125 4.512 12.438 1 96.88 93 ARG B CA 1
ATOM 3115 C C . ARG B 1 93 ? 14.773 3.309 11.57 1 96.88 93 ARG B C 1
ATOM 3117 O O . ARG B 1 93 ? 15.461 3.02 10.594 1 96.88 93 ARG B O 1
ATOM 3124 N N . PRO B 1 94 ? 13.719 2.566 11.867 1 97 94 PRO B N 1
ATOM 3125 C CA . PRO B 1 94 ? 13.383 1.417 11.023 1 97 94 PRO B CA 1
ATOM 3126 C C . PRO B 1 94 ? 13.109 1.809 9.57 1 97 94 PRO B C 1
ATOM 3128 O O . PRO B 1 94 ? 13.547 1.113 8.648 1 97 94 PRO B O 1
ATOM 3131 N N . LEU B 1 95 ? 12.422 2.865 9.367 1 98.38 95 LEU B N 1
ATOM 3132 C CA . LEU B 1 95 ? 12.117 3.328 8.016 1 98.38 95 LEU B CA 1
ATOM 3133 C C . LEU B 1 95 ? 13.383 3.789 7.309 1 98.38 95 LEU B C 1
ATOM 3135 O O . LEU B 1 95 ? 13.586 3.484 6.129 1 98.38 95 LEU B O 1
ATOM 3139 N N . LEU B 1 96 ? 14.219 4.52 8.023 1 98.31 96 LEU B N 1
ATOM 3140 C CA . LEU B 1 96 ? 15.477 4.988 7.457 1 98.31 96 LEU B CA 1
ATOM 3141 C C . LEU B 1 96 ? 16.344 3.814 7 1 98.31 96 LEU B C 1
ATOM 3143 O O . LEU B 1 96 ? 16.953 3.867 5.934 1 98.31 96 LEU B O 1
ATOM 3147 N N . ASN B 1 97 ? 16.328 2.787 7.77 1 97.88 97 ASN B N 1
ATOM 3148 C CA . ASN B 1 97 ? 17.094 1.6 7.41 1 97.88 97 ASN B CA 1
ATOM 3149 C C . ASN B 1 97 ? 16.562 0.951 6.137 1 97.88 97 ASN B C 1
ATOM 3151 O O . ASN B 1 97 ? 17.344 0.52 5.281 1 97.88 97 ASN B O 1
ATOM 3155 N N . VAL B 1 98 ? 15.328 0.866 6.023 1 98.06 98 VAL B N 1
ATOM 3156 C CA . VAL B 1 98 ? 14.695 0.281 4.844 1 98.06 98 VAL B CA 1
ATOM 3157 C C . VAL B 1 98 ? 15.047 1.103 3.607 1 98.06 98 VAL B C 1
ATOM 3159 O O . VAL B 1 98 ? 15.422 0.547 2.572 1 98.06 98 VAL B O 1
ATOM 3162 N N . LEU B 1 99 ? 14.953 2.395 3.693 1 98.38 99 LEU B N 1
ATOM 3163 C CA . LEU B 1 99 ? 15.234 3.277 2.564 1 98.38 99 LEU B CA 1
ATOM 3164 C C . LEU B 1 99 ? 16.719 3.248 2.207 1 98.38 99 LEU B C 1
ATOM 3166 O O . LEU B 1 99 ? 17.078 3.305 1.029 1 98.38 99 LEU B O 1
ATOM 3170 N N . LYS B 1 100 ? 17.516 3.188 3.236 1 98 100 LYS B N 1
ATOM 3171 C CA . LYS B 1 100 ? 18.969 3.092 3.01 1 98 100 LYS B CA 1
ATOM 3172 C C . LYS B 1 100 ? 19.312 1.817 2.248 1 98 100 LYS B C 1
ATOM 3174 O O . LYS B 1 100 ? 20.094 1.854 1.298 1 98 100 LYS B O 1
ATOM 3179 N N . CYS B 1 101 ? 18.734 0.74 2.631 1 97.06 101 CYS B N 1
ATOM 3180 C CA . CYS B 1 101 ? 19 -0.55 2 1 97.06 101 CYS B CA 1
ATOM 3181 C C . CYS B 1 101 ? 18.578 -0.535 0.536 1 97.06 101 CYS B C 1
ATOM 3183 O O . CYS B 1 101 ? 19.172 -1.235 -0.29 1 97.06 101 CYS B O 1
ATOM 3185 N N . ARG B 1 102 ? 17.672 0.316 0.196 1 95.88 102 ARG B N 1
ATOM 3186 C CA . ARG B 1 102 ? 17.188 0.403 -1.177 1 95.88 102 ARG B CA 1
ATOM 3187 C C . ARG B 1 102 ? 17.922 1.489 -1.953 1 95.88 102 ARG B C 1
ATOM 3189 O O . ARG B 1 102 ? 17.609 1.758 -3.111 1 95.88 102 ARG B O 1
ATOM 3196 N N . GLY B 1 103 ? 18.828 2.145 -1.267 1 96.81 103 GLY B N 1
ATOM 3197 C CA . GLY B 1 103 ? 19.594 3.209 -1.909 1 96.81 103 GLY B CA 1
ATOM 3198 C C . GLY B 1 103 ? 18.766 4.465 -2.143 1 96.81 103 GLY B C 1
ATOM 3199 O O . GLY B 1 103 ? 19.078 5.258 -3.033 1 96.81 103 GLY B O 1
ATOM 3200 N N . LEU B 1 104 ? 17.766 4.637 -1.337 1 98.19 104 LEU B N 1
ATOM 3201 C CA . LEU B 1 104 ? 16.844 5.742 -1.584 1 98.19 104 LEU B CA 1
ATOM 3202 C C . LEU B 1 104 ? 17.062 6.863 -0.575 1 98.19 104 LEU B C 1
ATOM 3204 O O . LEU B 1 104 ? 16.562 7.977 -0.765 1 98.19 104 LEU B O 1
ATOM 3208 N N . LEU B 1 105 ? 17.781 6.586 0.441 1 98.44 105 LEU B N 1
ATOM 3209 C CA . LEU B 1 105 ? 17.922 7.547 1.528 1 98.44 105 LEU B CA 1
ATOM 3210 C C . LEU B 1 105 ? 18.969 8.609 1.183 1 98.44 105 LEU B C 1
ATOM 3212 O O . LEU B 1 105 ? 20.109 8.281 0.874 1 98.44 105 LEU B O 1
ATOM 3216 N N . THR B 1 106 ? 18.578 9.82 1.129 1 98.25 106 THR B N 1
ATOM 3217 C CA . THR B 1 106 ? 19.469 10.961 0.967 1 98.25 106 THR B CA 1
ATOM 3218 C C . THR B 1 106 ? 19.5 11.805 2.238 1 98.25 106 THR B C 1
ATOM 3220 O O . THR B 1 106 ? 18.672 11.633 3.131 1 98.25 106 THR B O 1
ATOM 3223 N N . GLU B 1 107 ? 20.438 12.688 2.311 1 97.88 107 GLU B N 1
ATOM 3224 C CA . GLU B 1 107 ? 20.531 13.586 3.459 1 97.88 107 GLU B CA 1
ATOM 3225 C C . GLU B 1 107 ? 19.297 14.484 3.555 1 97.88 107 GLU B C 1
ATOM 3227 O O . GLU B 1 107 ? 18.828 14.781 4.652 1 97.88 107 GLU B O 1
ATOM 3232 N N . ARG B 1 108 ? 18.812 14.914 2.457 1 98.06 108 ARG B N 1
ATOM 3233 C CA . ARG B 1 108 ? 17.641 15.773 2.443 1 98.06 108 ARG B CA 1
ATOM 3234 C C . ARG B 1 108 ? 16.422 15.047 2.998 1 98.06 108 ARG B C 1
ATOM 3236 O O . ARG B 1 108 ? 15.602 15.633 3.709 1 98.06 108 ARG B O 1
ATOM 3243 N N . ILE B 1 109 ? 16.281 13.781 2.611 1 98.69 109 ILE B N 1
ATOM 3244 C CA . ILE B 1 109 ? 15.18 12.984 3.127 1 98.69 109 ILE B CA 1
ATOM 3245 C C . ILE B 1 109 ? 15.32 12.812 4.637 1 98.69 109 ILE B C 1
ATOM 3247 O O . ILE B 1 109 ? 14.344 12.938 5.379 1 98.69 109 ILE B O 1
ATOM 3251 N N . ARG B 1 110 ? 16.5 12.602 5.113 1 98.31 110 ARG B N 1
ATOM 3252 C CA . ARG B 1 110 ? 16.766 12.484 6.543 1 98.31 110 ARG B CA 1
ATOM 3253 C C . ARG B 1 110 ? 16.359 13.758 7.277 1 98.31 110 ARG B C 1
ATOM 3255 O O . ARG B 1 110 ? 15.789 13.695 8.367 1 98.31 110 ARG B O 1
ATOM 3262 N N . GLU B 1 111 ? 16.703 14.844 6.715 1 98.38 111 GLU B N 1
ATOM 3263 C CA . GLU B 1 111 ? 16.391 16.125 7.324 1 98.38 111 GLU B CA 1
ATOM 3264 C C . GLU B 1 111 ? 14.883 16.344 7.418 1 98.38 111 GLU B C 1
ATOM 3266 O O . GLU B 1 111 ? 14.391 16.906 8.398 1 98.38 111 GLU B O 1
ATOM 3271 N N . GLU B 1 112 ? 14.203 15.891 6.391 1 98.69 112 GLU B N 1
ATOM 3272 C CA . GLU B 1 112 ? 12.75 16.047 6.434 1 98.69 112 GLU B CA 1
ATOM 3273 C C . GLU B 1 112 ? 12.141 15.156 7.512 1 98.69 112 GLU B C 1
ATOM 3275 O O . GLU B 1 112 ? 11.164 15.539 8.164 1 98.69 112 GLU B O 1
ATOM 3280 N N . PHE B 1 113 ? 12.68 13.945 7.676 1 98.62 113 PHE B N 1
ATOM 3281 C CA . PHE B 1 113 ? 12.195 13.109 8.766 1 98.62 113 PHE B CA 1
ATOM 3282 C C . PHE B 1 113 ? 12.469 13.758 10.109 1 98.62 113 PHE B C 1
ATOM 3284 O O . PHE B 1 113 ? 11.625 13.711 11.008 1 98.62 113 PHE B O 1
ATOM 3291 N N . LYS B 1 114 ? 13.562 14.391 10.234 1 98 114 LYS B N 1
ATOM 3292 C CA . LYS B 1 114 ? 13.859 15.133 11.453 1 98 114 LYS B CA 1
ATOM 3293 C C . LYS B 1 114 ? 12.859 16.266 11.664 1 98 114 LYS B C 1
ATOM 3295 O O . LYS B 1 114 ? 12.453 16.547 12.789 1 98 114 LYS B O 1
ATOM 3300 N N . SER B 1 115 ? 12.539 16.906 10.578 1 98.31 115 SER B N 1
ATOM 3301 C CA . SER B 1 115 ? 11.523 17.953 10.633 1 98.31 115 SER B CA 1
ATOM 3302 C C . SER B 1 115 ? 10.203 17.406 11.164 1 98.31 115 SER B C 1
ATOM 3304 O O . SER B 1 115 ? 9.5 18.094 11.914 1 98.31 115 SER B O 1
ATOM 3306 N N . GLY B 1 116 ? 9.875 16.188 10.781 1 98.44 116 GLY B N 1
ATOM 3307 C CA . GLY B 1 116 ? 8.68 15.547 11.305 1 98.44 116 GLY B CA 1
ATOM 3308 C C . GLY B 1 116 ? 8.734 15.312 12.797 1 98.44 116 GLY B C 1
ATOM 3309 O O . GLY B 1 116 ? 7.75 15.547 13.508 1 98.44 116 GLY B O 1
ATOM 3310 N N . GLU B 1 117 ? 9.852 14.898 13.258 1 97.81 117 GLU B N 1
ATOM 3311 C CA . GLU B 1 117 ? 10.039 14.695 14.688 1 97.81 117 GLU B CA 1
ATOM 3312 C C . GLU B 1 117 ? 9.875 16 15.461 1 97.81 117 GLU B C 1
ATOM 3314 O O . GLU B 1 117 ? 9.227 16.031 16.516 1 97.81 117 GLU B O 1
ATOM 3319 N N . VAL B 1 118 ? 10.477 17.031 14.922 1 98.06 118 VAL B N 1
ATOM 3320 C CA . VAL B 1 118 ? 10.383 18.344 15.555 1 98.06 118 VAL B CA 1
ATOM 3321 C C . VAL B 1 118 ? 8.93 18.812 15.555 1 98.06 118 VAL B C 1
ATOM 3323 O O . VAL B 1 118 ? 8.445 19.359 16.547 1 98.06 118 VAL B O 1
ATOM 3326 N N . TYR B 1 119 ? 8.281 18.578 14.492 1 98.31 119 TYR B N 1
ATOM 3327 C CA . TYR B 1 119 ? 6.875 18.969 14.422 1 98.31 119 TYR B CA 1
ATOM 3328 C C . TYR B 1 119 ? 6.07 18.281 15.523 1 98.31 119 TYR B C 1
ATOM 3330 O O . TYR B 1 119 ? 5.301 18.922 16.234 1 98.31 119 TYR B O 1
ATOM 3338 N N . TRP B 1 120 ? 6.188 16.984 15.609 1 97.81 120 TRP B N 1
ATOM 3339 C CA . TRP B 1 120 ? 5.426 16.25 16.609 1 97.81 120 TRP B CA 1
ATOM 3340 C C . TRP B 1 120 ? 5.754 16.734 18.016 1 97.81 120 TRP B C 1
ATOM 3342 O O . TRP B 1 120 ? 4.871 16.828 18.875 1 97.81 120 TRP B O 1
ATOM 3352 N N . ALA B 1 121 ? 6.996 17 18.25 1 96.81 121 ALA B N 1
ATOM 3353 C CA . ALA B 1 121 ? 7.395 17.547 19.547 1 96.81 121 ALA B CA 1
ATOM 3354 C C . ALA B 1 121 ? 6.734 18.891 19.812 1 96.81 121 ALA B C 1
ATOM 3356 O O . ALA B 1 121 ? 6.258 19.156 20.922 1 96.81 121 ALA B O 1
ATOM 3357 N N . LEU B 1 122 ? 6.766 19.766 18.812 1 98.12 122 LEU B N 1
ATOM 3358 C CA . LEU B 1 122 ? 6.137 21.078 18.938 1 98.12 122 LEU B CA 1
ATOM 3359 C C . LEU B 1 122 ? 4.633 20.953 19.156 1 98.12 122 LEU B C 1
ATOM 3361 O O . LEU B 1 122 ? 4.043 21.672 19.953 1 98.12 122 LEU B O 1
ATOM 3365 N N . GLU B 1 123 ? 4.066 20.031 18.406 1 97.69 123 GLU B N 1
ATOM 3366 C CA . GLU B 1 123 ? 2.633 19.781 18.547 1 97.69 123 GLU B CA 1
ATOM 3367 C C . GLU B 1 123 ? 2.287 19.391 19.984 1 97.69 123 GLU B C 1
ATOM 3369 O O . GLU B 1 123 ? 1.347 19.922 20.578 1 97.69 123 GLU B O 1
ATOM 3374 N N . ARG B 1 124 ? 2.982 18.453 20.547 1 95.44 124 ARG B N 1
ATOM 3375 C CA . ARG B 1 124 ? 2.746 18.047 21.922 1 95.44 124 ARG B CA 1
ATOM 3376 C C . ARG B 1 124 ? 2.936 19.219 22.891 1 95.44 124 ARG B C 1
ATOM 3378 O O . ARG B 1 124 ? 2.139 19.406 23.812 1 95.44 124 ARG B O 1
ATOM 3385 N N . LYS B 1 125 ? 4.004 19.953 22.703 1 96.88 125 LYS B N 1
ATOM 3386 C CA . LYS B 1 125 ? 4.305 21.109 23.547 1 96.88 125 LYS B CA 1
ATOM 3387 C C . LYS B 1 125 ? 3.178 22.125 23.5 1 96.88 125 LYS B C 1
ATOM 3389 O O . LYS B 1 125 ? 2.682 22.562 24.547 1 96.88 125 LYS B O 1
ATOM 3394 N N . LEU B 1 126 ? 2.773 22.516 22.328 1 98.06 126 LEU B N 1
ATOM 3395 C CA . LEU B 1 126 ? 1.793 23.578 22.125 1 98.06 126 LEU B CA 1
ATOM 3396 C C . LEU B 1 126 ? 0.417 23.141 22.625 1 98.06 126 LEU B C 1
ATOM 3398 O O . LEU B 1 126 ? -0.254 23.891 23.344 1 98.06 126 LEU B O 1
ATOM 3402 N N . CYS B 1 127 ? 0.009 21.953 22.328 1 96.25 127 CYS B N 1
ATOM 3403 C CA . CYS B 1 127 ? -1.314 21.484 22.703 1 96.25 127 CYS B CA 1
ATOM 3404 C C . CYS B 1 127 ? -1.391 21.25 24.219 1 96.25 127 CYS B C 1
ATOM 3406 O O . CYS B 1 127 ? -2.428 21.484 24.828 1 96.25 127 CYS B O 1
ATOM 3408 N N . SER B 1 128 ? -0.316 20.75 24.734 1 93.88 128 SER B N 1
ATOM 3409 C CA . SER B 1 128 ? -0.28 20.594 26.188 1 93.88 128 SER B CA 1
ATOM 3410 C C . SER B 1 128 ? -0.348 21.953 26.891 1 93.88 128 SER B C 1
ATOM 3412 O O . SER B 1 128 ? -1.021 22.094 27.922 1 93.88 128 SER B O 1
ATOM 3414 N N . ALA B 1 129 ? 0.415 22.891 26.438 1 95.62 129 ALA B N 1
ATOM 3415 C CA . ALA B 1 129 ? 0.399 24.234 27 1 95.62 129 ALA B CA 1
ATOM 3416 C C . ALA B 1 129 ? -1.004 24.844 26.953 1 95.62 129 ALA B C 1
ATOM 3418 O O . ALA B 1 129 ? -1.435 25.5 27.906 1 95.62 129 ALA B O 1
ATOM 3419 N N . LEU B 1 130 ? -1.746 24.594 25.906 1 93.81 130 LEU B N 1
ATOM 3420 C CA . LEU B 1 130 ? -3.117 25.078 25.781 1 93.81 130 LEU B CA 1
ATOM 3421 C C . LEU B 1 130 ? -4.008 24.453 26.859 1 93.81 130 LEU B C 1
ATOM 3423 O O . LEU B 1 130 ? -4.809 25.156 27.484 1 93.81 130 LEU B O 1
ATOM 3427 N N . MET B 1 131 ? -3.816 23.219 27.047 1 90 131 MET B N 1
ATOM 3428 C CA . MET B 1 131 ? -4.637 22.5 28.016 1 90 131 MET B CA 1
ATOM 3429 C C . MET B 1 131 ? -4.352 22.984 29.438 1 90 131 MET B C 1
ATOM 3431 O O . MET B 1 131 ? -5.25 23.016 30.281 1 90 131 MET B O 1
ATOM 3435 N N . CYS B 1 132 ? -3.178 23.344 29.594 1 91.38 132 CYS B N 1
ATOM 3436 C CA . CYS B 1 132 ? -2.771 23.766 30.938 1 91.38 132 CYS B CA 1
ATOM 3437 C C . CYS B 1 132 ? -2.859 25.281 31.078 1 91.38 132 CYS B C 1
ATOM 3439 O O . CYS B 1 132 ? -2.408 25.844 32.062 1 91.38 132 CYS B O 1
ATOM 3441 N N . LYS B 1 133 ? -3.328 25.922 30.109 1 92.19 133 LYS B N 1
ATOM 3442 C CA . LYS B 1 133 ? -3.516 27.359 30.109 1 92.19 133 LYS B CA 1
ATOM 3443 C C . LYS B 1 133 ? -2.184 28.094 30.281 1 92.19 133 LYS B C 1
ATOM 3445 O O . LYS B 1 133 ? -2.092 29.062 31.031 1 92.19 133 LYS B O 1
ATOM 3450 N N . MET B 1 134 ? -1.236 27.516 29.656 1 95.38 134 MET B N 1
ATOM 3451 C CA . MET B 1 134 ? 0.086 28.141 29.656 1 95.38 134 MET B CA 1
ATOM 3452 C C . MET B 1 134 ? 0.304 28.953 28.391 1 95.38 134 MET B C 1
ATOM 3454 O O . MET B 1 134 ? -0.366 28.75 27.375 1 95.38 134 MET B O 1
ATOM 3458 N N . GLU B 1 135 ? 1.222 29.859 28.516 1 95.94 135 GLU B N 1
ATOM 3459 C CA . GLU B 1 135 ? 1.545 30.688 27.359 1 95.94 135 GLU B CA 1
ATOM 3460 C C . GLU B 1 135 ? 2.287 29.891 26.297 1 95.94 135 GLU B C 1
ATOM 3462 O O . GLU B 1 135 ? 3.006 28.938 26.609 1 95.94 135 GLU B O 1
ATOM 3467 N N . ILE B 1 136 ? 2.068 30.297 25.031 1 97 136 ILE B N 1
ATOM 3468 C CA . ILE B 1 136 ? 2.771 29.641 23.922 1 97 136 ILE B CA 1
ATOM 3469 C C . ILE B 1 136 ? 3.436 30.703 23.047 1 97 136 ILE B C 1
ATOM 3471 O O . ILE B 1 136 ? 3.02 31.859 23.031 1 97 136 ILE B O 1
ATOM 3475 N N . SER B 1 137 ? 4.48 30.328 22.375 1 97.25 137 SER B N 1
ATOM 3476 C CA . SER B 1 137 ? 5.25 31.234 21.531 1 97.25 137 SER B CA 1
ATOM 3477 C C . SER B 1 137 ? 4.766 31.203 20.094 1 97.25 137 SER B C 1
ATOM 3479 O O . SER B 1 137 ? 4.516 30.125 19.547 1 97.25 137 SER B O 1
ATOM 3481 N N . ILE B 1 138 ? 4.691 32.406 19.5 1 97.88 138 ILE B N 1
ATOM 3482 C CA . ILE B 1 138 ? 4.293 32.5 18.094 1 97.88 138 ILE B CA 1
ATOM 3483 C C . ILE B 1 138 ? 5.359 31.859 17.219 1 97.88 138 ILE B C 1
ATOM 3485 O O . ILE B 1 138 ? 5.039 31.266 16.172 1 97.88 138 ILE B O 1
ATOM 3489 N N . GLU B 1 139 ? 6.574 31.906 17.656 1 98.06 139 GLU B N 1
ATOM 3490 C CA . GLU B 1 139 ? 7.66 31.297 16.891 1 98.06 139 GLU B CA 1
ATOM 3491 C C . GLU B 1 139 ? 7.477 29.781 16.797 1 98.06 139 GLU B C 1
ATOM 3493 O O . GLU B 1 139 ? 7.66 29.203 15.734 1 98.06 139 GLU B O 1
ATOM 3498 N N . ASP B 1 140 ? 7.105 29.188 17.906 1 98.56 140 ASP B N 1
ATOM 3499 C CA . ASP B 1 140 ? 6.859 27.734 17.922 1 98.56 140 ASP B CA 1
ATOM 3500 C C . ASP B 1 140 ? 5.66 27.375 17.047 1 98.56 140 ASP B C 1
ATOM 3502 O O . ASP B 1 140 ? 5.676 26.359 16.359 1 98.56 140 ASP B O 1
ATOM 3506 N N . VAL B 1 141 ? 4.637 28.188 17.078 1 98.69 141 VAL B N 1
ATOM 3507 C CA . VAL B 1 141 ? 3.422 27.953 16.297 1 98.69 141 VAL B CA 1
ATOM 3508 C C . VAL B 1 141 ? 3.752 27.984 14.805 1 98.69 141 VAL B C 1
ATOM 3510 O O . VAL B 1 141 ? 3.379 27.078 14.062 1 98.69 141 VAL B O 1
ATOM 3513 N N . MET B 1 142 ? 4.473 29.016 14.406 1 98.38 142 MET B N 1
ATOM 3514 C CA . MET B 1 142 ? 4.797 29.188 12.984 1 98.38 142 MET B CA 1
ATOM 3515 C C . MET B 1 142 ? 5.742 28.078 12.523 1 98.38 142 MET B C 1
ATOM 3517 O O . MET B 1 142 ? 5.621 27.578 11.398 1 98.38 142 MET B O 1
ATOM 3521 N N . ARG B 1 143 ? 6.66 27.75 13.383 1 98.44 143 ARG B N 1
ATOM 3522 C CA . ARG B 1 143 ? 7.551 26.656 13.047 1 98.44 143 ARG B CA 1
ATOM 3523 C C . ARG B 1 143 ? 6.77 25.359 12.867 1 98.44 143 ARG B C 1
ATOM 3525 O O . ARG B 1 143 ? 7.012 24.594 11.922 1 98.44 143 ARG B O 1
ATOM 3532 N N . ALA B 1 144 ? 5.805 25.078 13.688 1 98.62 144 ALA B N 1
ATOM 3533 C CA . ALA B 1 144 ? 5.016 23.859 13.641 1 98.62 144 ALA B CA 1
ATOM 3534 C C . ALA B 1 144 ? 4.23 23.766 12.336 1 98.62 144 ALA B C 1
ATOM 3536 O O . ALA B 1 144 ? 4.254 22.719 11.664 1 98.62 144 ALA B O 1
ATOM 3537 N N . ILE B 1 145 ? 3.555 24.812 11.961 1 98.5 145 ILE B N 1
ATOM 3538 C CA . ILE B 1 145 ? 2.709 24.734 10.781 1 98.5 145 ILE B CA 1
ATOM 3539 C C . ILE B 1 145 ? 3.58 24.547 9.539 1 98.5 145 ILE B C 1
ATOM 3541 O O . ILE B 1 145 ? 3.184 23.875 8.578 1 98.5 145 ILE B O 1
ATOM 3545 N N . HIS B 1 146 ? 4.773 25.125 9.555 1 98 146 HIS B N 1
ATOM 3546 C CA . HIS B 1 146 ? 5.668 25 8.406 1 98 146 HIS B CA 1
ATOM 3547 C C . HIS B 1 146 ? 6.25 23.594 8.312 1 98 146 HIS B C 1
ATOM 3549 O O . HIS B 1 146 ? 6.637 23.156 7.227 1 98 146 HIS B O 1
ATOM 3555 N N . LEU B 1 147 ? 6.301 22.922 9.391 1 98.5 147 LEU B N 1
ATOM 3556 C CA . LEU B 1 147 ? 6.895 21.594 9.414 1 98.5 147 LEU B CA 1
ATOM 3557 C C . LEU B 1 147 ? 5.832 20.516 9.219 1 98.5 147 LEU B C 1
ATOM 3559 O O . LEU B 1 147 ? 6.152 19.359 8.93 1 98.5 147 LEU B O 1
ATOM 3563 N N . LYS B 1 148 ? 4.602 20.828 9.258 1 97.75 148 LYS B N 1
ATOM 3564 C CA . LYS B 1 148 ? 3.465 19.922 9.312 1 97.75 148 LYS B CA 1
ATOM 3565 C C . LYS B 1 148 ? 3.41 19.031 8.07 1 97.75 148 LYS B C 1
ATOM 3567 O O . LYS B 1 148 ? 3.049 17.859 8.148 1 97.75 148 LYS B O 1
ATOM 3572 N N . SER B 1 149 ? 3.805 19.562 6.902 1 98.06 149 SER B N 1
ATOM 3573 C CA . SER B 1 149 ? 3.678 18.859 5.633 1 98.06 149 SER B CA 1
ATOM 3574 C C . SER B 1 149 ? 4.973 18.141 5.27 1 98.06 149 SER B C 1
ATOM 3576 O O . SER B 1 149 ? 5.254 17.922 4.09 1 98.06 149 SER B O 1
ATOM 3578 N N . PHE B 1 150 ? 5.758 17.766 6.27 1 98.62 150 PHE B N 1
ATOM 3579 C CA . PHE B 1 150 ? 7.051 17.141 6 1 98.62 150 PHE B CA 1
ATOM 3580 C C . PHE B 1 150 ? 6.871 15.859 5.195 1 98.62 150 PHE B C 1
ATOM 3582 O O . PHE B 1 150 ? 7.746 15.484 4.406 1 98.62 150 PHE B O 1
ATOM 3589 N N . ASP B 1 151 ? 5.801 15.156 5.422 1 98.56 151 ASP B N 1
ATOM 3590 C CA . ASP B 1 151 ? 5.582 13.898 4.715 1 98.56 151 ASP B CA 1
ATOM 3591 C C . ASP B 1 151 ? 5.473 14.133 3.209 1 98.56 151 ASP B C 1
ATOM 3593 O O . ASP B 1 151 ? 6.012 13.359 2.416 1 98.56 151 ASP B O 1
ATOM 3597 N N . TYR B 1 152 ? 4.836 15.258 2.758 1 98.5 152 TYR B N 1
ATOM 3598 C CA . TYR B 1 152 ? 4.77 15.57 1.336 1 98.5 152 TYR B CA 1
ATOM 3599 C C . TYR B 1 152 ? 6.16 15.836 0.773 1 98.5 152 TYR B C 1
ATOM 3601 O O . TYR B 1 152 ? 6.461 15.461 -0.36 1 98.5 152 TYR B O 1
ATOM 3609 N N . ARG B 1 153 ? 6.949 16.484 1.543 1 98.56 153 ARG B N 1
ATOM 3610 C CA . ARG B 1 153 ? 8.312 16.766 1.1 1 98.56 153 ARG B CA 1
ATOM 3611 C C . ARG B 1 153 ? 9.133 15.477 1.008 1 98.56 153 ARG B C 1
ATOM 3613 O O . ARG B 1 153 ? 9.906 15.289 0.069 1 98.56 153 ARG B O 1
ATOM 3620 N N . VAL B 1 154 ? 8.914 14.609 1.975 1 98.81 154 VAL B N 1
ATOM 3621 C CA . VAL B 1 154 ? 9.57 13.305 1.929 1 98.81 154 VAL B CA 1
ATOM 3622 C C . VAL B 1 154 ? 9.141 12.555 0.67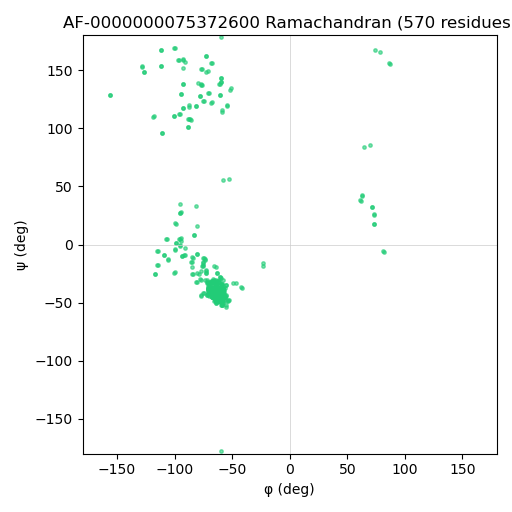 1 98.81 154 VAL B C 1
ATOM 3624 O O . VAL B 1 154 ? 9.977 12.023 -0.06 1 98.81 154 VAL B O 1
ATOM 3627 N N . LEU B 1 155 ? 7.867 12.477 0.403 1 98.69 155 LEU B N 1
ATOM 3628 C CA . LEU B 1 155 ? 7.352 11.766 -0.762 1 98.69 155 LEU B CA 1
ATOM 3629 C C . LEU B 1 155 ? 7.91 12.359 -2.051 1 98.69 155 LEU B C 1
ATOM 3631 O O . LEU B 1 155 ? 8.266 11.625 -2.975 1 98.69 155 LEU B O 1
ATOM 3635 N N . ASN B 1 156 ? 7.961 13.672 -2.08 1 98.5 156 ASN B N 1
ATOM 3636 C CA . ASN B 1 156 ? 8.516 14.352 -3.246 1 98.5 156 ASN B CA 1
ATOM 3637 C C . ASN B 1 156 ? 9.977 13.961 -3.477 1 98.5 156 ASN B C 1
ATOM 3639 O O . ASN B 1 156 ? 10.367 13.641 -4.598 1 98.5 156 ASN B O 1
ATOM 3643 N N . LEU B 1 157 ? 10.719 14.023 -2.434 1 98.75 157 LEU B N 1
ATOM 3644 C CA . LEU B 1 157 ? 12.141 13.703 -2.523 1 98.75 157 LEU B CA 1
ATOM 3645 C C . LEU B 1 157 ? 12.344 12.234 -2.896 1 98.75 157 LEU B C 1
ATOM 3647 O O . LEU B 1 157 ? 13.234 11.906 -3.676 1 98.75 157 LEU B O 1
ATOM 3651 N N . LEU B 1 158 ? 11.547 11.359 -2.332 1 98.56 158 LEU B N 1
ATOM 3652 C CA . LEU B 1 158 ? 11.609 9.945 -2.684 1 98.56 158 LEU B CA 1
ATOM 3653 C C . LEU B 1 158 ? 11.328 9.742 -4.168 1 98.56 158 LEU B C 1
ATOM 3655 O O . LEU B 1 158 ? 11.992 8.93 -4.824 1 98.56 158 LEU B O 1
ATOM 3659 N N . LEU B 1 159 ? 10.336 10.453 -4.645 1 97.75 159 LEU B N 1
ATOM 3660 C CA . LEU B 1 159 ? 9.992 10.305 -6.051 1 97.75 159 LEU B CA 1
ATOM 3661 C C . LEU B 1 159 ? 11.141 10.75 -6.949 1 97.75 159 LEU B C 1
ATOM 3663 O O . LEU B 1 159 ? 11.414 10.125 -7.977 1 97.75 159 LEU B O 1
ATOM 3667 N N . TYR B 1 160 ? 11.82 11.859 -6.578 1 98.19 160 TYR B N 1
ATOM 3668 C CA . TYR B 1 160 ? 13.016 12.258 -7.309 1 98.19 160 TYR B CA 1
ATOM 3669 C C . TYR B 1 160 ? 14.039 11.133 -7.336 1 98.19 160 TYR B C 1
ATOM 3671 O O . TYR B 1 160 ? 14.625 10.836 -8.383 1 98.19 160 TYR B O 1
ATOM 3679 N N . GLN B 1 161 ? 14.25 10.5 -6.199 1 97.75 161 GLN B N 1
ATOM 3680 C CA . GLN B 1 161 ? 15.227 9.422 -6.09 1 97.75 161 GLN B CA 1
ATOM 3681 C C . GLN B 1 161 ? 14.805 8.203 -6.91 1 97.75 161 GLN B C 1
ATOM 3683 O O . GLN B 1 161 ? 15.625 7.594 -7.598 1 97.75 161 GLN B O 1
ATOM 3688 N N . LEU B 1 162 ? 13.57 7.863 -6.844 1 96.69 162 LEU B N 1
ATOM 3689 C CA . LEU B 1 162 ? 13.047 6.707 -7.559 1 96.69 162 LEU B CA 1
ATOM 3690 C C . LEU B 1 162 ? 13.164 6.895 -9.062 1 96.69 162 LEU B C 1
ATOM 3692 O O . LEU B 1 162 ? 13.352 5.926 -9.805 1 96.69 162 LEU B O 1
ATOM 3696 N N . ARG B 1 163 ? 13.07 8.102 -9.492 1 95.56 163 ARG B N 1
ATOM 3697 C CA . ARG B 1 163 ? 13.117 8.406 -10.914 1 95.56 163 ARG B CA 1
ATOM 3698 C C . ARG B 1 163 ? 14.547 8.688 -11.367 1 95.56 163 ARG B C 1
ATOM 3700 O O . ARG B 1 163 ? 14.812 8.82 -12.562 1 95.56 163 ARG B O 1
ATOM 3707 N N . GLY B 1 164 ? 15.477 8.812 -10.469 1 95.75 164 GLY B N 1
ATOM 3708 C CA . GLY B 1 164 ? 16.859 9.125 -10.789 1 95.75 164 GLY B CA 1
ATOM 3709 C C . GLY B 1 164 ? 17.047 10.555 -11.258 1 95.75 164 GLY B C 1
ATOM 3710 O O . GLY B 1 164 ? 17.875 10.812 -12.141 1 95.75 164 GLY B O 1
ATOM 3711 N N . GLU B 1 165 ? 16.203 11.445 -10.703 1 96.94 165 GLU B N 1
ATOM 3712 C CA . GLU B 1 165 ? 16.266 12.852 -11.102 1 96.94 165 GLU B CA 1
ATOM 3713 C C . GLU B 1 165 ? 16.766 13.734 -9.969 1 96.94 165 GLU B C 1
ATOM 3715 O O . GLU B 1 165 ? 16.594 13.398 -8.789 1 96.94 165 GLU B O 1
ATOM 3720 N N . GLU B 1 166 ? 17.312 14.758 -10.367 1 97.06 166 GLU B N 1
ATOM 3721 C CA . GLU B 1 166 ? 17.75 15.742 -9.375 1 97.06 166 GLU B CA 1
ATOM 3722 C C . GLU B 1 166 ? 16.562 16.547 -8.852 1 97.06 166 GLU B C 1
ATOM 3724 O O . GLU B 1 166 ? 15.625 16.844 -9.602 1 97.06 166 GLU B O 1
ATOM 3729 N N . VAL B 1 167 ? 16.734 16.953 -7.668 1 98.06 167 VAL B N 1
ATOM 3730 C CA . VAL B 1 167 ? 15.672 17.719 -7.027 1 98.06 167 VAL B CA 1
ATOM 3731 C C . VAL B 1 167 ? 15.586 19.109 -7.664 1 98.06 167 VAL B C 1
ATOM 3733 O O . VAL B 1 167 ? 16.609 19.781 -7.863 1 98.06 167 VAL B O 1
ATOM 3736 N N . ASN B 1 168 ? 14.406 19.5 -8.039 1 97.88 168 ASN B N 1
ATOM 3737 C CA . ASN B 1 168 ? 14.148 20.859 -8.516 1 97.88 168 ASN B CA 1
ATOM 3738 C C . ASN B 1 168 ? 13.812 21.812 -7.371 1 97.88 168 ASN B C 1
ATOM 3740 O O . ASN B 1 168 ? 12.68 21.844 -6.895 1 97.88 168 ASN B O 1
ATOM 3744 N N . ASP B 1 169 ? 14.688 22.672 -7.062 1 97.12 169 ASP B N 1
ATOM 3745 C CA . ASP B 1 169 ? 14.547 23.516 -5.879 1 97.12 169 ASP B CA 1
ATOM 3746 C C . ASP B 1 169 ? 13.445 24.562 -6.066 1 97.12 169 ASP B C 1
ATOM 3748 O O . ASP B 1 169 ? 12.781 24.953 -5.105 1 97.12 169 ASP B O 1
ATOM 3752 N N . LEU B 1 170 ? 13.258 25 -7.242 1 97.5 170 LEU B N 1
ATOM 3753 C CA . LEU B 1 170 ? 12.156 25.922 -7.5 1 97.5 170 LEU B CA 1
ATOM 3754 C C . LEU B 1 170 ? 10.812 25.25 -7.199 1 97.5 170 LEU B C 1
ATOM 3756 O O . LEU B 1 170 ? 9.938 25.859 -6.586 1 97.5 170 LEU B O 1
ATOM 3760 N N . HIS B 1 171 ? 10.664 24 -7.703 1 97.81 171 HIS B N 1
ATOM 3761 C CA . HIS B 1 171 ? 9.453 23.25 -7.402 1 97.81 171 HIS B CA 1
ATOM 3762 C C . HIS B 1 171 ? 9.258 23.094 -5.898 1 97.81 171 HIS B C 1
ATOM 3764 O O . HIS B 1 171 ? 8.156 23.281 -5.383 1 97.81 171 HIS B O 1
ATOM 3770 N N . MET B 1 172 ? 10.328 22.781 -5.211 1 97.94 172 MET B N 1
ATOM 3771 C CA . MET B 1 172 ? 10.242 22.562 -3.77 1 97.94 172 MET B CA 1
ATOM 3772 C C . MET B 1 172 ? 9.852 23.844 -3.051 1 97.94 172 MET B C 1
ATOM 3774 O O . MET B 1 172 ? 9.078 23.812 -2.094 1 97.94 172 MET B O 1
ATOM 3778 N N . GLU B 1 173 ? 10.398 24.953 -3.461 1 97.38 173 GLU B N 1
ATOM 3779 C CA . GLU B 1 173 ? 10.078 26.234 -2.859 1 97.38 173 GLU B CA 1
ATOM 3780 C C . GLU B 1 173 ? 8.609 26.594 -3.076 1 97.38 173 GLU B C 1
ATOM 3782 O O . GLU B 1 173 ? 7.918 27 -2.141 1 97.38 173 GLU B O 1
ATOM 3787 N N . PHE B 1 174 ? 8.18 26.453 -4.281 1 98.12 174 PHE B N 1
ATOM 3788 C CA . PHE B 1 174 ? 6.781 26.734 -4.59 1 98.12 174 PHE B CA 1
ATOM 3789 C C . PHE B 1 174 ? 5.855 25.859 -3.746 1 98.12 174 PHE B C 1
ATOM 3791 O O . PHE B 1 174 ? 4.891 26.359 -3.164 1 98.12 174 PHE B O 1
ATOM 3798 N N . LEU B 1 175 ? 6.184 24.578 -3.693 1 96.88 175 LEU B N 1
ATOM 3799 C CA . LEU B 1 175 ? 5.332 23.641 -2.979 1 96.88 175 LEU B CA 1
ATOM 3800 C C . LEU B 1 175 ? 5.32 23.938 -1.484 1 96.88 175 LEU B C 1
ATOM 3802 O O . LEU B 1 175 ? 4.305 23.734 -0.814 1 96.88 175 LEU B O 1
ATOM 3806 N N . SER B 1 176 ? 6.406 24.438 -0.989 1 96.56 176 SER B N 1
ATOM 3807 C CA . SER B 1 176 ? 6.457 24.797 0.424 1 96.56 176 SER B CA 1
ATOM 3808 C C . SER B 1 176 ? 5.449 25.891 0.753 1 96.56 176 SER B C 1
ATOM 3810 O O . SER B 1 176 ? 4.789 25.844 1.792 1 96.56 176 SER B O 1
ATOM 3812 N N . VAL B 1 177 ? 5.301 26.844 -0.086 1 96.88 177 VAL B N 1
ATOM 3813 C CA . VAL B 1 177 ? 4.352 27.938 0.115 1 96.88 177 VAL B CA 1
ATOM 3814 C C . VAL B 1 177 ? 2.926 27.422 -0.059 1 96.88 177 VAL B C 1
ATOM 3816 O O . VAL B 1 177 ? 2.031 27.766 0.719 1 96.88 177 VAL B O 1
ATOM 3819 N N . SER B 1 178 ? 2.762 26.609 -1.051 1 95.81 178 SER B N 1
ATOM 3820 C CA . SER B 1 178 ? 1.456 26 -1.281 1 95.81 178 SER B CA 1
ATOM 3821 C C . SER B 1 178 ? 1.018 25.156 -0.085 1 95.81 178 SER B C 1
ATOM 3823 O O . SER B 1 178 ? -0.137 25.234 0.341 1 95.81 178 SER B O 1
ATOM 3825 N N . GLU B 1 179 ? 1.925 24.406 0.42 1 96.56 179 GLU B N 1
ATOM 3826 C CA . GLU B 1 179 ? 1.652 23.562 1.58 1 96.56 179 GLU B CA 1
ATOM 3827 C C . GLU B 1 179 ? 1.158 24.391 2.762 1 96.56 179 GLU B C 1
ATOM 3829 O O . GLU B 1 179 ? 0.233 23.984 3.469 1 96.56 179 GLU B O 1
ATOM 3834 N N . PHE B 1 180 ? 1.778 25.5 2.973 1 97.06 180 PHE B N 1
ATOM 3835 C CA . PHE B 1 180 ? 1.398 26.375 4.07 1 97.06 180 PHE B CA 1
ATOM 3836 C C . PHE B 1 180 ? -0.056 26.812 3.936 1 97.06 180 PHE B C 1
ATOM 3838 O O . PHE B 1 180 ? -0.827 26.719 4.895 1 97.06 180 PHE B O 1
ATOM 3845 N N . LEU B 1 181 ? -0.412 27.234 2.785 1 95.75 181 LEU B N 1
ATOM 3846 C CA . LEU B 1 181 ? -1.769 27.703 2.531 1 95.75 181 LEU B CA 1
ATOM 3847 C C . LEU B 1 181 ? -2.771 26.562 2.648 1 95.75 181 LEU B C 1
ATOM 3849 O O . LEU B 1 181 ? -3.863 26.75 3.195 1 95.75 181 LEU B O 1
ATOM 3853 N N . VAL B 1 182 ? -2.4 25.422 2.197 1 93.88 182 VAL B N 1
ATOM 3854 C CA . VAL B 1 182 ? -3.275 24.25 2.268 1 93.88 182 VAL B CA 1
ATOM 3855 C C . VAL B 1 182 ? -3.463 23.828 3.725 1 93.88 182 VAL B C 1
ATOM 3857 O O . VAL B 1 182 ? -4.57 23.484 4.141 1 93.88 182 VAL B O 1
ATOM 3860 N N . GLU B 1 183 ? -2.379 23.906 4.496 1 96.25 183 GLU B N 1
ATOM 3861 C CA . GLU B 1 183 ? -2.469 23.547 5.91 1 96.25 183 GLU B CA 1
ATOM 3862 C C . GLU B 1 183 ? -3.402 24.5 6.656 1 96.25 183 GLU B C 1
ATOM 3864 O O . GLU B 1 183 ? -4.156 24.062 7.535 1 96.25 183 GLU B O 1
ATOM 3869 N N . ILE B 1 184 ? -3.293 25.734 6.328 1 96.19 184 ILE B N 1
ATOM 3870 C CA . ILE B 1 184 ? -4.191 26.688 6.957 1 96.19 184 ILE B CA 1
ATOM 3871 C C . ILE B 1 184 ? -5.637 26.359 6.59 1 96.19 184 ILE B C 1
ATOM 3873 O O . ILE B 1 184 ? -6.516 26.359 7.457 1 96.19 184 ILE B O 1
ATOM 3877 N N . SER B 1 185 ? -5.824 26.125 5.344 1 93.12 185 SER B N 1
ATOM 3878 C CA . SER B 1 185 ? -7.168 25.797 4.891 1 93.12 185 SER B CA 1
ATOM 3879 C C . SER B 1 185 ? -7.711 24.578 5.633 1 93.12 185 SER B C 1
ATOM 3881 O O . SER B 1 185 ? -8.859 24.578 6.078 1 93.12 185 SER B O 1
ATOM 3883 N N . ASP B 1 186 ? -6.906 23.594 5.781 1 92.75 186 ASP B N 1
ATOM 3884 C CA . ASP B 1 186 ? -7.309 22.391 6.488 1 92.75 186 ASP B CA 1
ATOM 3885 C C . ASP B 1 186 ? -7.598 22.672 7.961 1 92.75 186 ASP B C 1
ATOM 3887 O O . ASP B 1 186 ? -8.562 22.156 8.523 1 92.75 186 ASP B O 1
ATOM 3891 N N . ASP B 1 187 ? -6.766 23.438 8.555 1 96.44 187 ASP B N 1
ATOM 3892 C CA . ASP B 1 187 ? -6.973 23.828 9.953 1 96.44 187 ASP B CA 1
ATOM 3893 C C . ASP B 1 187 ? -8.305 24.547 10.125 1 96.44 187 ASP B C 1
ATOM 3895 O O . ASP B 1 187 ? -9.031 24.312 11.094 1 96.44 187 ASP B O 1
ATOM 3899 N N . LEU B 1 188 ? -8.57 25.438 9.203 1 95.56 188 LEU B N 1
ATOM 3900 C CA . LEU B 1 188 ? -9.82 26.188 9.305 1 95.56 188 LEU B CA 1
ATOM 3901 C C . LEU B 1 188 ? -11.023 25.281 9.109 1 95.56 188 LEU B C 1
ATOM 3903 O O . LEU B 1 188 ? -12.031 25.406 9.805 1 95.56 188 LEU B O 1
ATOM 3907 N N . PHE B 1 189 ? -10.906 24.375 8.289 1 92.12 189 PHE B N 1
ATOM 3908 C CA . PHE B 1 189 ? -11.977 23.438 8.016 1 92.12 189 PHE B CA 1
ATOM 3909 C C . PHE B 1 189 ? -12.195 22.5 9.203 1 92.12 189 PHE B C 1
ATOM 3911 O O . PHE B 1 189 ? -13.336 22.188 9.547 1 92.12 189 PHE B O 1
ATOM 3918 N N . ASP B 1 190 ? -11.125 22.109 9.844 1 94.12 190 ASP B N 1
ATOM 3919 C CA . ASP B 1 190 ? -11.195 21.125 10.914 1 94.12 190 ASP B CA 1
ATOM 3920 C C . ASP B 1 190 ? -11.172 21.781 12.289 1 94.12 190 ASP B C 1
ATOM 3922 O O . ASP B 1 190 ? -10.938 21.125 13.297 1 94.12 190 ASP B O 1
ATOM 3926 N N . TYR B 1 191 ? -11.445 22.984 12.352 1 96.38 191 TYR B N 1
ATOM 3927 C CA . TYR B 1 191 ? -11.227 23.766 13.555 1 96.38 191 TYR B CA 1
ATOM 3928 C C . TYR B 1 191 ? -11.938 23.156 14.75 1 96.38 191 TYR B C 1
ATOM 3930 O O . TYR B 1 191 ? -11.312 22.844 15.766 1 96.38 191 TYR B O 1
ATOM 3938 N N . GLU B 1 192 ? -13.203 22.875 14.641 1 95.25 192 GLU B N 1
ATOM 3939 C CA . GLU B 1 192 ? -13.992 22.359 15.758 1 95.25 192 GLU B CA 1
ATOM 3940 C C . GLU B 1 192 ? -13.492 20.984 16.188 1 95.25 192 GLU B C 1
ATOM 3942 O O . GLU B 1 192 ? -13.359 20.703 17.375 1 95.25 192 GLU B O 1
ATOM 3947 N N . ASP B 1 193 ? -13.195 20.188 15.227 1 93.12 193 ASP B N 1
ATOM 3948 C CA . ASP B 1 193 ? -12.695 18.844 15.523 1 93.12 193 ASP B CA 1
ATOM 3949 C C . ASP B 1 193 ? -11.344 18.922 16.234 1 93.12 193 ASP B C 1
ATOM 3951 O O . ASP B 1 193 ? -11.07 18.125 17.125 1 93.12 193 ASP B O 1
ATOM 3955 N N . ASP B 1 194 ? -10.531 19.812 15.75 1 94.19 194 ASP B N 1
ATOM 3956 C CA . ASP B 1 194 ? -9.203 19.938 16.344 1 94.19 194 ASP B CA 1
ATOM 3957 C C . ASP B 1 194 ? -9.281 20.406 17.797 1 94.19 194 ASP B C 1
ATOM 3959 O O . ASP B 1 194 ? -8.469 20.016 18.625 1 94.19 194 ASP B O 1
ATOM 3963 N N . VAL B 1 195 ? -10.266 21.203 18.062 1 93.75 195 VAL B N 1
ATOM 3964 C CA . VAL B 1 195 ? -10.5 21.625 19.438 1 93.75 195 VAL B CA 1
ATOM 3965 C C . VAL B 1 195 ? -10.938 20.438 20.281 1 93.75 195 VAL B C 1
ATOM 3967 O O . VAL B 1 195 ? -10.422 20.219 21.391 1 93.75 195 VAL B O 1
ATOM 3970 N N . LEU B 1 196 ? -11.836 19.688 19.734 1 90.56 196 LEU B N 1
ATOM 3971 C CA . LEU B 1 196 ? -12.375 18.547 20.469 1 90.56 196 LEU B CA 1
ATOM 3972 C C . LEU B 1 196 ? -11.289 17.516 20.75 1 90.56 196 LEU B C 1
ATOM 3974 O O . LEU B 1 196 ? -11.25 16.938 21.844 1 90.56 196 LEU B O 1
ATOM 3978 N N . GLU B 1 197 ? -10.414 17.375 19.875 1 90.12 197 GLU B N 1
ATOM 3979 C CA . GLU B 1 197 ? -9.43 16.297 19.953 1 90.12 197 GLU B CA 1
ATOM 3980 C C . GLU B 1 197 ? -8.094 16.812 20.5 1 90.12 197 GLU B C 1
ATOM 3982 O O . GLU B 1 197 ? -7.148 16.047 20.672 1 90.12 197 GLU B O 1
ATOM 3987 N N . ASN B 1 198 ? -8.016 18.109 20.719 1 92.44 198 ASN B N 1
ATOM 3988 C CA . ASN B 1 198 ? -6.801 18.75 21.219 1 92.44 198 ASN B CA 1
ATOM 3989 C C . ASN B 1 198 ? -5.645 18.594 20.234 1 92.44 198 ASN B C 1
ATOM 3991 O O . ASN B 1 198 ? -4.535 18.25 20.625 1 92.44 198 ASN B O 1
ATOM 3995 N N . ASN B 1 199 ? -5.926 18.766 18.984 1 93.69 199 ASN B N 1
ATOM 3996 C CA . ASN B 1 199 ? -4.918 18.734 17.938 1 93.69 199 ASN B CA 1
ATOM 3997 C C . ASN B 1 199 ? -4.371 20.125 17.641 1 93.69 199 ASN B C 1
ATOM 3999 O O . ASN B 1 199 ? -5.004 21.125 17.969 1 93.69 199 ASN B O 1
ATOM 4003 N N . PHE B 1 200 ? -3.258 20.141 17.078 1 97.31 200 PHE B N 1
ATOM 4004 C CA . PHE B 1 200 ? -2.695 21.406 16.625 1 97.31 200 PHE B CA 1
ATOM 4005 C C . PHE B 1 200 ? -3.598 22.062 15.578 1 97.31 200 PHE B C 1
ATOM 4007 O O . PHE B 1 200 ? -4.117 21.375 14.695 1 97.31 200 PHE B O 1
ATOM 4014 N N . ASN B 1 201 ? -3.771 23.328 15.688 1 97.94 201 ASN B N 1
ATOM 4015 C CA . ASN B 1 201 ? -4.523 24.172 14.773 1 97.94 201 ASN B CA 1
ATOM 4016 C C . ASN B 1 201 ? -4.059 25.625 14.844 1 97.94 201 ASN B C 1
ATOM 4018 O O . ASN B 1 201 ? -4.035 26.219 15.914 1 97.94 201 ASN B O 1
ATOM 4022 N N . ILE B 1 202 ? -3.807 26.094 13.742 1 98.44 202 ILE B N 1
ATOM 4023 C CA . ILE B 1 202 ? -3.152 27.391 13.719 1 98.44 202 ILE B CA 1
ATOM 4024 C C . ILE B 1 202 ? -4.09 28.453 14.297 1 98.44 202 ILE B C 1
ATOM 4026 O O . ILE B 1 202 ? -3.645 29.375 14.984 1 98.44 202 ILE B O 1
ATOM 4030 N N . LEU B 1 203 ? -5.344 28.344 14.023 1 98 203 LEU B N 1
ATOM 4031 C CA . LEU B 1 203 ? -6.289 29.328 14.547 1 98 203 LEU B CA 1
ATOM 4032 C C . LEU B 1 203 ? -6.395 29.219 16.062 1 98 203 LEU B C 1
ATOM 4034 O O . LEU B 1 203 ? -6.453 30.234 16.766 1 98 203 LEU B O 1
ATOM 4038 N N . ARG B 1 204 ? -6.434 27.984 16.578 1 97.12 204 ARG B N 1
ATOM 4039 C CA . ARG B 1 204 ? -6.398 27.75 18.016 1 97.12 204 ARG B CA 1
ATOM 4040 C C . ARG B 1 204 ? -5.18 28.406 18.656 1 97.12 204 ARG B C 1
ATOM 4042 O O . ARG B 1 204 ? -5.297 29.078 19.688 1 97.12 204 ARG B O 1
ATOM 4049 N N . MET B 1 205 ? -4.074 28.25 18.016 1 98.38 205 MET B N 1
ATOM 4050 C CA . MET B 1 205 ? -2.818 28.766 18.562 1 98.38 205 MET B CA 1
ATOM 4051 C C . MET B 1 205 ? -2.799 30.297 18.516 1 98.38 205 MET B C 1
ATOM 4053 O O . MET B 1 205 ? -2.361 30.938 19.453 1 98.38 205 MET B O 1
ATOM 4057 N N . PHE B 1 206 ? -3.244 30.828 17.391 1 98.25 206 PHE B N 1
ATOM 4058 C CA . PHE B 1 206 ? -3.271 32.281 17.25 1 98.25 206 PHE B CA 1
ATOM 4059 C C . PHE B 1 206 ? -4.199 32.906 18.281 1 98.25 206 PHE B C 1
ATOM 4061 O O . PHE B 1 206 ? -3.891 33.969 18.828 1 98.25 206 PHE B O 1
ATOM 4068 N N . ALA B 1 207 ? -5.379 32.281 18.5 1 97.38 207 ALA B N 1
ATOM 4069 C CA . ALA B 1 207 ? -6.305 32.781 19.516 1 97.38 207 ALA B CA 1
ATOM 4070 C C . ALA B 1 207 ? -5.629 32.844 20.875 1 97.38 207 ALA B C 1
ATOM 4072 O O . ALA B 1 207 ? -5.867 33.781 21.641 1 97.38 207 ALA B O 1
ATOM 4073 N N . LYS B 1 208 ? -4.867 31.922 21.156 1 96.94 208 LYS B N 1
ATOM 4074 C CA . LYS B 1 208 ? -4.16 31.891 22.422 1 96.94 208 LYS B CA 1
ATOM 4075 C C . LYS B 1 208 ? -3.092 32.969 22.484 1 96.94 208 LYS B C 1
ATOM 4077 O O . LYS B 1 208 ? -2.92 33.625 23.516 1 96.94 208 LYS B O 1
ATOM 4082 N N . VAL B 1 209 ? -2.365 33.188 21.391 1 97.69 209 VAL B N 1
ATOM 4083 C CA . VAL B 1 209 ? -1.23 34.125 21.359 1 97.69 209 VAL B CA 1
ATOM 4084 C C . VAL B 1 209 ? -1.729 35.562 21.281 1 97.69 209 VAL B C 1
ATOM 4086 O O . VAL B 1 209 ? -1.249 36.438 22.016 1 97.69 209 VAL B O 1
ATOM 4089 N N . TYR B 1 210 ? -2.727 35.812 20.453 1 97 210 TYR B N 1
ATOM 4090 C CA . TYR B 1 210 ? -3.098 37.188 20.125 1 97 210 TYR B CA 1
ATOM 4091 C C . TYR B 1 210 ? -4.426 37.562 20.766 1 97 210 TYR B C 1
ATOM 4093 O O . TYR B 1 210 ? -4.801 38.75 20.797 1 97 210 TYR B O 1
ATOM 4101 N N . GLY B 1 211 ? -5.145 36.594 21.359 1 95.44 211 GLY B N 1
ATOM 4102 C CA . GLY B 1 211 ? -6.5 36.812 21.844 1 95.44 211 GLY B CA 1
ATOM 4103 C C . GLY B 1 211 ? -7.555 36.594 20.766 1 95.44 211 GLY B C 1
ATOM 4104 O O . GLY B 1 211 ? -7.254 36.688 19.578 1 95.44 211 GLY B O 1
ATOM 4105 N N . PRO B 1 212 ? -8.719 36.312 21.125 1 94.5 212 PRO B N 1
ATOM 4106 C CA . PRO B 1 212 ? -9.789 35.969 20.188 1 94.5 212 PRO B CA 1
ATOM 4107 C C . PRO B 1 212 ? -10.125 37.094 19.219 1 94.5 212 PRO B C 1
ATOM 4109 O O . PRO B 1 212 ? -10.508 36.844 18.078 1 94.5 212 PRO B O 1
ATOM 4112 N N . SER B 1 213 ? -9.992 38.312 19.625 1 94.75 213 SER B N 1
ATOM 4113 C CA . SER B 1 213 ? -10.398 39.438 18.797 1 94.75 213 SER B CA 1
ATOM 4114 C C . SER B 1 213 ? -9.375 39.719 17.688 1 94.75 213 SER B C 1
ATOM 4116 O O . SER B 1 213 ? -9.734 40.094 16.578 1 94.75 213 SER B O 1
ATOM 4118 N N . THR B 1 214 ? -8.148 39.469 17.891 1 97.12 214 THR B N 1
ATOM 4119 C CA . THR B 1 214 ? -7.062 39.844 16.984 1 97.12 214 THR B CA 1
ATOM 4120 C C . THR B 1 214 ? -6.625 38.656 16.125 1 97.12 214 THR B C 1
ATOM 4122 O O . THR B 1 214 ? -6.09 38.812 15.039 1 97.12 214 THR B O 1
ATOM 4125 N N . ALA B 1 215 ? -6.855 37.469 16.547 1 97.5 215 ALA B N 1
ATOM 4126 C CA . ALA B 1 215 ? -6.336 36.25 15.945 1 97.5 215 ALA B CA 1
ATOM 4127 C C . ALA B 1 215 ? -6.758 36.125 14.484 1 97.5 215 ALA B C 1
ATOM 4129 O O . ALA B 1 215 ? -5.93 35.844 13.617 1 97.5 215 ALA B O 1
ATOM 4130 N N . PRO B 1 216 ? -8.031 36.375 14.164 1 96.38 216 PRO B N 1
ATOM 4131 C CA . PRO B 1 216 ? -8.438 36.219 12.766 1 96.38 216 PRO B CA 1
ATOM 4132 C C . PRO B 1 216 ? -7.719 37.219 11.844 1 96.38 216 PRO B C 1
ATOM 4134 O O . PRO B 1 216 ? -7.324 36.844 10.734 1 96.38 216 PRO B O 1
ATOM 4137 N N . ALA B 1 217 ? -7.598 38.406 12.336 1 96.56 217 ALA B N 1
ATOM 4138 C CA . ALA B 1 217 ? -6.938 39.438 11.523 1 96.56 217 ALA B CA 1
ATOM 4139 C C . ALA B 1 217 ? -5.465 39.094 11.305 1 96.56 217 ALA B C 1
ATOM 4141 O O . ALA B 1 217 ? -4.926 39.312 10.219 1 96.56 217 ALA B O 1
ATOM 4142 N N . MET B 1 218 ? -4.816 38.625 12.328 1 97.56 218 MET B N 1
ATOM 4143 C CA . MET B 1 218 ? -3.416 38.25 12.211 1 97.56 218 MET B CA 1
ATOM 4144 C C . MET B 1 218 ? -3.258 37.094 11.227 1 97.56 218 MET B C 1
ATOM 4146 O O . MET B 1 218 ? -2.328 37.094 10.414 1 97.56 218 MET B O 1
ATOM 4150 N N . LEU B 1 219 ? -4.133 36.125 11.32 1 97.69 219 LEU B N 1
ATOM 4151 C CA . LEU B 1 219 ? -4.082 34.969 10.398 1 97.69 219 LEU B CA 1
ATOM 4152 C C . LEU B 1 219 ? -4.301 35.438 8.961 1 97.69 219 LEU B C 1
ATOM 4154 O O . LEU B 1 219 ? -3.615 34.969 8.047 1 97.69 219 LEU B O 1
ATOM 4158 N N . ALA B 1 220 ? -5.23 36.344 8.742 1 95.94 220 ALA B N 1
ATOM 4159 C CA . ALA B 1 220 ? -5.508 36.875 7.418 1 95.94 220 ALA B CA 1
ATOM 4160 C C . ALA B 1 220 ? -4.262 37.531 6.828 1 95.94 220 ALA B C 1
ATOM 4162 O O . ALA B 1 220 ? -4.023 37.469 5.621 1 95.94 220 ALA B O 1
ATOM 4163 N N . LYS B 1 221 ? -3.58 38.219 7.684 1 96.69 221 LYS B N 1
ATOM 4164 C CA . LYS B 1 221 ? -2.35 38.844 7.227 1 96.69 221 LYS B CA 1
ATOM 4165 C C . LYS B 1 221 ? -1.344 37.812 6.727 1 96.69 221 LYS B C 1
ATOM 4167 O O . LYS B 1 221 ? -0.739 38 5.668 1 96.69 221 LYS B O 1
ATOM 4172 N N . TYR B 1 222 ? -1.13 36.75 7.512 1 96.25 222 TYR B N 1
ATOM 4173 C CA . TYR B 1 222 ? -0.218 35.688 7.109 1 96.25 222 TYR B CA 1
ATOM 4174 C C . TYR B 1 222 ? -0.68 35.031 5.809 1 96.25 222 TYR B C 1
ATOM 4176 O O . TYR B 1 222 ? 0.14 34.688 4.957 1 96.25 222 TYR B O 1
ATOM 4184 N N . ILE B 1 223 ? -1.978 34.875 5.629 1 96.25 223 ILE B N 1
ATOM 4185 C CA . ILE B 1 223 ? -2.545 34.281 4.422 1 96.25 223 ILE B CA 1
ATOM 4186 C C . ILE B 1 223 ? -2.25 35.188 3.223 1 96.25 223 ILE B C 1
ATOM 4188 O O . ILE B 1 223 ? -1.756 34.719 2.193 1 96.25 223 ILE B O 1
ATOM 4192 N N . THR B 1 224 ? -2.504 36.469 3.387 1 95.69 224 THR B N 1
ATOM 4193 C CA . THR B 1 224 ? -2.299 37.406 2.309 1 95.69 224 THR B CA 1
ATOM 4194 C C . THR B 1 224 ? -0.837 37.438 1.873 1 95.69 224 THR B C 1
ATOM 4196 O O . THR B 1 224 ? -0.539 37.406 0.677 1 95.69 224 THR B O 1
ATOM 4199 N N . ASP B 1 225 ? 0.021 37.531 2.85 1 96.31 225 ASP B N 1
ATOM 4200 C CA . ASP B 1 225 ? 1.449 37.531 2.553 1 96.31 225 ASP B CA 1
ATOM 4201 C C . ASP B 1 225 ? 1.863 36.281 1.804 1 96.31 225 ASP B C 1
ATOM 4203 O O . ASP B 1 225 ? 2.648 36.344 0.855 1 96.31 225 ASP B O 1
ATOM 4207 N N . SER B 1 226 ? 1.391 35.188 2.223 1 96.38 226 SER B N 1
ATOM 4208 C CA . SER B 1 226 ? 1.747 33.906 1.615 1 96.38 226 SER B CA 1
ATOM 4209 C C . SER B 1 226 ? 1.137 33.75 0.225 1 96.38 226 SER B C 1
ATOM 4211 O O . SER B 1 226 ? 1.74 33.156 -0.666 1 96.38 226 SER B O 1
ATOM 4213 N N . GLU B 1 227 ? -0.073 34.281 0.041 1 95.94 227 GLU B N 1
ATOM 4214 C CA . GLU B 1 227 ? -0.7 34.25 -1.277 1 95.94 227 GLU B CA 1
ATOM 4215 C C . GLU B 1 227 ? 0.113 35.062 -2.285 1 95.94 227 GLU B C 1
ATOM 4217 O O . GLU B 1 227 ? 0.235 34.656 -3.447 1 95.94 227 GLU B O 1
ATOM 4222 N N . GLU B 1 228 ? 0.592 36.125 -1.842 1 96.31 228 GLU B N 1
ATOM 4223 C CA . GLU B 1 228 ? 1.432 36.938 -2.719 1 96.31 228 GLU B CA 1
ATOM 4224 C C . GLU B 1 228 ? 2.686 36.188 -3.141 1 96.31 228 GLU B C 1
ATOM 4226 O O . GLU B 1 228 ? 3.066 36.219 -4.312 1 96.31 228 GLU B O 1
ATOM 4231 N N . ARG B 1 229 ? 3.303 35.625 -2.186 1 96.69 229 ARG B N 1
ATOM 4232 C CA . ARG B 1 229 ? 4.477 34.844 -2.492 1 96.69 229 ARG B CA 1
ATOM 4233 C C . ARG B 1 229 ? 4.117 33.688 -3.424 1 96.69 229 ARG B C 1
ATOM 4235 O O . ARG B 1 229 ? 4.859 33.375 -4.359 1 96.69 229 ARG B O 1
ATOM 4242 N N . TYR B 1 230 ? 3.021 33 -3.156 1 96.56 230 TYR B N 1
ATOM 4243 C CA . TYR B 1 230 ? 2.508 31.938 -3.988 1 96.56 230 TYR B CA 1
ATOM 4244 C C . TYR B 1 230 ? 2.342 32.375 -5.434 1 96.56 230 TYR B C 1
ATOM 4246 O O . TYR B 1 230 ? 2.824 31.734 -6.359 1 96.56 230 TYR B O 1
ATOM 4254 N N . ASP B 1 231 ? 1.738 33.5 -5.621 1 95.38 231 ASP B N 1
ATOM 4255 C CA . ASP B 1 231 ? 1.477 34.031 -6.957 1 95.38 231 ASP B CA 1
ATOM 4256 C C . ASP B 1 231 ? 2.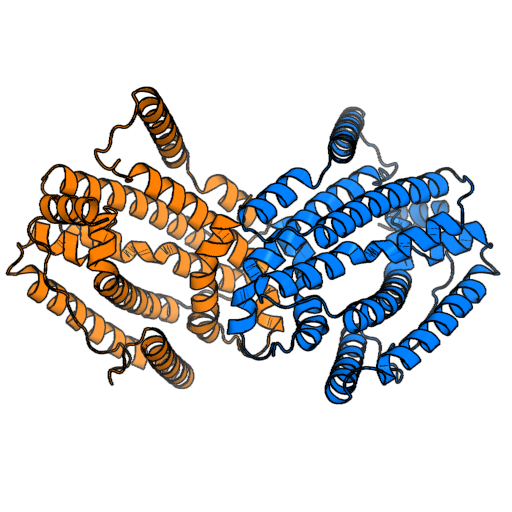779 34.344 -7.688 1 95.38 231 ASP B C 1
ATOM 4258 O O . ASP B 1 231 ? 2.908 34.062 -8.883 1 95.38 231 ASP B O 1
ATOM 4262 N N . ASN B 1 232 ? 3.662 34.906 -6.988 1 96.81 232 ASN B N 1
ATOM 4263 C CA . ASN B 1 232 ? 4.949 35.25 -7.586 1 96.81 232 ASN B CA 1
ATOM 4264 C C . ASN B 1 232 ? 5.711 34 -8.023 1 96.81 232 ASN B C 1
ATOM 4266 O O . ASN B 1 232 ? 6.285 33.969 -9.109 1 96.81 232 ASN B O 1
ATOM 4270 N N . LEU B 1 233 ? 5.695 33 -7.191 1 97.12 233 LEU B N 1
ATOM 4271 C CA . LEU B 1 233 ? 6.398 31.766 -7.512 1 97.12 233 LEU B CA 1
ATOM 4272 C C . LEU B 1 233 ? 5.691 31.016 -8.633 1 97.12 233 LEU B C 1
ATOM 4274 O O . LEU B 1 233 ? 6.348 30.422 -9.492 1 97.12 233 LEU B O 1
ATOM 4278 N N . LEU B 1 234 ? 4.406 31.016 -8.578 1 96.31 234 LEU B N 1
ATOM 4279 C CA . LEU B 1 234 ? 3.625 30.344 -9.609 1 96.31 234 LEU B CA 1
ATOM 4280 C C . LEU B 1 234 ? 3.984 30.875 -10.992 1 96.31 234 LEU B C 1
ATOM 4282 O O . LEU B 1 234 ? 4.059 30.109 -11.961 1 96.31 234 LEU B O 1
ATOM 4286 N N . LYS B 1 235 ? 4.266 32.125 -11.047 1 95.75 235 LYS B N 1
ATOM 4287 C CA . LYS B 1 235 ? 4.602 32.781 -12.312 1 95.75 235 LYS B CA 1
ATOM 4288 C C . LYS B 1 235 ? 5.984 32.375 -12.797 1 95.75 235 LYS B C 1
ATOM 4290 O O . LYS B 1 235 ? 6.293 32.5 -13.984 1 95.75 235 LYS B O 1
ATOM 4295 N N . THR B 1 236 ? 6.762 31.938 -11.883 1 97.12 236 THR B N 1
ATOM 4296 C CA . THR B 1 236 ? 8.125 31.562 -12.242 1 97.12 236 THR B CA 1
ATOM 4297 C C . THR B 1 236 ? 8.172 30.125 -12.742 1 97.12 236 THR B C 1
ATOM 4299 O O . THR B 1 236 ? 9.148 29.719 -13.367 1 97.12 236 THR B O 1
ATOM 4302 N N . LEU B 1 237 ? 7.16 29.328 -12.523 1 97.12 237 LEU B N 1
ATOM 4303 C CA . LEU B 1 237 ? 7.105 27.938 -12.992 1 97.12 237 LEU B CA 1
ATOM 4304 C C . LEU B 1 237 ? 6.887 27.891 -14.5 1 97.12 237 LEU B C 1
ATOM 4306 O O . LEU B 1 237 ? 6.5 28.891 -15.117 1 97.12 237 LEU B O 1
ATOM 4310 N N . ASP B 1 238 ? 7.195 26.719 -15.102 1 96.75 238 ASP B N 1
ATOM 4311 C CA . ASP B 1 238 ? 6.793 26.469 -16.484 1 96.75 238 ASP B CA 1
ATOM 4312 C C . ASP B 1 238 ? 5.301 26.75 -16.672 1 96.75 238 ASP B C 1
ATOM 4314 O O . ASP B 1 238 ? 4.473 26.312 -15.875 1 96.75 238 ASP B O 1
ATOM 4318 N N . PRO B 1 239 ? 4.938 27.422 -17.688 1 96.12 239 PRO B N 1
ATOM 4319 C CA . PRO B 1 239 ? 3.549 27.844 -17.875 1 96.12 239 PRO B CA 1
ATOM 4320 C C . PRO B 1 239 ? 2.584 26.672 -17.953 1 96.12 239 PRO B C 1
ATOM 4322 O O . PRO B 1 239 ? 1.458 26.75 -17.453 1 96.12 239 PRO B O 1
ATOM 4325 N N . GLN B 1 240 ? 2.969 25.625 -18.562 1 96.06 240 GLN B N 1
ATOM 4326 C CA . GLN B 1 240 ? 2.1 24.453 -18.641 1 96.06 240 GLN B CA 1
ATOM 4327 C C . GLN B 1 240 ? 1.89 23.828 -17.25 1 96.06 240 GLN B C 1
ATOM 4329 O O . GLN B 1 240 ? 0.782 23.406 -16.922 1 96.06 240 GLN B O 1
ATOM 4334 N N . LEU B 1 241 ? 2.924 23.812 -16.516 1 96.5 241 LEU B N 1
ATOM 4335 C CA . LEU B 1 241 ? 2.842 23.281 -15.156 1 96.5 241 LEU B CA 1
ATOM 4336 C C . LEU B 1 241 ? 1.968 24.172 -14.281 1 96.5 241 LEU B C 1
ATOM 4338 O O . LEU B 1 241 ? 1.136 23.672 -13.516 1 96.5 241 LEU B O 1
ATOM 4342 N N . SER B 1 242 ? 2.209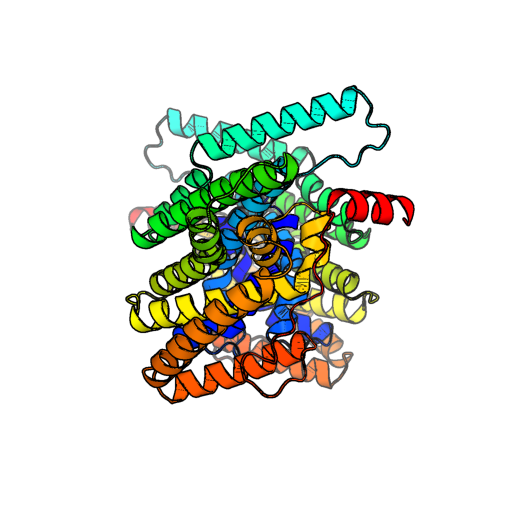 25.469 -14.406 1 95.94 242 SER B N 1
ATOM 4343 C CA . SER B 1 242 ? 1.411 26.422 -13.641 1 95.94 242 SER B CA 1
ATOM 4344 C C . SER B 1 242 ? -0.074 26.266 -13.953 1 95.94 242 SER B C 1
ATOM 4346 O O . SER B 1 242 ? -0.914 26.312 -13.055 1 95.94 242 SER B O 1
ATOM 4348 N N . SER B 1 243 ? -0.365 26.078 -15.188 1 95.19 243 SER B N 1
ATOM 4349 C CA . SER B 1 243 ? -1.751 25.922 -15.617 1 95.19 243 SER B CA 1
ATOM 4350 C C . SER B 1 243 ? -2.355 24.641 -15.07 1 95.19 243 SER B C 1
ATOM 4352 O O . SER B 1 243 ? -3.488 24.625 -14.586 1 95.19 243 SER B O 1
ATOM 4354 N N . LYS B 1 244 ? -1.616 23.609 -15.172 1 93.56 244 LYS B N 1
ATOM 4355 C CA . LYS B 1 244 ? -2.076 22.328 -14.648 1 93.56 244 LYS B CA 1
ATOM 4356 C C . LYS B 1 244 ? -2.332 22.406 -13.141 1 93.56 244 LYS B C 1
ATOM 4358 O O . LYS B 1 244 ? -3.32 21.859 -12.648 1 93.56 244 LYS B O 1
ATOM 4363 N N . TYR B 1 245 ? -1.422 23.078 -12.508 1 94.56 245 TYR B N 1
ATOM 4364 C CA . TYR B 1 245 ? -1.545 23.156 -11.062 1 94.56 245 TYR B CA 1
ATOM 4365 C C . TYR B 1 245 ? -2.76 23.984 -10.664 1 94.56 245 TYR B C 1
ATOM 4367 O O . TYR B 1 245 ? -3.475 23.641 -9.719 1 94.56 245 TYR B O 1
ATOM 4375 N N . ARG B 1 246 ? -3.049 25.031 -11.359 1 92.19 246 ARG B N 1
ATOM 4376 C CA . ARG B 1 246 ? -4.223 25.859 -11.109 1 92.19 246 ARG B CA 1
ATOM 4377 C C . ARG B 1 246 ? -5.508 25.062 -11.305 1 92.19 246 ARG B C 1
ATOM 4379 O O . ARG B 1 246 ? -6.438 25.156 -10.508 1 92.19 246 ARG B O 1
ATOM 4386 N N . ARG B 1 247 ? -5.504 24.312 -12.312 1 91.44 247 ARG B N 1
ATOM 4387 C CA . ARG B 1 247 ? -6.672 23.484 -12.578 1 91.44 247 ARG B CA 1
ATOM 4388 C C . ARG B 1 247 ? -6.883 22.469 -11.453 1 91.44 247 ARG B C 1
ATOM 4390 O O . ARG B 1 247 ? -8.016 22.234 -11.031 1 91.44 247 ARG B O 1
ATOM 4397 N N . ARG B 1 248 ? -5.832 21.922 -11.016 1 91.5 248 ARG B N 1
ATOM 4398 C CA . ARG B 1 248 ? -5.914 20.953 -9.93 1 91.5 248 ARG B CA 1
ATOM 4399 C C . ARG B 1 248 ? -6.441 21.594 -8.648 1 91.5 248 ARG B C 1
ATOM 4401 O O . ARG B 1 248 ? -7.25 21 -7.938 1 91.5 248 ARG B O 1
ATOM 4408 N N . CYS B 1 249 ? -5.973 22.766 -8.344 1 89.5 249 CYS B N 1
ATOM 4409 C CA . CYS B 1 249 ? -6.441 23.484 -7.164 1 89.5 249 CYS B CA 1
ATOM 4410 C C . CYS B 1 249 ? -7.938 23.75 -7.246 1 89.5 249 CYS B C 1
ATOM 4412 O O . CYS B 1 249 ? -8.656 23.625 -6.254 1 89.5 249 CYS B O 1
ATOM 4414 N N . GLU B 1 250 ? -8.383 24.062 -8.422 1 87.12 250 GLU B N 1
ATOM 4415 C CA . GLU B 1 250 ? -9.812 24.281 -8.633 1 87.12 250 GLU B CA 1
ATOM 4416 C C . GLU B 1 250 ? -10.609 23 -8.406 1 87.12 250 GLU B C 1
ATOM 4418 O O . GLU B 1 250 ? -11.656 23.016 -7.75 1 87.12 250 GLU B O 1
ATOM 4423 N N . GLU B 1 251 ? -10.078 21.984 -8.891 1 86.88 251 GLU B N 1
ATOM 4424 C CA . GLU B 1 251 ? -10.727 20.688 -8.703 1 86.88 251 GLU B CA 1
ATOM 4425 C C . GLU B 1 251 ? -10.773 20.297 -7.23 1 86.88 251 GLU B C 1
ATOM 4427 O O . GLU B 1 251 ? -11.789 19.797 -6.746 1 86.88 251 GLU B O 1
ATOM 4432 N N . ALA B 1 252 ? -9.68 20.531 -6.578 1 85.25 252 ALA B N 1
ATOM 4433 C CA . ALA B 1 252 ? -9.594 20.188 -5.164 1 85.25 252 ALA B CA 1
ATOM 4434 C C . ALA B 1 252 ? -10.578 21 -4.332 1 85.25 252 ALA B C 1
ATOM 4436 O O . ALA B 1 252 ? -11.164 20.484 -3.375 1 85.25 252 ALA B O 1
ATOM 4437 N N . THR B 1 253 ? -10.727 22.234 -4.664 1 81.81 253 THR B N 1
ATOM 4438 C CA . THR B 1 253 ? -11.664 23.109 -3.975 1 81.81 253 THR B CA 1
ATOM 4439 C C . THR B 1 253 ? -13.102 22.625 -4.16 1 81.81 253 THR B C 1
ATOM 4441 O O . THR B 1 253 ? -13.883 22.594 -3.209 1 81.81 253 THR B O 1
ATOM 4444 N N . LYS B 1 254 ? -13.375 22.203 -5.336 1 82 254 LYS B N 1
ATOM 4445 C CA . LYS B 1 254 ? -14.703 21.672 -5.629 1 82 254 LYS B CA 1
ATOM 4446 C C . LYS B 1 254 ? -14.953 20.375 -4.867 1 82 254 LYS B C 1
ATOM 4448 O O . LYS B 1 254 ? -16.047 20.172 -4.34 1 82 254 LYS B O 1
ATOM 4453 N N . GLU B 1 255 ? -13.945 19.609 -4.816 1 80.44 255 GLU B N 1
ATOM 4454 C CA . GLU B 1 255 ? -14.047 18.328 -4.113 1 80.44 255 GLU B CA 1
ATOM 4455 C C . GLU B 1 255 ? -14.211 18.531 -2.609 1 80.44 255 GLU B C 1
ATOM 4457 O O . GLU B 1 255 ? -14.82 17.703 -1.925 1 80.44 255 GLU B O 1
ATOM 4462 N N . GLY B 1 256 ? -13.625 19.594 -2.141 1 73.25 256 GLY B N 1
ATOM 4463 C CA . GLY B 1 256 ? -13.719 19.906 -0.724 1 73.25 256 GLY B CA 1
ATOM 4464 C C . GLY B 1 256 ? -14.992 20.641 -0.36 1 73.25 256 GLY B C 1
ATOM 4465 O O . GLY B 1 256 ? -15.227 20.938 0.812 1 73.25 256 GLY B O 1
ATOM 4466 N N . GLY B 1 257 ? -15.906 20.719 -1.419 1 62.19 257 GLY B N 1
ATOM 4467 C CA . GLY B 1 257 ? -17.172 21.391 -1.199 1 62.19 257 GLY B CA 1
ATOM 4468 C C . GLY B 1 257 ? -17.078 22.906 -1.305 1 62.19 257 GLY B C 1
ATOM 4469 O O . GLY B 1 257 ? -18.047 23.609 -1.02 1 62.19 257 GLY B O 1
ATOM 4470 N N . LYS B 1 258 ? -15.922 23.438 -1.453 1 57.22 258 LYS B N 1
ATOM 4471 C CA . LYS B 1 258 ? -15.805 24.891 -1.519 1 57.22 258 LYS B CA 1
ATOM 4472 C C . LYS B 1 258 ? -16.016 25.406 -2.943 1 57.22 258 LYS B C 1
ATOM 4474 O O . LYS B 1 258 ? -15.477 24.828 -3.895 1 57.22 258 LYS B O 1
ATOM 4479 N N . VAL B 1 259 ? -17.125 26.078 -3.379 1 49.53 259 VAL B N 1
ATOM 4480 C CA . VAL B 1 259 ? -17.531 26.578 -4.684 1 49.53 259 VAL B CA 1
ATOM 4481 C C . VAL B 1 259 ? -16.828 27.906 -4.961 1 49.53 259 VAL B C 1
ATOM 4483 O O . VAL B 1 259 ? -17.344 28.75 -5.691 1 49.53 259 VAL B O 1
ATOM 4486 N N . SER B 1 260 ? -15.719 28.312 -4.203 1 47.28 260 SER B N 1
ATOM 4487 C CA . SER B 1 260 ? -15.398 29.703 -4.492 1 47.28 260 SER B CA 1
ATOM 4488 C C . SER B 1 260 ? -14.383 29.812 -5.625 1 47.28 260 SER B C 1
ATOM 4490 O O . SER B 1 260 ? -13.688 28.844 -5.941 1 47.28 260 SER B O 1
ATOM 4492 N N . GLY B 1 261 ? -14.328 31 -6.352 1 45.84 261 GLY B N 1
ATOM 4493 C CA . GLY B 1 261 ? -13.664 31.469 -7.555 1 45.84 261 GLY B CA 1
ATOM 4494 C C . GLY B 1 261 ? -12.156 31.453 -7.453 1 45.84 261 GLY B C 1
ATOM 4495 O O . GLY B 1 261 ? -11.461 31.562 -8.469 1 45.84 261 GLY B O 1
ATOM 4496 N N . HIS B 1 262 ? -11.57 31.781 -6.305 1 52.88 262 HIS B N 1
ATOM 4497 C CA . HIS B 1 262 ? -10.109 31.844 -6.262 1 52.88 262 HIS B CA 1
ATOM 4498 C C . HIS B 1 262 ? -9.508 30.438 -6.207 1 52.88 262 HIS B C 1
ATOM 4500 O O . HIS B 1 262 ? -10.086 29.531 -5.602 1 52.88 262 HIS B O 1
ATOM 4506 N N . PRO B 1 263 ? -8.492 30.312 -6.988 1 53.53 263 PRO B N 1
ATOM 4507 C CA . PRO B 1 263 ? -7.883 28.984 -7.09 1 53.53 263 PRO B CA 1
ATOM 4508 C C . PRO B 1 263 ? -7.672 28.328 -5.727 1 53.53 263 PRO B C 1
ATOM 4510 O O . PRO B 1 263 ? -7.695 27.109 -5.617 1 53.53 263 PRO B O 1
ATOM 4513 N N . LEU B 1 264 ? -7.391 29.203 -4.773 1 62.5 264 LEU B N 1
ATOM 4514 C CA . LEU B 1 264 ? -7.23 28.656 -3.43 1 62.5 264 LEU B CA 1
ATOM 4515 C C . LEU B 1 264 ? -8.539 28.734 -2.65 1 62.5 264 LEU B C 1
ATOM 4517 O O . LEU B 1 264 ? -8.602 28.312 -1.495 1 62.5 264 LEU B O 1
ATOM 4521 N N . GLY B 1 265 ? -9.602 29.141 -3.275 1 62.41 265 GLY B N 1
ATOM 4522 C CA . GLY B 1 265 ? -10.914 29.266 -2.66 1 62.41 265 GLY B CA 1
ATOM 4523 C C . GLY B 1 265 ? -11.039 30.453 -1.729 1 62.41 265 GLY B C 1
ATOM 4524 O O . GLY B 1 265 ? -10.094 31.234 -1.585 1 62.41 265 GLY B O 1
ATOM 4525 N N . THR B 1 266 ? -12.242 30.766 -1.358 1 78.44 266 THR B N 1
ATOM 4526 C CA . THR B 1 266 ? -12.523 31.828 -0.402 1 78.44 266 THR B CA 1
ATOM 4527 C C . THR B 1 266 ? -12.25 31.359 1.024 1 78.44 266 THR B C 1
ATOM 4529 O O . THR B 1 266 ? -12.57 30.234 1.385 1 78.44 266 THR B O 1
ATOM 4532 N N . TRP B 1 267 ? -11.453 32.188 1.672 1 86.81 267 TRP B N 1
ATOM 4533 C CA . TRP B 1 267 ? -11.117 31.859 3.055 1 86.81 267 TRP B CA 1
ATOM 4534 C C . TRP B 1 267 ? -12.297 32.125 3.979 1 86.81 267 TRP B C 1
ATOM 4536 O O . TRP B 1 267 ? -12.969 33.156 3.861 1 86.81 267 TRP B O 1
ATOM 4546 N N . SER B 1 268 ? -12.672 31.172 4.633 1 87.25 268 SER B N 1
ATOM 4547 C CA . SER B 1 268 ? -13.672 31.328 5.688 1 87.25 268 SER B CA 1
ATOM 4548 C C . SER B 1 268 ? -13.102 30.938 7.047 1 87.25 268 SER B C 1
ATOM 4550 O O . SER B 1 268 ? -12.82 29.766 7.301 1 87.25 268 SER B O 1
ATOM 4552 N N . ILE B 1 269 ? -12.93 31.953 7.867 1 93.25 269 ILE B N 1
ATOM 4553 C CA . ILE B 1 269 ? -12.43 31.703 9.219 1 93.25 269 ILE B CA 1
ATOM 4554 C C . ILE B 1 269 ? -13.602 31.406 10.156 1 93.25 269 ILE B C 1
ATOM 4556 O O . ILE B 1 269 ? -14.484 32.25 10.328 1 93.25 269 ILE B O 1
ATOM 4560 N N . PRO B 1 270 ? -13.586 30.312 10.703 1 95 270 PRO B N 1
ATOM 4561 C CA . PRO B 1 270 ? -14.703 29.984 11.594 1 95 270 PRO B CA 1
ATOM 4562 C C . PRO B 1 270 ? -14.703 30.828 12.867 1 95 270 PRO B C 1
ATOM 4564 O O . PRO B 1 270 ? -13.68 31.391 13.234 1 95 270 PRO B O 1
ATOM 4567 N N . PRO B 1 271 ? -15.984 30.906 13.422 1 94.56 271 PRO B N 1
ATOM 4568 C CA . PRO B 1 271 ? -16.016 31.594 14.719 1 94.56 271 PRO B CA 1
ATOM 4569 C C . PRO B 1 271 ? -15.148 30.906 15.766 1 94.56 271 PRO B C 1
ATOM 4571 O O . PRO B 1 271 ? -15.102 29.688 15.836 1 94.56 271 PRO B O 1
ATOM 4574 N N . LEU B 1 272 ? -14.562 31.703 16.547 1 96.31 272 LEU B N 1
ATOM 4575 C CA . LEU B 1 272 ? -13.617 31.188 17.531 1 96.31 272 LEU B CA 1
ATOM 4576 C C . LEU B 1 272 ? -14.352 30.562 18.703 1 96.31 272 LEU B C 1
ATOM 4578 O O . LEU B 1 272 ? -15.367 31.078 19.156 1 96.31 272 LEU B O 1
ATOM 4582 N N . ILE B 1 273 ? -13.828 29.484 19.078 1 95.44 273 ILE B N 1
ATOM 4583 C CA . ILE B 1 273 ? -14.242 28.859 20.344 1 95.44 273 ILE B CA 1
ATOM 4584 C C . ILE B 1 273 ? -13.398 29.406 21.484 1 95.44 273 ILE B C 1
ATOM 4586 O O . ILE B 1 273 ? -12.289 28.922 21.734 1 95.44 273 ILE B O 1
ATOM 4590 N N . VAL B 1 274 ? -13.945 30.312 22.219 1 90.5 274 VAL B N 1
ATOM 4591 C CA . VAL B 1 274 ? -13.188 31.078 23.203 1 90.5 274 VAL B CA 1
ATOM 4592 C C . VAL B 1 274 ? -12.906 30.188 24.422 1 90.5 274 VAL B C 1
ATOM 4594 O O . VAL B 1 274 ? -11.805 30.219 24.969 1 90.5 274 VAL B O 1
ATOM 4597 N N . ASN B 1 275 ? -13.883 29.422 24.828 1 92.38 275 ASN B N 1
ATOM 4598 C CA . ASN B 1 275 ? -13.719 28.469 25.922 1 92.38 275 ASN B CA 1
ATOM 4599 C C . ASN B 1 275 ? -13.758 27.031 25.438 1 92.38 275 ASN B C 1
ATOM 4601 O O . ASN B 1 275 ? -14.812 26.406 25.406 1 92.38 275 ASN B O 1
ATOM 4605 N N . GLU B 1 276 ? -12.562 26.531 25.234 1 92.38 276 GLU B N 1
ATOM 4606 C CA . GLU B 1 276 ? -12.461 25.203 24.656 1 92.38 276 GLU B CA 1
ATOM 4607 C C . GLU B 1 276 ? -12.93 24.141 25.656 1 92.38 276 GLU B C 1
ATOM 4609 O O . GLU B 1 276 ? -13.516 23.125 25.25 1 92.38 276 GLU B O 1
ATOM 4614 N N . ASP B 1 277 ? -12.68 24.375 26.906 1 89 277 ASP B N 1
ATOM 4615 C CA . ASP B 1 277 ? -13.102 23.406 27.922 1 89 277 ASP B CA 1
ATOM 4616 C C . ASP B 1 277 ? -14.617 23.266 27.953 1 89 277 ASP B C 1
ATOM 4618 O O . ASP B 1 277 ? -15.141 22.156 28.016 1 89 277 ASP B O 1
ATOM 4622 N N . LEU B 1 278 ? -15.227 24.406 27.984 1 90.19 278 LEU B N 1
ATOM 4623 C CA . LEU B 1 278 ? -16.688 24.406 27.984 1 90.19 278 LEU B CA 1
ATOM 4624 C C . LEU B 1 278 ? -17.234 23.766 26.703 1 90.19 278 LEU B C 1
ATOM 4626 O O . LEU B 1 278 ? -18.234 23.047 26.75 1 90.19 278 LEU B O 1
ATOM 4630 N N . TYR B 1 279 ? -16.641 24.062 25.656 1 92 279 TYR B N 1
ATOM 4631 C CA . TYR B 1 279 ? -17.062 23.5 24.375 1 92 279 TYR B CA 1
ATOM 4632 C C . TYR B 1 279 ? -16.969 21.984 24.391 1 92 279 TYR B C 1
ATOM 4634 O O . TYR B 1 279 ? -17.891 21.297 23.953 1 92 279 TYR B O 1
ATOM 4642 N N . ARG B 1 280 ? -15.859 21.438 24.891 1 88.5 280 ARG B N 1
ATOM 4643 C CA . ARG B 1 280 ? -15.664 19.984 24.953 1 88.5 280 ARG B CA 1
ATOM 4644 C C . ARG B 1 280 ? -16.688 19.328 25.875 1 88.5 280 ARG B C 1
ATOM 4646 O O . ARG B 1 280 ? -17.219 18.266 25.562 1 88.5 280 ARG B O 1
ATOM 4653 N N . SER B 1 281 ? -16.969 20.016 26.984 1 87.25 281 SER B N 1
ATOM 4654 C CA . SER B 1 281 ? -17.922 19.5 27.953 1 87.25 281 SER B CA 1
ATOM 4655 C C . SER B 1 281 ? -19.328 19.438 27.359 1 87.25 281 SER B C 1
ATOM 4657 O O . SER B 1 281 ? -20.078 18.5 27.609 1 87.25 281 SER B O 1
ATOM 4659 N N . ASN B 1 282 ? -19.641 20.422 26.594 1 87.62 282 ASN B N 1
ATOM 4660 C CA . ASN B 1 282 ? -20.969 20.484 25.984 1 87.62 282 ASN B CA 1
ATOM 4661 C C . ASN B 1 282 ? -21.141 19.422 24.906 1 87.62 282 ASN B C 1
ATOM 4663 O O . ASN B 1 282 ? -22.234 18.891 24.719 1 87.62 282 ASN B O 1
ATOM 4667 N N . CYS B 1 283 ? -20.172 19.234 24.203 1 82.88 283 CYS B N 1
ATOM 4668 C CA . CYS B 1 283 ? -20.234 18.25 23.125 1 82.88 283 CYS B CA 1
ATOM 4669 C C . CYS B 1 283 ? -20.328 16.828 23.688 1 82.88 283 CYS B C 1
ATOM 4671 O O . CYS B 1 283 ? -20.953 15.961 23.078 1 82.88 283 CYS B O 1
ATOM 4673 N N . LEU B 1 284 ? -19.656 16.578 24.719 1 73.69 284 LEU B N 1
ATOM 4674 C CA . LEU B 1 284 ? -19.734 15.281 25.391 1 73.69 284 LEU B CA 1
ATOM 4675 C C . LEU B 1 284 ? -21.125 15.039 25.953 1 73.69 284 LEU B C 1
ATOM 4677 O O . LEU B 1 284 ? -21.594 13.898 25.984 1 73.69 284 LEU B O 1
ATOM 4681 N N . ASN B 1 285 ? -21.688 16.109 26.422 1 66.44 285 ASN B N 1
ATOM 4682 C CA . ASN B 1 285 ? -23.016 15.977 27.016 1 66.44 285 ASN B CA 1
ATOM 4683 C C . ASN B 1 285 ? -24.094 15.844 25.938 1 66.44 285 ASN B C 1
ATOM 4685 O O . ASN B 1 285 ? -25.203 15.383 26.219 1 66.44 285 ASN B O 1
ATOM 4689 N N . THR B 1 286 ? -23.828 16.281 24.828 1 61.34 286 THR B N 1
ATOM 4690 C CA . THR B 1 286 ? -24.812 16.141 23.781 1 61.34 286 THR B CA 1
ATOM 4691 C C . THR B 1 286 ? -24.703 14.766 23.109 1 61.34 286 THR B C 1
ATOM 4693 O O . THR B 1 286 ? -25.562 14.391 22.312 1 61.34 286 THR B O 1
ATOM 4696 N N . LYS B 1 287 ? -23.703 14.211 23.25 1 50.19 287 LYS B N 1
ATOM 4697 C CA . LYS B 1 287 ? -23.688 12.875 22.672 1 50.19 287 LYS B CA 1
ATOM 4698 C C . LYS B 1 287 ? -24.25 11.844 23.656 1 50.19 287 LYS B C 1
ATOM 4700 O O . LYS B 1 287 ? -24.031 11.945 24.859 1 50.19 287 LYS B O 1
#

Nearest PDB structures (foldseek):
  2z52-assembly1_B  TM=4.111E-01  e=1.078E+00  Saccharomyces cerevisiae

Foldseek 3Di:
DFDPVLLVVLVVVLVCLLQQPVVVVVDDVVDVVRCVLQVVLLSVLSSLLSVLVVLLLLLLFDPDPDPDPPVNVVVSVVSNVVSVVCLVVLVCVVVQVVCVVVVQDDPVLVVLSVLSSLLSVLFSVLLVCVVVVHADDPVSLVSNLLSVVSSSVNSNSSVCSSVVHDDDVLSVVLVSLVSSLVSLQVLQVCVLVCLLSSTRHSLSNLCSHVNQVCSVVVVVVVNVVSVVVNVVSLVVDDPVSSVSNLVSLCVVCVVVVANAPHSVGDDDHDRDDRDSPVSNVVVVVVD/DFDPVLLVVLVVVLVCCLQQPVVVVVDDVVDVVSCVLQVVLLSVLSSLLSVLVVLLLLLLFDPDPDPDPPVNVVVSVVSNVVSVVCLVVLVCVVVQVVCVVVVQDDPVLVVLSVLSSLLSVLFSVLLVCVVVVHADDPVSLVSNLLSVCSSSVNSNSSVCSSVVHDDDVLSVVLVSLVSSLVSLQVLQVCVLVCLLSSTRHSLSNLCRHVNQVCSVVVVVVVNVVSVVVNVVSLVVDDPVSSVSNLVSLCVVCVVVVQNADHSVGDDDHDRDDRDSPVSNVVVVVVD

Radius of gyration: 27.96 Å; Cα contacts (8 Å, |Δi|>4): 561; chains: 2; bounding box: 56×80×70 Å

pLDDT: mean 91.67, std 10.56, range [45.84, 98.88]

Organism: Theobroma cacao (NCBI:txid3641)

Secondary structure (DSSP, 8-state):
-B-HHHHHHHHHHHHHHHHHTGGGGT--TTSHHHHHHHHHHHHHHHHHHHHHHHHHHHHH----SS---HHHHHHHHHHHHHHHHHHHS-TTHHHHHHHHHTT---HHHHHHHHHHHHHHHHHHHHHHHHHTT----HHHHHHHHHHTTHHHHHHHHHHHHHHT----HHHHHHHHHHHHHHHHHHHHHTHHHHHHHT---HHHHHHHHH-TTTHHHHHHHHHHHHHHHHHHHHHHS-HHHHHHHHHHHHHHHHHTT---SSTT----PPPP-S-HHHHHHHHHH--/-B-HHHHHHHHHHHHHHHHHTGGGGT--TTSHHHHHHHHHHHHHHHHHHHHHHHHHHHHH----SS---HHHHHHHHHHHHHHHHHHHS-TTHHHHHHHHHTT---HHHHHHHHHHHHHHHHHHHHHHHHHTT----HHHHHHHHHHTTHHHHHHHHHHHHHHT----HHHHHHHHHHHHHHHHHHHHHTHHHHHHHT---HHHHHHHHH-TTTHHHHHHHHHHHHHHHHHHHHHHS-HHHHHHHHHHHHHHHHHTT---SSTT----PPPP-S-HHHHHHHHHHH-

Solvent-accessible surface area (backbone atoms only — not comparable to full-atom values): 31459 Å² total; per-residue (Å²): 112,38,47,60,68,24,33,51,66,26,38,62,56,51,50,47,42,50,70,69,46,27,60,81,70,74,44,62,60,66,41,57,67,59,54,56,72,52,35,42,62,49,51,44,51,43,12,42,51,39,45,53,49,50,46,53,50,58,57,54,50,68,81,68,81,61,91,64,48,69,68,54,50,51,50,49,49,51,47,40,52,51,47,51,48,41,63,70,68,52,69,54,52,69,58,51,50,54,32,44,76,69,70,53,61,45,71,69,48,51,51,32,54,50,38,38,52,52,21,54,52,43,40,52,53,52,39,49,26,57,74,67,72,44,86,69,56,69,67,57,52,55,52,28,59,68,26,64,57,25,65,59,53,36,48,50,51,44,50,27,50,75,68,72,44,79,81,55,64,67,59,52,54,46,48,52,47,49,47,44,55,51,50,50,52,50,31,44,72,39,40,70,57,27,62,66,55,51,47,78,35,65,66,64,50,34,26,70,65,59,32,74,85,43,21,63,59,55,50,48,49,56,49,51,56,45,50,52,52,41,54,57,44,48,68,68,42,59,66,68,55,39,51,51,50,45,52,45,36,43,51,50,32,50,72,70,68,43,89,41,91,45,55,87,36,72,88,66,80,64,84,79,73,87,54,57,68,61,51,46,53,52,54,58,67,69,100,111,36,47,60,69,23,32,51,66,25,38,63,57,52,49,48,41,50,69,68,46,28,59,83,69,73,45,62,59,65,40,58,67,58,55,56,71,54,34,41,63,49,48,46,50,45,12,43,51,39,46,53,49,50,47,53,50,58,57,53,50,68,81,68,82,60,91,65,49,70,68,56,50,51,50,49,50,52,46,39,52,49,49,51,49,42,63,69,67,53,69,54,51,72,58,50,50,55,33,45,76,69,71,52,60,45,70,68,48,51,50,32,54,50,38,39,54,51,23,54,52,42,39,52,51,52,38,49,27,56,75,67,72,42,85,69,56,69,67,57,53,54,51,27,60,69,25,64,57,26,65,61,53,36,49,51,51,46,51,26,52,75,69,73,44,78,82,54,65,66,61,53,54,43,47,53,48,49,48,44,54,51,50,50,52,49,32,44,73,39,40,69,58,26,62,69,55,51,46,77,33,65,66,63,50,33,27,68,64,60,32,74,85,45,20,63,60,54,50,49,50,56,50,52,55,47,50,52,52,41,54,58,44,47,68,70,42,59,66,68,56,38,52,52,50,46,52,45,35,43,50,50,33,50,73,70,69,43,87,46,90,45,54,87,36,71,88,66,79,64,85,79,72,88,54,58,67,60,50,44,54,50,54,58,67,70,96

Sequence (574 aa):
MVGLEAMERANSTLEDFCRSYFMFHGIDITSPQVIFKYFPVLSFTESFIYQLDGLNEKILYIPMEGVTTPEKELEKEKFQGWAMNVFEKDPFRPLLNVLKCRGLLTERIREEFKSGEVYWALERKLCSALMCKMEISIEDVMRAIHLKSFDYRVLNLLLYQLRGEEVNDLHMEFLSVSEFLVEISDDLFDYEDDVLENNFNILRMFAKVYGPSTAPAMLAKYITDSEERYDNLLKTLDPQLSSKYRRRCEEATKEGGKVSGHPLGTWSIPPLIVNEDLYRSNCLNTKMVGLEAMERANSTLEDFCRSYFMFHGIDITSPQVIFKYFPVLSFTESFIYQLDGLNEKILYIPMEGVTTPEKELEKEKFQGWAMNVFEKDPFRPLLNVLKCRGLLTERIREEFKSGEVYWALERKLCSALMCKMEISIEDVMRAIHLKSFDYRVLNLLLYQLRGEEVNDLHMEFLSVSEFLVEISDDLFDYEDDVLENNFNILRMFAKVYGPSTAPAMLAKYITDSEERYDNLLKTLDPQLSSKYRRRCEEATKEGGKVSGHPLGTWSIPPLIVNEDLYRSNCLNTK